Protein 4AF8 (pdb70)

Organism: Trypanosoma brucei brucei (strain 927/4 GUTat10.1) (NCBI:txid185431)

Sequence (333 aa):
SLITTQLCDAGQLADYVGLGWLNNAVSSQPYLVQALLGLQPPPRRVDDVDDAAFRDAKGLHHGHQPWVATPLPGQTVRRRALFIGINYYGTSAALSSGCCNDVKQMLATLQKRGLPINEAVILVDEDDNFPGRTDQPTRDNIVRYMAWLVKDAKPGDVLFFHYSSGHGTQQCCKSRKYDQCCIAPVDFQKSGCIVVDDDDIHKLLFSRRLPEEKVRLLTAVFDCGHSGSIMMDDLPFTYVCSSGGEQASGTTPHMKRIRREEGNNDVLLGDVMMMMISGCADEQTSADVKGSTGAGGAATQCCITCCMLMMNNNQQSLLSYGKLLIEETTRDMLLKKRRKRRFKQQVPQLLSASKAIDLDQTFSLTEMMFSSVDRRSIQ

B-factor: mean 12.46, std 8.26, range [3.7, 69.27]

Solvent-accessible surface area: 14625 Å² total; per-residue (Å²): 164,20,45,75,100,82,106,76,67,33,151,44,34,82,1,41,60,106,14,17,36,118,81,42,67,32,101,31,27,141,11,61,74,32,38,74,23,86,44,13,136,114,20,84,30,105,23,4,41,142,74,0,160,73,29,129,10,72,19,3,6,48,18,114,64,55,129,74,48,68,2,39,0,0,0,0,0,0,7,2,119,87,54,113,2,45,7,90,6,1,0,30,3,0,34,12,0,0,0,3,0,34,111,102,33,14,10,0,45,49,0,0,0,0,0,19,38,112,141,9,49,31,97,52,48,56,0,33,10,78,13,0,10,69,12,0,0,1,1,3,72,55,17,132,85,18,18,1,6,1,0,0,0,0,2,2,4,12,70,0,77,64,247,126,122,44,52,5,7,0,0,25,37,21,104,191,27,19,1,3,2,20,44,5,0,12,86,0,0,0,33,140,4,46,87,113,0,0,0,0,0,0,9,4,16,16,88,40,44,25,18,5,43,0,2,11,5,14,14,0,14,21,48,58,111,46,113,37,113,33,92,2,106,94,77,127,174,53,77,86,11,115,0,9,0,0,1,0,7,9,17,72,48,108,95,128,71,99,126,146,156,129,80,86,12,18,0,2,0,2,0,14,1,0,10,26,2,21,54,32,125,131,94,47,21,2,5,99,3,0,20,69,0,17,58,12,1,95,169,51,145,8,132,12,4,0,14,0,0,0,1,58,2,0,45,5,117,40,67,21,24,10,21,85,59,17,51,73,14,212,75,43,164

CATH classification: 3.40.50.12660

Radius of gyration: 18.79 Å; Cα contacts (8 Å, |Δi|>4): 886; chains: 1; bounding box: 50×62×42 Å

InterPro domains:
  IPR011600 Peptidase C14, caspase domain [PF00656] (74-326)
  IPR029030 Caspase-like domain superfamily [SSF52129] (74-182)
  IPR050452 Metacaspase [PTHR48104] (71-331)

Secondary structure (DSSP, 8-state):
----STTTS-----TTTTTTTTSS--S-B-------BPPP----HHHHHHHHTT---B--S--PPPTT--EEEEEEE---TTSTT--SSHHHHHHHHHHHHHHTT---SEEEEEE--TT-TT--B---HHHHHHHHHHHHHT--TT-EEEEEEES-EEEE----PEEEE--TTHHHH--EEHHHHIIIIITT--TT-EEEEEEE-TT----TT-SEEEE--TT--TTS----EE-SS-----SEEEEEEEE---SPP-------B-BSHHHHHHHHHHH--S--BHHHHHHHHHHHHHHTTBS-EEEEEESS-B-TTSBP-SSSPPPB-TT--

Nearest PDB structures (foldseek):
  4af8-assembly2_A  TM=1.003E+00  e=7.589E-78  Trypanosoma brucei
  4afr-assembly1_A  TM=1.002E+00  e=8.042E-75  Trypanosoma brucei brucei
  4afp-assembly1_A  TM=1.002E+00  e=5.921E-71  Trypanosoma brucei
  4afv-assembly1_A  TM=9.962E-01  e=7.094E-70  Trypanosoma brucei
  8a53-assembly4_D  TM=7.317E-01  e=1.784E-14  Arabidopsis thaliana

GO terms:
  GO:0008234 cysteine-type peptidase activity (F, IDA)
  GO:0005634 nucleus (C, IDA)
  GO:0004197 cysteine-type endopeptidase activity (F, IDA)
  GO:0006508 proteolysis (P, IDA)

Foldseek 3Di:
DFDADCVPPHHADQLVVVVLAPNDDLFFWAFDAPDAAEDADADDLVVLLVLLVPDFFAFRHHADDDPPEAEEEEEAFEQLPPDPRGTDCRVSLSSNVVNLCVVLGDRHHGYAYAYPDPPDPRHHYHQAPSVVSNVLLNQAVPDDAQYFYEYEGFGAWHWYDDCVIFIFGATSVCVPRNTYGLQRSCVSNFQPHAARYFYEYEYWHLPGQDPSPAFKKDFPADVDDPPDFDWIAGDDPDARGRYKYKYKYWDAHPDDDPDDPDAAHRGNLRSQLVSQLSVPPPQAFQRNSQNVSQVVCVVSRHRTGMMMGINATARRRHGDDSRDHGDHDPVYD

Structure (mmCIF, N/CA/C/O backbone):
data_4AF8
#
_entry.id   4AF8
#
_cell.length_a   78.372
_cell.length_b   50.115
_cell.length_c   85.400
_cell.angle_alpha   90.00
_cell.angle_beta   117.09
_cell.angle_gamma   90.00
#
_symmetry.space_group_name_H-M   'C 1 2 1'
#
loop_
_entity.id
_entity.type
_entity.pdbx_description
1 polymer 'METACASPASE MCA2'
2 non-polymer 'SODIUM ION'
3 non-polymer 'CHLORIDE ION'
4 water water
#
loop_
_atom_site.group_PDB
_atom_site.id
_atom_site.type_symbol
_atom_site.label_atom_id
_atom_site.label_alt_id
_atom_site.label_comp_id
_atom_site.label_asym_id
_atom_site.label_entity_id
_atom_site.label_seq_id
_atom_site.pdbx_PDB_ins_code
_atom_site.Cartn_x
_atom_site.Cartn_y
_atom_site.Cartn_z
_atom_site.occupancy
_atom_site.B_iso_or_equiv
_atom_site.auth_seq_id
_atom_site.auth_comp_id
_atom_site.auth_asym_id
_atom_site.auth_atom_id
_atom_site.pdbx_PDB_model_num
ATOM 1 N N . SER A 1 23 ? 61.121 8.920 -21.559 1.00 26.95 3 SER A N 1
ATOM 2 C CA . SER A 1 23 ? 59.893 8.980 -20.713 1.00 26.91 3 SER A CA 1
ATOM 3 C C . SER A 1 23 ? 60.083 9.889 -19.500 1.00 26.15 3 SER A C 1
ATOM 4 O O . SER A 1 23 ? 61.214 10.141 -19.067 1.00 26.64 3 SER A O 1
ATOM 7 N N . LEU A 1 24 ? 58.966 10.370 -18.956 1.00 24.71 4 LEU A N 1
ATOM 8 C CA . LEU A 1 24 ? 58.971 11.136 -17.713 1.00 23.33 4 LEU A CA 1
ATOM 9 C C . LEU A 1 24 ? 59.326 10.220 -16.538 1.00 22.26 4 LEU A C 1
ATOM 10 O O . LEU A 1 24 ? 58.873 9.076 -16.471 1.00 22.39 4 LEU A O 1
ATOM 15 N N . ILE A 1 25 ? 60.156 10.732 -15.633 1.00 20.68 5 ILE A N 1
ATOM 16 C CA . ILE A 1 25 ? 60.496 10.037 -14.391 1.00 19.40 5 ILE A CA 1
ATOM 17 C C . ILE A 1 25 ? 59.276 10.087 -13.473 1.00 18.86 5 ILE A C 1
ATOM 18 O O . ILE A 1 25 ? 58.797 11.167 -13.125 1.00 19.19 5 ILE A O 1
ATOM 23 N N A THR A 1 26 ? 58.785 8.916 -13.074 0.50 18.25 6 THR A N 1
ATOM 24 N N B THR A 1 26 ? 58.774 8.915 -13.083 0.50 18.45 6 THR A N 1
ATOM 25 C CA A THR A 1 26 ? 57.558 8.844 -12.286 0.50 17.73 6 THR A CA 1
ATOM 26 C CA B THR A 1 26 ? 57.551 8.836 -12.278 0.50 18.15 6 THR A CA 1
ATOM 27 C C A THR A 1 26 ? 57.774 8.429 -10.828 0.50 17.33 6 THR A C 1
ATOM 28 C C B THR A 1 26 ? 57.762 8.364 -10.840 0.50 17.57 6 THR A C 1
ATOM 29 O O A THR A 1 26 ? 56.838 8.475 -10.029 0.50 17.53 6 THR A O 1
ATOM 30 O O B THR A 1 26 ? 56.804 8.294 -10.067 0.50 17.79 6 THR A O 1
ATOM 37 N N . GLN A 1 27 ? 59.003 8.038 -10.487 1.00 16.82 7 GLN A N 1
ATOM 38 C CA . GLN A 1 27 ? 59.327 7.570 -9.130 1.00 16.06 7 GLN A CA 1
ATOM 39 C C . GLN A 1 27 ? 60.603 8.238 -8.639 1.00 15.40 7 GLN A C 1
ATOM 40 O O . GLN A 1 27 ? 61.525 8.471 -9.422 1.00 14.83 7 GLN A O 1
ATOM 46 N N . LEU A 1 28 ? 60.667 8.495 -7.334 1.00 14.97 8 LEU A N 1
ATOM 47 C CA . LEU A 1 28 ? 61.836 9.125 -6.715 1.00 15.00 8 LEU A CA 1
ATOM 48 C C . LEU A 1 28 ? 63.069 8.216 -6.625 1.00 15.35 8 LEU A C 1
ATOM 49 O O . LEU A 1 28 ? 64.165 8.680 -6.310 1.00 15.77 8 LEU A O 1
ATOM 54 N N . CYS A 1 29 ? 62.884 6.929 -6.912 1.00 15.64 9 CYS A N 1
ATOM 55 C CA . CYS A 1 29 ? 63.986 5.964 -6.943 1.00 16.08 9 CYS A CA 1
ATOM 56 C C . CYS A 1 29 ? 64.598 5.810 -8.337 1.00 16.35 9 CYS A C 1
ATOM 57 O O . CYS A 1 29 ? 65.583 5.088 -8.511 1.00 16.99 9 CYS A O 1
ATOM 60 N N . ASP A 1 30 ? 64.021 6.487 -9.326 1.00 16.27 10 ASP A N 1
ATOM 61 C CA . ASP A 1 30 ? 64.448 6.314 -10.714 1.00 16.41 10 ASP A CA 1
ATOM 62 C C . ASP A 1 30 ? 65.755 7.043 -11.018 1.00 16.57 10 ASP A C 1
ATOM 63 O O . ASP A 1 30 ? 66.707 6.436 -11.520 1.00 17.17 10 ASP A O 1
ATOM 68 N N . ALA A 1 31 ? 65.786 8.344 -10.722 1.00 16.39 11 ALA A N 1
ATOM 69 C CA . ALA A 1 31 ? 66.969 9.177 -10.951 1.00 16.43 11 ALA A CA 1
ATOM 70 C C . ALA A 1 31 ? 67.433 9.810 -9.644 1.00 16.12 11 ALA A C 1
ATOM 71 O O . ALA A 1 31 ? 68.219 10.760 -9.643 1.00 16.58 11 ALA A O 1
ATOM 73 N N . GLY A 1 32 ? 66.942 9.280 -8.528 1.00 15.46 12 GLY A N 1
ATOM 74 C CA . GLY A 1 32 ? 67.259 9.844 -7.220 1.00 14.31 12 GLY A CA 1
ATOM 75 C C . GLY A 1 32 ? 66.288 10.932 -6.801 1.00 13.51 12 GLY A C 1
ATOM 76 O O . GLY A 1 32 ? 65.310 11.235 -7.494 1.00 13.61 12 GLY A O 1
ATOM 77 N N . GLN A 1 33 ? 66.570 11.522 -5.652 1.00 12.63 13 GLN A N 1
ATOM 78 C CA . GLN A 1 33 ? 65.714 12.553 -5.092 1.00 11.96 13 GLN A CA 1
ATOM 79 C C . GLN A 1 33 ? 65.661 13.787 -5.980 1.00 12.04 13 GLN A C 1
ATOM 80 O O . GLN A 1 33 ? 66.650 14.144 -6.630 1.00 12.59 13 GLN A O 1
ATOM 86 N N . LEU A 1 34 ? 64.493 14.421 -6.016 1.00 11.56 14 LEU A N 1
ATOM 87 C CA . LEU A 1 34 ? 64.295 15.656 -6.777 1.00 11.35 14 LEU A CA 1
ATOM 88 C C . LEU A 1 34 ? 63.919 16.793 -5.816 1.00 11.21 14 LEU A C 1
ATOM 89 O O . LEU A 1 34 ? 63.595 16.540 -4.650 1.00 11.26 14 LEU A O 1
ATOM 94 N N . ALA A 1 35 ? 63.979 18.034 -6.292 1.00 11.59 15 ALA A N 1
ATOM 95 C CA . ALA A 1 35 ? 63.672 19.194 -5.439 1.00 11.14 15 ALA A CA 1
ATOM 96 C C . ALA A 1 35 ? 62.254 19.143 -4.895 1.00 10.65 15 ALA A C 1
ATOM 97 O O . ALA A 1 35 ? 61.325 18.713 -5.592 1.00 11.65 15 ALA A O 1
ATOM 99 N N . ASP A 1 36 ? 62.107 19.541 -3.635 1.00 8.91 16 ASP A N 1
ATOM 100 C CA . ASP A 1 36 ? 60.797 19.817 -3.078 1.00 7.47 16 ASP A CA 1
ATOM 101 C C . ASP A 1 36 ? 60.774 21.305 -2.756 1.00 6.55 16 ASP A C 1
ATOM 102 O O . ASP A 1 36 ? 61.101 21.749 -1.649 1.00 6.15 16 ASP A O 1
ATOM 107 N N . TYR A 1 37 ? 60.395 22.083 -3.758 1.00 5.40 17 TYR A N 1
ATOM 108 C CA . TYR A 1 37 ? 60.387 23.525 -3.622 1.00 4.73 17 TYR A CA 1
ATOM 109 C C . TYR A 1 37 ? 59.321 23.994 -2.625 1.00 4.79 17 TYR A C 1
ATOM 110 O O . TYR A 1 37 ? 59.515 24.983 -1.909 1.00 5.22 17 TYR A O 1
ATOM 119 N N . VAL A 1 38 ? 58.188 23.302 -2.574 1.00 5.13 18 VAL A N 1
ATOM 120 C CA . VAL A 1 38 ? 57.176 23.624 -1.576 1.00 5.46 18 VAL A CA 1
ATOM 121 C C . VAL A 1 38 ? 57.772 23.436 -0.172 1.00 5.22 18 VAL A C 1
ATOM 122 O O . VAL A 1 38 ? 57.600 24.285 0.716 1.00 5.43 18 VAL A O 1
ATOM 126 N N . GLY A 1 39 ? 58.526 22.348 0.007 1.00 5.09 19 GLY A N 1
ATOM 127 C CA . GLY A 1 39 ? 59.163 22.061 1.285 1.00 5.90 19 GLY A CA 1
ATOM 128 C C . GLY A 1 39 ? 60.213 23.071 1.727 1.00 5.73 19 GLY A C 1
ATOM 129 O O . GLY A 1 39 ? 60.472 23.190 2.919 1.00 6.65 19 GLY A O 1
ATOM 130 N N . LEU A 1 40 ? 60.821 23.785 0.774 1.00 5.86 20 LEU A N 1
ATOM 131 C CA . LEU A 1 40 ? 61.784 24.851 1.066 1.00 6.25 20 LEU A CA 1
ATOM 132 C C . LEU A 1 40 ? 61.079 26.173 1.402 1.00 6.54 20 LEU A C 1
ATOM 133 O O . LEU A 1 40 ? 61.742 27.193 1.644 1.00 7.79 20 LEU A O 1
ATOM 138 N N . GLY A 1 41 ? 59.743 26.157 1.427 1.00 5.95 21 GLY A N 1
ATOM 139 C CA . GLY A 1 41 ? 58.961 27.346 1.806 1.00 6.71 21 GLY A CA 1
ATOM 140 C C . GLY A 1 41 ? 58.646 28.288 0.652 1.00 5.93 21 GLY A C 1
ATOM 141 O O . GLY A 1 41 ? 58.165 29.402 0.871 1.00 6.28 21 GLY A O 1
ATOM 142 N N . TRP A 1 42 ? 58.887 27.842 -0.582 1.00 5.82 22 TRP A N 1
ATOM 143 C CA . TRP A 1 42 ? 58.770 28.723 -1.738 1.00 6.08 22 TRP A CA 1
ATOM 144 C C . TRP A 1 42 ? 57.325 28.981 -2.173 1.00 6.46 22 TRP A C 1
ATOM 145 O O . TRP A 1 42 ? 57.082 29.878 -2.969 1.00 7.09 22 TRP A O 1
ATOM 156 N N . LEU A 1 43 ? 56.370 28.204 -1.654 1.00 7.40 23 LEU A N 1
ATOM 157 C CA . LEU A 1 43 ? 54.954 28.450 -1.927 1.00 9.30 23 LEU A CA 1
ATOM 158 C C . LEU A 1 43 ? 54.361 29.415 -0.901 1.00 10.65 23 LEU A C 1
ATOM 159 O O . LEU A 1 43 ? 53.676 30.367 -1.278 1.00 13.05 23 LEU A O 1
ATOM 164 N N A ASN A 1 44 ? 54.659 29.158 0.376 0.70 11.06 24 ASN A N 1
ATOM 165 N N B ASN A 1 44 ? 54.656 29.180 0.374 0.30 11.11 24 ASN A N 1
ATOM 166 C CA A ASN A 1 44 ? 53.934 29.698 1.534 0.70 11.54 24 ASN A CA 1
ATOM 167 C CA B ASN A 1 44 ? 53.903 29.780 1.470 0.30 11.41 24 ASN A CA 1
ATOM 168 C C A ASN A 1 44 ? 54.738 30.622 2.443 0.70 11.08 24 ASN A C 1
ATOM 169 C C B ASN A 1 44 ? 54.737 30.506 2.532 0.30 11.01 24 ASN A C 1
ATOM 170 O O A ASN A 1 44 ? 54.162 31.367 3.243 0.70 11.48 24 ASN A O 1
ATOM 171 O O B ASN A 1 44 ? 54.176 31.043 3.492 0.30 10.89 24 ASN A O 1
ATOM 180 N N . ALA A 1 45 ? 56.060 30.518 2.372 1.00 10.60 25 ALA A N 1
ATOM 181 C CA . ALA A 1 45 ? 56.938 31.134 3.369 1.00 10.20 25 ALA A CA 1
ATOM 182 C C . ALA A 1 45 ? 57.944 32.117 2.782 1.00 9.86 25 ALA A C 1
ATOM 183 O O . ALA A 1 45 ? 58.994 32.394 3.375 1.00 11.08 25 ALA A O 1
ATOM 185 N N . VAL A 1 46 ? 57.623 32.631 1.602 1.00 8.75 26 VAL A N 1
ATOM 186 C CA . VAL A 1 46 ? 58.347 33.769 1.030 1.00 8.35 26 VAL A CA 1
ATOM 187 C C . VAL A 1 46 ? 57.356 34.920 0.810 1.00 7.68 26 VAL A C 1
ATOM 188 O O . VAL A 1 46 ? 56.130 34.725 0.852 1.00 7.93 26 VAL A O 1
ATOM 192 N N . SER A 1 47 ? 57.868 36.120 0.586 1.00 7.31 27 SER A N 1
ATOM 193 C CA . SER A 1 47 ? 56.984 37.252 0.337 1.00 7.15 27 SER A CA 1
ATOM 194 C C . SER A 1 47 ? 56.168 37.077 -0.939 1.00 6.96 27 SER A C 1
ATOM 195 O O . SER A 1 47 ? 56.700 36.680 -1.974 1.00 7.74 27 SER A O 1
ATOM 198 N N . SER A 1 48 ? 54.876 37.390 -0.847 1.00 6.80 28 SER A N 1
ATOM 199 C CA . SER A 1 4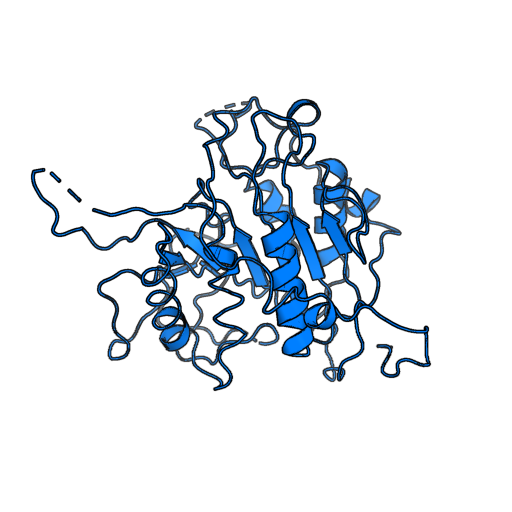8 ? 54.013 37.515 -2.024 1.00 7.44 28 SER A CA 1
ATOM 200 C C . SER A 1 48 ? 53.493 38.949 -2.131 1.00 7.64 28 SER A C 1
ATOM 201 O O . SER A 1 48 ? 52.483 39.214 -2.781 1.00 8.24 28 SER A O 1
ATOM 204 N N . GLN A 1 49 ? 54.210 39.867 -1.491 1.00 7.32 29 GLN A N 1
ATOM 205 C CA . GLN A 1 49 ? 53.875 41.297 -1.484 1.00 7.20 29 GLN A CA 1
ATOM 206 C C . GLN A 1 49 ? 54.541 42.027 -2.635 1.00 6.09 29 GLN A C 1
ATOM 207 O O . GLN A 1 49 ? 55.549 41.560 -3.155 1.00 6.12 29 GLN A O 1
ATOM 213 N N . PRO A 1 50 ? 54.015 43.209 -3.007 1.00 5.56 30 PRO A N 1
ATOM 214 C CA . PRO A 1 50 ? 54.699 44.027 -4.012 1.00 5.22 30 PRO A CA 1
ATOM 215 C C . PRO A 1 50 ? 56.127 44.345 -3.579 1.00 5.50 30 PRO A C 1
ATOM 216 O O . PRO A 1 50 ? 56.417 44.456 -2.378 1.00 5.92 30 PRO A O 1
ATOM 220 N N . TYR A 1 51 ? 57.022 44.472 -4.553 1.00 5.70 31 TYR A N 1
ATOM 221 C CA . TYR A 1 51 ? 58.355 44.998 -4.276 1.00 5.50 31 TYR A CA 1
ATOM 222 C C . TYR A 1 51 ? 58.643 46.192 -5.173 1.00 5.84 31 TYR A C 1
ATOM 223 O O . TYR A 1 51 ? 57.940 46.436 -6.166 1.00 6.48 31 TYR A O 1
ATOM 232 N N . LEU A 1 52 ? 59.660 46.956 -4.795 1.00 5.88 32 LEU A N 1
ATOM 233 C CA . LEU A 1 52 ? 59.969 48.195 -5.491 1.00 6.59 32 LEU A CA 1
ATOM 234 C C . LEU A 1 52 ? 60.667 47.911 -6.813 1.00 6.64 32 LEU A C 1
ATOM 235 O O . LEU A 1 52 ? 61.611 47.102 -6.865 1.00 7.81 32 LEU A O 1
ATOM 240 N N . VAL A 1 53 ? 60.205 48.566 -7.879 1.00 7.60 33 VAL A N 1
ATOM 241 C CA . VAL A 1 53 ? 60.908 48.518 -9.159 1.00 9.10 33 VAL A CA 1
ATOM 242 C C . VAL A 1 53 ? 61.164 49.935 -9.658 1.00 10.81 33 VAL A C 1
ATOM 243 O O . VAL A 1 53 ? 60.258 50.606 -10.162 1.00 11.88 33 VAL A O 1
ATOM 247 N N . GLN A 1 54 ? 62.405 50.375 -9.494 1.00 12.21 34 GLN A N 1
ATOM 248 C CA . GLN A 1 54 ? 62.866 51.647 -10.048 1.00 13.98 34 GLN A CA 1
ATOM 249 C C . GLN A 1 54 ? 63.042 51.505 -11.555 1.00 14.48 34 GLN A C 1
ATOM 250 O O . GLN A 1 54 ? 63.516 50.473 -12.028 1.00 15.50 34 GLN A O 1
ATOM 256 N N . ALA A 1 55 ? 62.648 52.529 -12.307 1.00 15.22 35 ALA A N 1
ATOM 257 C CA . ALA A 1 55 ? 62.827 52.547 -13.760 1.00 15.87 35 ALA A CA 1
ATOM 258 C C . ALA A 1 55 ? 64.313 52.511 -14.114 1.00 16.46 35 ALA A C 1
ATOM 259 O O . ALA A 1 55 ? 65.111 53.237 -13.521 1.00 17.18 35 ALA A O 1
ATOM 261 N N . LEU A 1 56 ? 64.668 51.659 -15.077 1.00 16.82 36 LEU A N 1
ATOM 262 C CA A LEU A 1 56 ? 66.054 51.507 -15.523 0.50 17.20 36 LEU A CA 1
ATOM 263 C CA B LEU A 1 56 ? 66.058 51.500 -15.498 0.50 16.99 36 LEU A CA 1
ATOM 264 C C . LEU A 1 56 ? 66.578 52.696 -16.312 1.00 17.25 36 LEU A C 1
ATOM 265 O O . LEU A 1 56 ? 67.778 52.983 -16.306 1.00 18.53 36 LEU A O 1
ATOM 274 N N . GLY A 1 57 ? 65.683 53.380 -17.011 1.00 17.22 37 GLY A N 1
ATOM 275 C CA . GLY A 1 57 ? 66.094 54.468 -17.877 1.00 16.38 37 GLY A CA 1
ATOM 276 C C . GLY A 1 57 ? 66.404 53.988 -19.287 1.00 15.57 37 GLY A C 1
ATOM 277 O O . GLY A 1 57 ? 66.638 52.793 -19.533 1.00 15.87 37 GLY A O 1
ATOM 278 N N . LEU A 1 58 ? 66.388 54.938 -20.210 1.00 14.84 38 LEU A N 1
ATOM 279 C CA . LEU A 1 58 ? 66.625 54.679 -21.617 1.00 14.08 38 LEU A CA 1
ATOM 280 C C . LEU A 1 58 ? 67.985 54.030 -21.859 1.00 13.18 38 LEU A C 1
ATOM 281 O O . LEU A 1 58 ? 69.005 54.467 -21.317 1.00 13.34 38 LEU A O 1
ATOM 286 N N . GLN A 1 59 ? 67.986 52.979 -22.670 1.00 11.30 39 GLN A N 1
ATOM 287 C CA . GLN A 1 59 ? 69.208 52.228 -22.940 1.00 10.42 39 GLN A CA 1
ATOM 288 C C . GLN A 1 59 ? 69.756 52.522 -24.330 1.00 10.12 39 GLN A C 1
ATOM 289 O O . GLN A 1 59 ? 69.003 52.930 -25.220 1.00 9.79 39 GLN A O 1
ATOM 295 N N . PRO A 1 60 ? 71.075 52.314 -24.523 1.00 9.97 40 PRO A N 1
ATOM 296 C CA . PRO A 1 60 ? 71.655 52.381 -25.866 1.00 10.33 40 PRO A CA 1
ATOM 297 C C . PRO A 1 60 ? 71.074 51.282 -26.760 1.00 10.64 40 PRO A C 1
ATOM 298 O O . PRO A 1 60 ? 70.408 50.376 -26.257 1.00 9.94 40 PRO A O 1
ATOM 302 N N . PRO A 1 61 ? 71.305 51.364 -28.081 1.00 11.33 41 PRO A N 1
ATOM 303 C CA . PRO A 1 61 ? 70.812 50.328 -28.983 1.00 11.90 41 PRO A CA 1
ATOM 304 C C . PRO A 1 61 ? 71.352 48.938 -28.649 1.00 11.84 41 PRO A C 1
ATOM 305 O O . PRO A 1 61 ? 72.532 48.788 -28.320 1.00 12.75 41 PRO A O 1
ATOM 309 N N . PRO A 1 62 ? 70.488 47.923 -28.736 1.00 11.47 42 PRO A N 1
ATOM 310 C CA . PRO A 1 62 ? 70.847 46.542 -28.435 1.00 11.22 42 PRO A CA 1
ATOM 311 C C . PRO A 1 62 ? 71.521 45.870 -29.636 1.00 11.26 42 PRO A C 1
ATOM 312 O O . PRO A 1 62 ? 71.542 46.431 -30.730 1.00 12.44 42 PRO A O 1
ATOM 316 N N . ARG A 1 63 ? 72.083 44.693 -29.410 1.00 10.82 43 ARG A N 1
ATOM 317 C CA . ARG A 1 63 ? 72.507 43.814 -30.492 1.00 11.16 43 ARG A CA 1
ATOM 318 C C . ARG A 1 63 ? 71.313 42.941 -30.881 1.00 10.89 43 ARG A C 1
ATOM 319 O O . ARG A 1 63 ? 70.877 42.085 -30.094 1.00 11.28 43 ARG A O 1
ATOM 327 N N . ARG A 1 64 ? 70.783 43.167 -32.083 1.00 10.04 44 ARG A N 1
ATOM 328 C CA . ARG A 1 64 ? 69.596 42.438 -32.545 1.00 9.45 44 ARG A CA 1
ATOM 329 C C . ARG A 1 64 ? 69.893 40.952 -32.711 1.00 9.11 44 ARG A C 1
ATOM 330 O O . ARG A 1 64 ? 71.024 40.558 -33.012 1.00 9.85 44 ARG A O 1
ATOM 338 N N . VAL A 1 65 ? 68.875 40.139 -32.485 1.00 8.52 45 VAL A N 1
ATOM 339 C CA . VAL A 1 65 ? 69.033 38.695 -32.479 1.00 8.67 45 VAL A CA 1
ATOM 340 C C . VAL A 1 65 ? 69.132 38.136 -33.896 1.00 8.95 45 VAL A C 1
ATOM 341 O O . VAL A 1 65 ? 68.341 38.499 -34.776 1.00 8.41 45 VAL A O 1
ATOM 345 N N A ASP A 1 66 ? 70.129 37.282 -34.092 0.60 9.66 46 ASP A N 1
ATOM 346 N N B ASP A 1 66 ? 70.127 37.284 -34.127 0.40 9.42 46 ASP A N 1
ATOM 347 C CA A ASP A 1 66 ? 70.207 36.434 -35.257 0.60 10.61 46 ASP A CA 1
ATOM 348 C CA B ASP A 1 66 ? 70.165 36.462 -35.329 0.40 10.07 46 ASP A CA 1
ATOM 349 C C A ASP A 1 66 ? 69.579 35.114 -34.844 0.60 10.91 46 ASP A C 1
ATOM 350 C C B ASP A 1 66 ? 69.614 35.106 -34.939 0.40 10.64 46 ASP A C 1
ATOM 351 O O A ASP A 1 66 ? 70.175 34.347 -34.088 0.60 10.21 46 ASP A O 1
ATOM 352 O O B ASP A 1 66 ? 70.291 34.318 -34.284 0.40 10.26 46 ASP A O 1
ATOM 361 N N . VAL A 1 67 ? 68.367 34.858 -35.330 1.00 11.29 47 VAL A N 1
ATOM 362 C CA . VAL A 1 67 ? 67.614 33.673 -34.893 1.00 12.91 47 VAL A CA 1
ATOM 363 C C . VAL A 1 67 ? 68.295 32.379 -35.326 1.00 13.14 47 VAL A C 1
ATOM 364 O O . VAL A 1 67 ? 68.218 31.373 -34.609 1.00 13.18 47 VAL A O 1
ATOM 368 N N A ASP A 1 68 ? 68.953 32.424 -36.480 0.50 13.39 48 ASP A N 1
ATOM 369 N N B ASP A 1 68 ? 69.010 32.402 -36.454 0.50 13.65 48 ASP A N 1
ATOM 370 C CA A ASP A 1 68 ? 69.755 31.316 -36.945 0.50 13.80 48 ASP A CA 1
ATOM 371 C CA B ASP A 1 68 ? 69.755 31.223 -36.929 0.50 14.33 48 ASP A CA 1
ATOM 372 C C A ASP A 1 68 ? 70.772 30.934 -35.873 0.50 13.74 48 ASP A C 1
ATOM 373 C C B ASP A 1 68 ? 70.978 30.887 -36.056 0.50 14.27 48 ASP A C 1
ATOM 374 O O A ASP A 1 68 ? 70.770 29.791 -35.397 0.50 13.46 48 ASP A O 1
ATOM 375 O O B ASP A 1 68 ? 71.349 29.719 -35.907 0.50 14.57 48 ASP A O 1
ATOM 384 N N . ALA A 1 69 ? 71.598 31.908 -35.472 1.00 13.60 49 ALA A N 1
ATOM 385 C CA . ALA A 1 69 ? 72.664 31.702 -34.491 1.00 13.88 49 ALA A CA 1
ATOM 386 C C . ALA A 1 69 ? 72.091 31.224 -33.160 1.00 13.54 49 ALA A C 1
ATOM 387 O O . ALA A 1 69 ? 72.676 30.352 -32.511 1.00 14.69 49 ALA A O 1
ATOM 389 N N . ALA A 1 70 ? 70.949 31.786 -32.760 1.00 13.12 50 ALA A N 1
ATOM 390 C CA . ALA A 1 70 ? 70.267 31.349 -31.540 1.00 13.08 50 ALA A CA 1
ATOM 391 C C . ALA A 1 70 ? 69.954 29.857 -31.573 1.00 13.52 50 ALA A C 1
ATOM 392 O O . ALA A 1 70 ? 70.285 29.128 -30.633 1.00 12.27 50 ALA A O 1
ATOM 394 N N . PHE A 1 71 ? 69.327 29.402 -32.659 1.00 14.91 51 PHE A N 1
ATOM 395 C CA . PHE A 1 71 ? 68.964 27.991 -32.794 1.00 16.82 51 PHE A CA 1
ATOM 396 C C . PHE A 1 71 ? 70.201 27.094 -32.958 1.00 18.05 51 PHE A C 1
ATOM 397 O O . PHE A 1 71 ? 70.211 25.960 -32.458 1.00 18.27 51 PHE A O 1
ATOM 405 N N . ARG A 1 72 ? 71.260 27.620 -33.581 1.00 19.00 52 ARG A N 1
ATOM 406 C CA . ARG A 1 72 ? 72.563 26.937 -33.619 1.00 20.90 52 ARG A CA 1
ATOM 407 C C . ARG A 1 72 ? 73.159 26.768 -32.217 1.00 20.75 52 ARG A C 1
ATOM 408 O O . ARG A 1 72 ? 73.609 25.671 -31.854 1.00 21.32 52 ARG A O 1
ATOM 416 N N . ASP A 1 73 ? 73.180 27.857 -31.446 1.00 20.27 53 ASP A N 1
ATOM 417 C CA . ASP A 1 73 ? 73.731 27.847 -30.086 1.00 20.24 53 ASP A CA 1
ATOM 418 C C . ASP A 1 73 ? 72.879 27.052 -29.107 1.00 19.36 53 ASP A C 1
ATOM 419 O O . ASP A 1 73 ? 73.349 26.743 -28.001 1.00 19.47 53 ASP A O 1
ATOM 424 N N . ALA A 1 74 ? 71.650 26.723 -29.514 1.00 18.30 54 ALA A N 1
ATOM 425 C CA . ALA A 1 74 ? 70.713 25.936 -28.707 1.00 17.79 54 ALA A CA 1
ATOM 426 C C . ALA A 1 74 ? 70.860 24.438 -28.933 1.00 17.82 54 ALA A C 1
ATOM 427 O O . ALA A 1 74 ? 70.359 23.624 -28.154 1.00 16.85 54 ALA A O 1
ATOM 429 N N . LYS A 1 75 ? 71.516 24.077 -30.026 1.00 18.58 55 LYS A N 1
ATOM 430 C CA . LYS A 1 75 ? 71.781 22.681 -30.275 1.00 19.14 55 LYS A CA 1
ATOM 431 C C . LYS A 1 75 ? 72.646 22.135 -29.147 1.00 18.28 55 LYS A C 1
ATOM 432 O O . LYS A 1 75 ? 73.648 22.734 -28.735 1.00 19.12 55 LYS A O 1
ATOM 438 N N . GLY A 1 76 ? 72.222 21.007 -28.622 1.00 17.44 56 GLY A N 1
ATOM 439 C CA . GLY A 1 76 ? 72.932 20.412 -27.509 1.00 15.83 56 GLY A CA 1
ATOM 440 C C . GLY A 1 76 ? 72.568 20.974 -26.145 1.00 14.37 56 GLY A C 1
ATOM 441 O O . GLY A 1 76 ? 73.033 20.445 -25.139 1.00 15.79 56 GLY A O 1
ATOM 442 N N . LEU A 1 77 ? 71.753 22.034 -26.080 1.00 11.59 57 LEU A N 1
ATOM 443 C CA . LEU A 1 77 ? 71.226 22.478 -24.779 1.00 9.92 57 LEU A CA 1
ATOM 444 C C . LEU A 1 77 ? 70.096 21.566 -24.323 1.00 9.51 57 LEU A C 1
ATOM 445 O O . LEU A 1 77 ? 69.340 21.059 -25.142 1.00 8.81 57 LEU A O 1
ATOM 450 N N A HIS A 1 78 ? 69.960 21.421 -23.013 0.70 9.41 58 HIS A N 1
ATOM 451 N N B HIS A 1 78 ? 70.008 21.318 -23.014 0.30 9.32 58 HIS A N 1
ATOM 452 C CA A HIS A 1 78 ? 68.880 20.631 -22.457 0.70 9.48 58 HIS A CA 1
ATOM 453 C CA B HIS A 1 78 ? 68.972 20.438 -22.438 0.30 9.22 58 HIS A CA 1
ATOM 454 C C A HIS A 1 78 ? 68.520 21.151 -21.078 0.70 9.24 58 HIS A C 1
ATOM 455 C C B HIS A 1 78 ? 68.621 20.869 -21.007 0.30 9.00 58 HIS A C 1
ATOM 456 O O A HIS A 1 78 ? 69.267 21.916 -20.447 0.70 9.37 58 HIS A O 1
ATOM 457 O O B HIS A 1 78 ? 69.497 21.309 -20.261 0.30 9.29 58 HIS A O 1
ATOM 470 N N . GLY A 1 79 ? 67.344 20.743 -20.631 1.00 8.55 59 GLY A N 1
ATOM 471 C CA . GLY A 1 79 ? 66.903 21.004 -19.269 1.00 8.18 59 GLY A CA 1
ATOM 472 C C . GLY A 1 79 ? 66.914 19.729 -18.451 1.00 7.90 59 GLY A C 1
ATOM 473 O O . GLY A 1 79 ? 67.440 18.709 -18.892 1.00 9.00 59 GLY A O 1
ATOM 474 N N . HIS A 1 80 ? 66.352 19.787 -17.249 1.00 6.78 60 HIS A N 1
ATOM 475 C CA . HIS A 1 80 ? 66.251 18.612 -16.381 1.00 6.09 60 HIS A CA 1
ATOM 476 C C . HIS A 1 80 ? 64.818 18.511 -15.876 1.00 5.93 60 HIS A C 1
ATOM 477 O O . HIS A 1 80 ? 64.085 19.520 -15.841 1.00 6.00 60 HIS A O 1
ATOM 484 N N . GLN A 1 81 ? 64.421 17.310 -15.467 1.00 6.16 61 GLN A N 1
ATOM 485 C CA . GLN A 1 81 ? 63.096 17.134 -14.883 1.00 6.87 61 GLN A CA 1
ATOM 486 C C . GLN A 1 81 ? 63.132 17.604 -13.431 1.00 7.24 61 GLN A C 1
ATOM 487 O O . GLN A 1 81 ? 63.890 17.065 -12.635 1.00 7.65 61 GLN A O 1
ATOM 493 N N . PRO A 1 82 ? 62.313 18.619 -13.082 1.00 7.22 62 PRO A N 1
ATOM 494 C CA . PRO A 1 82 ? 62.490 19.198 -11.748 1.00 7.75 62 PRO A CA 1
ATOM 495 C C . PRO A 1 82 ? 61.795 18.417 -10.623 1.00 8.55 62 PRO A C 1
ATOM 496 O O . PRO A 1 82 ? 62.268 18.431 -9.486 1.00 9.92 62 PRO A O 1
ATOM 500 N N . TRP A 1 83 ? 60.709 17.711 -10.939 1.00 8.92 63 TRP A N 1
ATOM 501 C CA . TRP A 1 83 ? 59.988 16.907 -9.932 1.00 10.02 63 TRP A CA 1
ATOM 502 C C . TRP A 1 83 ? 59.247 15.745 -10.584 1.00 11.86 63 TRP A C 1
ATOM 503 O O . TRP A 1 83 ? 59.102 15.718 -11.801 1.00 11.61 63 TRP A O 1
ATOM 514 N N . VAL A 1 84 ? 58.808 14.758 -9.795 1.00 14.51 64 VAL A N 1
ATOM 515 C CA . VAL A 1 84 ? 57.936 13.717 -10.361 1.00 17.70 64 VAL A CA 1
ATOM 516 C C . VAL A 1 84 ? 56.501 14.223 -10.394 1.00 18.94 64 VAL A C 1
ATOM 517 O O . VAL A 1 84 ? 56.074 14.957 -9.497 1.00 19.38 64 VAL A O 1
ATOM 521 N N . ALA A 1 85 ? 55.771 13.845 -11.441 1.00 20.90 65 ALA A N 1
ATOM 522 C CA . ALA A 1 85 ? 54.352 14.161 -11.573 1.00 22.83 65 ALA A CA 1
ATOM 523 C C . ALA A 1 85 ? 53.704 13.163 -12.529 1.00 24.36 65 ALA A C 1
ATOM 524 O O . ALA A 1 85 ? 54.397 12.362 -13.158 1.00 25.13 65 ALA A O 1
ATOM 526 N N . THR A 1 86 ? 52.376 13.203 -12.617 1.00 26.02 66 THR A N 1
ATOM 527 C CA . THR A 1 86 ? 51.630 12.300 -13.492 1.00 27.20 66 THR A CA 1
ATOM 528 C C . THR A 1 86 ? 51.709 12.796 -14.942 1.00 27.59 66 THR A C 1
ATOM 529 O O . THR A 1 86 ? 51.302 13.926 -15.228 1.00 27.57 66 THR A O 1
ATOM 533 N N . PRO A 1 87 ? 52.242 11.956 -15.856 1.00 27.96 67 PRO A N 1
ATOM 534 C CA . PRO A 1 87 ? 52.362 12.312 -17.275 1.00 28.16 67 PRO A CA 1
ATOM 535 C C . PRO A 1 87 ? 51.002 12.553 -17.929 1.00 28.14 67 PRO A C 1
ATOM 536 O O . PRO A 1 87 ? 50.024 11.888 -17.585 1.00 28.27 67 PRO A O 1
ATOM 540 N N . LEU A 1 88 ? 50.955 13.512 -18.850 1.00 27.79 68 LEU A N 1
ATOM 541 C CA . LEU A 1 88 ? 49.776 13.757 -19.673 1.00 27.44 68 LEU A CA 1
ATOM 542 C C . LEU A 1 88 ? 49.929 12.967 -20.968 1.00 27.03 68 LEU A C 1
ATOM 543 O O . LEU A 1 88 ? 50.874 13.197 -21.723 1.00 27.21 68 LEU A O 1
ATOM 548 N N . PRO A 1 89 ? 49.010 12.021 -21.229 1.00 26.58 69 PRO A N 1
ATOM 549 C CA . PRO A 1 89 ? 49.085 11.244 -22.470 1.00 25.99 69 PRO A CA 1
ATOM 550 C C . PRO A 1 89 ? 49.079 12.139 -23.714 1.00 25.01 69 PRO A C 1
ATOM 551 O O . PRO A 1 89 ? 48.265 13.063 -23.810 1.00 25.25 69 PRO A O 1
ATOM 555 N N . GLY A 1 90 ? 50.008 11.881 -24.633 1.00 23.97 70 GLY A N 1
ATOM 556 C CA . GLY A 1 90 ? 50.083 12.603 -25.906 1.00 22.66 70 GLY A CA 1
ATOM 557 C C . GLY A 1 90 ? 50.686 13.998 -25.835 1.00 21.45 70 GLY A C 1
ATOM 558 O O . GLY A 1 90 ? 50.607 14.765 -26.799 1.00 21.77 70 GLY A O 1
ATOM 559 N N . GLN A 1 91 ? 51.297 14.331 -24.699 1.00 20.08 71 GLN A N 1
ATOM 560 C CA . GLN A 1 91 ? 51.815 15.680 -24.468 1.00 18.50 71 GLN A CA 1
ATOM 561 C C . GLN A 1 91 ? 53.142 15.648 -23.734 1.00 17.14 71 GLN A C 1
ATOM 562 O O . GLN A 1 91 ? 53.358 14.813 -22.862 1.00 17.62 71 GLN A O 1
ATOM 568 N N . THR A 1 92 ? 54.032 16.566 -24.096 1.00 15.02 72 THR A N 1
ATOM 569 C CA . THR A 1 92 ? 55.246 16.807 -23.316 1.00 13.57 72 THR A CA 1
ATOM 570 C C . THR A 1 92 ? 55.212 18.255 -22.855 1.00 12.25 72 THR A C 1
ATOM 571 O O . THR A 1 92 ? 54.510 19.081 -23.441 1.00 12.33 72 THR A O 1
ATOM 575 N N . VAL A 1 93 ? 55.960 18.547 -21.796 1.00 9.79 73 VAL A N 1
ATOM 576 C CA . VAL A 1 93 ? 55.984 19.885 -21.212 1.00 8.44 73 VAL A CA 1
ATOM 577 C C . VAL A 1 93 ? 57.426 20.338 -21.040 1.00 7.15 73 VAL A C 1
ATOM 578 O O . VAL A 1 93 ? 58.233 19.634 -20.437 1.00 7.37 73 VAL A O 1
ATOM 582 N N A ARG A 1 94 ? 57.729 21.525 -21.556 0.33 6.57 74 ARG A N 1
ATOM 583 N N B ARG A 1 94 ? 57.742 21.517 -21.572 0.33 6.92 74 ARG A N 1
ATOM 584 N N C ARG A 1 94 ? 57.761 21.495 -21.603 0.33 6.86 74 ARG A N 1
ATOM 585 C CA A ARG A 1 94 ? 59.052 22.122 -21.427 0.33 5.98 74 ARG A CA 1
ATOM 586 C CA B ARG A 1 94 ? 59.064 22.119 -21.405 0.33 6.66 74 ARG A CA 1
ATOM 587 C CA C ARG A 1 94 ? 59.067 22.106 -21.364 0.33 6.54 74 ARG A CA 1
ATOM 588 C C A ARG A 1 94 ? 58.889 23.523 -20.838 0.33 5.67 74 ARG A C 1
ATOM 589 C C B ARG A 1 94 ? 58.912 23.536 -20.866 0.33 6.06 74 ARG A C 1
ATOM 590 C C C ARG A 1 94 ? 58.870 23.500 -20.796 0.33 5.96 74 ARG A C 1
ATOM 591 O O A ARG A 1 94 ? 57.913 24.207 -21.148 0.33 5.44 74 ARG A O 1
ATOM 592 O O B ARG A 1 94 ? 57.973 24.242 -21.236 0.33 5.85 74 ARG A O 1
ATOM 593 O O C ARG A 1 94 ? 57.865 24.153 -21.081 0.33 5.71 74 ARG A O 1
ATOM 615 N N . ALA A 1 95 ? 59.822 23.944 -19.982 1.00 5.38 75 ALA A N 1
ATOM 616 C CA . ALA A 1 95 ? 59.703 25.224 -19.286 1.00 5.28 75 ALA A CA 1
ATOM 617 C C . ALA A 1 95 ? 61.022 25.956 -19.126 1.00 4.65 75 ALA A C 1
ATOM 618 O O . ALA A 1 95 ? 62.071 25.336 -18.923 1.00 5.19 75 ALA A O 1
ATOM 620 N N . LEU A 1 96 ? 60.950 27.282 -19.227 1.00 4.28 76 LEU A N 1
ATOM 621 C CA . LEU A 1 96 ? 62.093 28.162 -19.067 1.00 3.93 76 LEU A CA 1
ATOM 622 C C . LEU A 1 96 ? 61.705 29.262 -18.069 1.00 3.96 76 LEU A C 1
ATOM 623 O O . LEU A 1 96 ? 60.677 29.938 -18.241 1.00 4.61 76 LEU A O 1
ATOM 628 N N . PHE A 1 97 ? 62.518 29.425 -17.031 1.00 3.93 77 PHE A N 1
ATOM 629 C CA . PHE A 1 97 ? 62.276 30.411 -15.976 1.00 3.86 77 PHE A CA 1
ATOM 630 C C . PHE A 1 97 ? 63.478 31.323 -15.911 1.00 4.36 77 PHE A C 1
ATOM 631 O O . PHE A 1 97 ? 64.614 30.846 -15.876 1.00 5.20 77 PHE A O 1
ATOM 639 N N . ILE A 1 98 ? 63.227 32.629 -15.903 1.00 4.08 78 ILE A N 1
ATOM 640 C CA . ILE A 1 98 ? 64.284 33.627 -15.844 1.00 4.62 78 ILE A CA 1
ATOM 641 C C . ILE A 1 98 ? 63.953 34.628 -14.740 1.00 4.43 78 ILE A C 1
ATOM 642 O O . ILE A 1 98 ? 62.899 35.262 -14.776 1.00 4.70 78 ILE A O 1
ATOM 647 N N . GLY A 1 99 ? 64.847 34.751 -13.764 1.00 4.47 79 GLY A N 1
ATOM 648 C CA . GLY A 1 99 ? 64.683 35.727 -12.675 1.00 4.26 79 GLY A CA 1
ATOM 649 C C . GLY A 1 99 ? 65.974 36.492 -12.501 1.00 4.82 79 GLY A C 1
ATOM 650 O O . GLY A 1 99 ? 67.054 35.879 -12.474 1.00 5.37 79 GLY A O 1
ATOM 651 N N . ILE A 1 100 ? 65.877 37.818 -12.440 1.00 4.59 80 ILE A N 1
ATOM 652 C CA . ILE A 1 100 ? 67.078 38.644 -12.415 1.00 4.51 80 ILE A CA 1
ATOM 653 C C . ILE A 1 100 ? 66.967 39.743 -11.358 1.00 4.17 80 ILE A C 1
ATOM 654 O O . ILE A 1 100 ? 66.100 40.618 -11.446 1.00 4.77 80 ILE A O 1
ATOM 659 N N . ASN A 1 101 ? 67.854 39.677 -10.370 1.00 4.56 81 ASN A N 1
ATOM 660 C CA . ASN A 1 101 ? 67.914 40.673 -9.308 1.00 4.84 81 ASN A CA 1
ATOM 661 C C . ASN A 1 101 ? 68.977 41.761 -9.509 1.00 4.90 81 ASN A C 1
ATOM 662 O O . ASN A 1 101 ? 68.950 42.780 -8.812 1.00 5.65 81 ASN A O 1
ATOM 667 N N . TYR A 1 102 ? 69.921 41.560 -10.438 1.00 5.38 82 TYR A N 1
ATOM 668 C CA . TYR A 1 102 ? 70.934 42.598 -10.754 1.00 5.45 82 TYR A CA 1
ATOM 669 C C . TYR A 1 102 ? 71.704 43.004 -9.495 1.00 6.07 82 TYR A C 1
ATOM 670 O O . TYR A 1 102 ? 71.983 44.181 -9.255 1.00 5.92 82 TYR A O 1
ATOM 679 N N . TYR A 1 103 ? 72.055 41.998 -8.701 1.00 6.83 83 TYR A N 1
ATOM 680 C CA . TYR A 1 103 ? 72.753 42.203 -7.442 1.00 8.29 83 TYR A CA 1
ATOM 681 C C . TYR A 1 103 ? 73.945 43.138 -7.555 1.00 8.18 83 TYR A C 1
ATOM 682 O O . TYR A 1 103 ? 74.750 43.020 -8.475 1.00 8.43 83 TYR A O 1
ATOM 691 N N . GLY A 1 104 ? 74.053 44.058 -6.600 1.00 8.45 84 GLY A N 1
ATOM 692 C CA . GLY A 1 104 ? 75.228 44.908 -6.492 1.00 9.53 84 GLY A CA 1
ATOM 693 C C . GLY A 1 104 ? 75.271 46.095 -7.438 1.00 9.91 84 GLY A C 1
ATOM 694 O O . GLY A 1 104 ? 76.246 46.836 -7.425 1.00 12.04 84 GLY A O 1
ATOM 695 N N . THR A 1 105 ? 74.228 46.286 -8.249 1.00 9.16 85 THR A N 1
ATOM 696 C CA . THR A 1 105 ? 74.187 47.386 -9.216 1.00 9.45 85 THR A CA 1
ATOM 697 C C . THR A 1 105 ? 73.082 48.362 -8.865 1.00 9.64 85 THR A C 1
ATOM 698 O O . THR A 1 105 ? 72.208 48.063 -8.036 1.00 9.52 85 THR A O 1
ATOM 702 N N . SER A 1 106 ? 73.114 49.529 -9.501 1.00 10.25 86 SER A N 1
ATOM 703 C CA . SER A 1 106 ? 72.008 50.477 -9.399 1.00 11.12 86 SER A CA 1
ATOM 704 C C . SER A 1 106 ? 70.687 49.893 -9.936 1.00 10.80 86 SER A C 1
ATOM 705 O O . SER A 1 106 ? 69.616 50.417 -9.642 1.00 11.21 86 SER A O 1
ATOM 708 N N . ALA A 1 107 ? 70.772 48.823 -10.731 1.00 10.34 87 ALA A N 1
ATOM 709 C CA . ALA A 1 107 ? 69.590 48.159 -11.281 1.00 10.14 87 ALA A CA 1
ATOM 710 C C . ALA A 1 107 ? 68.952 47.159 -10.318 1.00 9.82 87 ALA A C 1
ATOM 711 O O . ALA A 1 107 ? 67.922 46.572 -10.649 1.00 9.72 87 ALA A O 1
ATOM 713 N N . ALA A 1 108 ? 69.548 46.977 -9.137 1.00 8.97 88 ALA A N 1
ATOM 714 C CA . ALA A 1 108 ? 69.133 45.899 -8.215 1.00 8.17 88 ALA A CA 1
ATOM 715 C C . ALA A 1 108 ? 67.649 45.911 -7.871 1.00 8.06 88 ALA A C 1
ATOM 716 O O . ALA A 1 108 ? 67.086 46.948 -7.496 1.00 9.16 88 ALA A O 1
ATOM 718 N N . LEU A 1 109 ? 67.042 44.737 -8.010 1.00 7.17 89 LEU A N 1
ATOM 719 C CA . LEU A 1 109 ? 65.649 44.472 -7.648 1.00 7.12 89 LEU A CA 1
ATOM 720 C C . LEU A 1 109 ? 65.635 43.380 -6.601 1.00 6.86 89 LEU A C 1
ATOM 721 O O . LEU A 1 109 ? 66.410 42.448 -6.674 1.00 8.67 89 LEU A O 1
ATOM 726 N N A SER A 1 110 ? 64.741 43.506 -5.630 0.70 6.63 90 SER A N 1
ATOM 727 N N B SER A 1 110 ? 64.738 43.488 -5.629 0.30 6.76 90 SER A N 1
ATOM 728 C CA A SER A 1 110 ? 64.740 42.607 -4.481 0.70 6.35 90 SER A CA 1
ATOM 729 C CA B SER A 1 110 ? 64.764 42.581 -4.479 0.30 6.41 90 SER A CA 1
ATOM 730 C C A SER A 1 110 ? 63.989 41.294 -4.730 0.70 5.93 90 SER A C 1
ATOM 731 C C B SER A 1 110 ? 63.865 41.348 -4.604 0.30 5.98 90 SER A C 1
ATOM 732 O O A SER A 1 110 ? 64.323 40.273 -4.131 0.70 6.03 90 SER A O 1
ATOM 733 O O B SER A 1 110 ? 63.980 40.420 -3.796 0.30 5.70 90 SER A O 1
ATOM 738 N N . GLY A 1 111 ? 62.974 41.329 -5.594 1.00 5.25 91 GLY A N 1
ATOM 739 C CA . GLY A 1 111 ? 61.954 40.277 -5.650 1.00 5.03 91 GLY A CA 1
ATOM 740 C C . GLY A 1 111 ? 61.875 39.368 -6.854 1.00 4.33 91 GLY A C 1
ATOM 741 O O . GLY A 1 111 ? 61.017 38.483 -6.888 1.00 4.77 91 GLY A O 1
ATOM 742 N N . CYS A 1 112 ? 62.749 39.553 -7.844 1.00 4.25 92 CYS A N 1
ATOM 743 C CA . CYS A 1 112 ? 62.577 38.821 -9.111 1.00 4.32 92 CYS A CA 1
ATOM 744 C C . CYS A 1 112 ? 62.917 37.337 -9.004 1.00 4.26 92 CYS A C 1
ATOM 745 O O . CYS A 1 112 ? 62.181 36.481 -9.519 1.00 4.43 92 CYS A O 1
ATOM 748 N N . CYS A 1 113 ? 64.030 37.011 -8.358 1.00 4.46 93 CYS A N 1
ATOM 749 C CA . CYS A 1 113 ? 64.337 35.595 -8.155 1.00 4.53 93 CYS A CA 1
ATOM 750 C C . CYS A 1 113 ? 63.303 34.945 -7.231 1.00 4.59 93 CYS A C 1
ATOM 751 O O . CYS A 1 113 ? 62.949 33.792 -7.416 1.00 4.95 93 CYS A O 1
ATOM 754 N N . ASN A 1 114 ? 62.799 35.708 -6.261 1.00 4.65 94 ASN A N 1
ATOM 755 C CA . ASN A 1 114 ? 61.715 35.238 -5.407 1.00 4.47 94 ASN A CA 1
ATOM 756 C C . ASN A 1 114 ? 60.427 34.961 -6.190 1.00 4.28 94 ASN A C 1
ATOM 757 O O . ASN A 1 114 ? 59.663 34.055 -5.840 1.00 4.84 94 ASN A O 1
ATOM 762 N N . ASP A 1 115 ? 60.179 35.740 -7.245 1.00 4.52 95 ASP A N 1
ATOM 763 C CA . ASP A 1 115 ? 59.048 35.460 -8.130 1.00 4.47 95 ASP A CA 1
ATOM 764 C C . ASP A 1 115 ? 59.218 34.085 -8.769 1.00 4.38 95 ASP A C 1
ATOM 765 O O . ASP A 1 115 ? 58.268 33.317 -8.859 1.00 4.39 95 ASP A O 1
ATOM 770 N N . VAL A 1 116 ? 60.427 33.783 -9.236 1.00 4.39 96 VAL A N 1
ATOM 771 C CA . VAL A 1 116 ? 60.693 32.476 -9.846 1.00 4.12 96 VAL A CA 1
ATOM 772 C C . VAL A 1 116 ? 60.515 31.353 -8.815 1.00 4.30 96 VAL A C 1
ATOM 773 O O . VAL A 1 116 ? 59.962 30.305 -9.143 1.00 4.33 96 VAL A O 1
ATOM 777 N N . LYS A 1 117 ? 60.953 31.585 -7.577 1.00 4.32 97 LYS A N 1
ATOM 778 C CA . LYS A 1 117 ? 60.714 30.607 -6.506 1.00 4.66 97 LYS A CA 1
ATOM 779 C C . LYS A 1 117 ? 59.231 30.261 -6.381 1.00 4.70 97 LYS A C 1
ATOM 780 O O . LYS A 1 117 ? 58.860 29.084 -6.331 1.00 4.57 97 LYS A O 1
ATOM 786 N N . GLN A 1 118 ? 58.384 31.288 -6.322 1.00 4.51 98 GLN A N 1
ATOM 787 C CA . GLN A 1 118 ? 56.942 31.087 -6.184 1.00 5.00 98 GLN A CA 1
ATOM 788 C C . GLN A 1 118 ? 56.342 30.411 -7.415 1.00 4.53 98 GLN A C 1
ATOM 789 O O . GLN A 1 118 ? 55.435 29.578 -7.296 1.00 4.73 98 GLN A O 1
ATOM 795 N N . MET A 1 119 ? 56.845 30.779 -8.591 1.00 4.47 99 MET A N 1
ATOM 796 C CA . MET A 1 119 ? 56.392 30.159 -9.835 1.00 4.21 99 MET A CA 1
ATOM 797 C C . MET A 1 119 ? 56.661 28.650 -9.846 1.00 4.47 99 MET A C 1
ATOM 798 O O . MET A 1 119 ? 55.759 27.840 -10.129 1.00 5.08 99 MET A O 1
ATOM 803 N N . LEU A 1 120 ? 57.896 28.286 -9.508 1.00 4.25 100 LEU A N 1
ATOM 804 C CA . LEU A 1 120 ? 58.303 26.883 -9.432 1.00 4.35 100 LEU A CA 1
ATOM 805 C C . LEU A 1 120 ? 57.494 26.113 -8.391 1.00 4.69 100 LEU A C 1
ATOM 806 O O . LEU A 1 120 ? 56.967 25.039 -8.678 1.00 5.04 100 LEU A O 1
ATOM 811 N N . ALA A 1 121 ? 57.359 26.666 -7.192 1.00 4.84 101 ALA A N 1
ATOM 812 C CA . ALA A 1 121 ? 56.618 25.964 -6.140 1.00 4.41 101 ALA A CA 1
ATOM 813 C C . ALA A 1 121 ? 55.147 25.785 -6.500 1.00 4.67 101 ALA A C 1
ATOM 814 O O . ALA A 1 121 ? 54.550 24.756 -6.155 1.00 5.22 101 ALA A O 1
ATOM 816 N N . THR A 1 122 ? 54.553 26.782 -7.169 1.00 4.56 102 THR A N 1
ATOM 817 C CA . THR A 1 122 ? 53.148 26.692 -7.553 1.00 4.92 102 THR A CA 1
ATOM 818 C C . THR A 1 122 ? 52.934 25.602 -8.606 1.00 4.81 102 THR A C 1
ATOM 819 O O . THR A 1 122 ? 51.982 24.814 -8.518 1.00 5.24 102 THR A O 1
ATOM 823 N N . LEU A 1 123 ? 53.811 25.555 -9.605 1.00 5.24 103 LEU A N 1
ATOM 824 C CA . LEU A 1 123 ? 53.720 24.509 -10.624 1.00 5.30 103 LEU A CA 1
ATOM 825 C C . LEU A 1 123 ? 53.928 23.122 -10.021 1.00 5.39 103 LEU A C 1
ATOM 826 O O . LEU A 1 123 ? 53.281 22.160 -10.430 1.00 5.85 103 LEU A O 1
ATOM 831 N N . GLN A 1 124 ? 54.826 23.017 -9.044 1.00 5.21 104 GLN A N 1
ATOM 832 C CA . GLN A 1 124 ? 55.029 21.749 -8.365 1.00 5.82 104 GLN A CA 1
ATOM 833 C C . GLN A 1 124 ? 53.797 21.367 -7.547 1.00 6.60 104 GLN A C 1
ATOM 834 O O . GLN A 1 124 ? 53.324 20.229 -7.622 1.00 7.15 104 GLN A O 1
ATOM 840 N N . LYS A 1 125 ? 53.265 22.324 -6.788 1.00 6.76 105 LYS A N 1
ATOM 841 C CA . LYS A 1 125 ? 52.103 22.064 -5.939 1.00 7.92 105 LYS A CA 1
ATOM 842 C C . LYS A 1 125 ? 50.919 21.585 -6.781 1.00 9.04 105 LYS A C 1
ATOM 843 O O . LYS A 1 125 ? 50.204 20.650 -6.402 1.00 9.99 105 LYS A O 1
ATOM 849 N N . ARG A 1 126 ? 50.742 22.209 -7.944 1.00 9.68 106 ARG A N 1
ATOM 850 C CA . ARG A 1 126 ? 49.639 21.867 -8.832 1.00 10.90 106 ARG A CA 1
ATOM 851 C C . ARG A 1 126 ? 49.929 20.693 -9.776 1.00 10.70 106 ARG A C 1
ATOM 852 O O . ARG A 1 126 ? 49.061 20.266 -10.546 1.00 12.05 106 ARG A O 1
ATOM 860 N N . GLY A 1 127 ? 51.140 20.159 -9.704 1.00 10.14 107 GLY A N 1
ATOM 861 C CA . GLY A 1 127 ? 51.484 18.939 -10.426 1.00 10.41 107 GLY A CA 1
ATOM 862 C C . GLY A 1 127 ? 51.684 19.036 -11.925 1.00 10.28 107 GLY A C 1
ATOM 863 O O . GLY A 1 127 ? 51.441 18.057 -12.627 1.00 11.78 107 GLY A O 1
ATOM 864 N N . LEU A 1 128 ? 52.123 20.185 -12.439 1.00 9.25 108 LEU A N 1
ATOM 865 C CA . LEU A 1 128 ? 52.470 20.262 -13.864 1.00 9.25 108 LEU A CA 1
ATOM 866 C C . LEU A 1 128 ? 53.637 19.313 -14.170 1.00 9.01 108 LEU A C 1
ATOM 867 O O . LEU A 1 128 ? 54.709 19.446 -13.582 1.00 8.65 108 LEU A O 1
ATOM 872 N N . PRO A 1 129 ? 53.433 18.351 -15.091 1.00 8.52 109 PRO A N 1
ATOM 873 C CA . PRO A 1 129 ? 54.488 17.349 -15.344 1.00 8.76 109 PRO A CA 1
ATOM 874 C C . PRO A 1 129 ? 55.563 17.855 -16.314 1.00 8.75 109 PRO A C 1
ATOM 875 O O . PRO A 1 129 ? 55.575 17.488 -17.499 1.00 10.45 109 PRO A O 1
ATOM 879 N N . ILE A 1 130 ? 56.473 18.677 -15.808 1.00 7.42 110 ILE A N 1
ATOM 880 C CA . ILE A 1 130 ? 57.528 19.237 -16.657 1.00 7.05 110 ILE A CA 1
ATOM 881 C C . ILE A 1 130 ? 58.580 18.175 -17.014 1.00 6.88 110 ILE A C 1
ATOM 882 O O . ILE A 1 130 ? 59.213 17.612 -16.127 1.00 8.03 110 ILE A O 1
ATOM 887 N N . ASN A 1 131 ? 58.747 17.894 -18.306 1.00 6.84 111 ASN A N 1
ATOM 888 C CA . ASN A 1 131 ? 59.786 16.957 -18.758 1.00 7.10 111 ASN A CA 1
ATOM 889 C C . ASN A 1 131 ? 61.174 17.572 -18.610 1.00 7.09 111 ASN A C 1
ATOM 890 O O . ASN A 1 131 ? 62.095 16.921 -18.117 1.00 7.65 111 ASN A O 1
ATOM 895 N N . GLU A 1 132 ? 61.327 18.813 -19.071 1.00 6.59 112 GLU A N 1
ATOM 896 C CA . GLU A 1 132 ? 62.613 19.517 -19.000 1.00 6.66 112 GLU A CA 1
ATOM 897 C C . GLU A 1 132 ? 62.385 20.954 -18.631 1.00 5.91 112 GLU A C 1
ATOM 898 O O . GLU A 1 132 ? 61.586 21.648 -19.265 1.00 6.04 112 GLU A O 1
ATOM 904 N N . ALA A 1 133 ? 63.082 21.388 -17.589 1.00 5.25 113 ALA A N 1
ATOM 905 C CA . ALA A 1 133 ? 63.099 22.785 -17.145 1.00 5.26 113 ALA A CA 1
ATOM 906 C C . ALA A 1 133 ? 64.498 23.362 -17.248 1.00 4.99 113 ALA A C 1
ATOM 907 O O . ALA A 1 133 ? 65.482 22.661 -16.997 1.00 5.90 113 ALA A O 1
ATOM 909 N N . VAL A 1 134 ? 64.569 24.647 -17.595 1.00 4.35 114 VAL A N 1
ATOM 910 C CA . VAL A 1 134 ? 65.809 25.421 -17.506 1.00 4.31 114 VAL A CA 1
ATOM 911 C C . VAL A 1 134 ? 65.500 26.621 -16.624 1.00 4.26 114 VAL A C 1
ATOM 912 O O . VAL A 1 134 ? 64.471 27.296 -16.802 1.00 4.28 114 VAL A O 1
ATOM 916 N N . ILE A 1 135 ? 66.389 26.865 -15.672 1.00 3.81 115 ILE A N 1
ATOM 917 C CA . ILE A 1 135 ? 66.239 27.954 -14.710 1.00 3.82 115 ILE A CA 1
ATOM 918 C C . ILE A 1 135 ? 67.446 28.878 -14.807 1.00 3.73 115 ILE A C 1
ATOM 919 O O . ILE A 1 135 ? 68.578 28.474 -14.518 1.00 4.49 115 ILE A O 1
ATOM 924 N N . LEU A 1 136 ? 67.214 30.101 -15.274 1.00 3.93 116 LEU A N 1
ATOM 925 C CA . LEU A 1 136 ? 68.262 31.113 -15.378 1.00 3.97 116 LEU A CA 1
ATOM 926 C C . LEU A 1 136 ? 68.017 32.192 -14.330 1.00 3.93 116 LEU A C 1
ATOM 927 O O . LEU A 1 136 ? 67.144 33.048 -14.496 1.00 4.38 116 LEU A O 1
ATOM 932 N N . VAL A 1 137 ? 68.765 32.112 -13.229 1.00 4.33 117 VAL A N 1
ATOM 933 C CA . VAL A 1 137 ? 68.635 33.075 -12.141 1.00 4.71 117 VAL A CA 1
ATOM 934 C C . VAL A 1 137 ? 70.013 33.500 -11.695 1.00 4.91 117 VAL A C 1
ATOM 935 O O . VAL A 1 137 ? 70.969 32.736 -11.830 1.00 5.15 117 VAL A O 1
ATOM 939 N N . ASP A 1 138 ? 70.122 34.728 -11.181 1.00 5.07 118 ASP A N 1
ATOM 940 C CA . ASP A 1 138 ? 71.409 35.230 -10.704 1.00 6.32 118 ASP A CA 1
ATOM 941 C C . ASP A 1 138 ? 71.587 35.071 -9.197 1.00 7.57 118 ASP A C 1
ATOM 942 O O . ASP A 1 138 ? 72.581 35.508 -8.641 1.00 9.47 118 ASP A O 1
ATOM 947 N N . GLU A 1 139 ? 70.618 34.438 -8.536 1.00 8.08 119 GLU A N 1
ATOM 948 C CA . GLU A 1 139 ? 70.738 34.111 -7.118 1.00 9.59 119 GLU A CA 1
ATOM 949 C C . GLU A 1 139 ? 71.614 32.879 -6.912 1.00 10.70 119 GLU A C 1
ATOM 950 O O . GLU A 1 139 ? 71.438 31.854 -7.591 1.00 11.17 119 GLU A O 1
ATOM 956 N N A ASP A 1 140 ? 72.544 32.971 -5.962 0.80 12.14 120 ASP A N 1
ATOM 957 N N B ASP A 1 140 ? 72.554 32.989 -5.970 0.20 11.62 120 ASP A N 1
ATOM 958 C CA A ASP A 1 140 ? 73.410 31.847 -5.637 0.80 13.62 120 ASP A CA 1
ATOM 959 C CA B ASP A 1 140 ? 73.421 31.884 -5.556 0.20 12.62 120 ASP A CA 1
ATOM 960 C C A ASP A 1 140 ? 72.679 30.841 -4.745 0.80 13.65 120 ASP A C 1
ATOM 961 C C B ASP A 1 140 ? 72.624 30.825 -4.801 0.20 13.09 120 ASP A C 1
ATOM 962 O O A ASP A 1 140 ? 71.698 31.173 -4.078 0.80 13.93 120 ASP A O 1
ATOM 963 O O B ASP A 1 140 ? 71.548 31.116 -4.272 0.20 13.19 120 ASP A O 1
ATOM 972 N N . ASN A 1 141 ? 73.150 29.598 -4.760 1.00 13.88 121 ASN A N 1
ATOM 973 C CA . ASN A 1 141 ? 72.578 28.527 -3.920 1.00 14.44 121 ASN A CA 1
ATOM 974 C C . ASN A 1 141 ? 71.078 28.305 -4.191 1.00 13.64 121 ASN A C 1
ATOM 975 O O . ASN A 1 141 ? 70.280 28.062 -3.270 1.00 14.78 121 ASN A O 1
ATOM 980 N N . PHE A 1 142 ? 70.707 28.442 -5.463 1.00 11.35 122 PHE A N 1
ATOM 981 C CA . PHE A 1 142 ? 69.314 28.298 -5.901 1.00 9.03 122 PHE A CA 1
ATOM 982 C C . PHE A 1 142 ? 69.180 26.899 -6.488 1.00 8.71 122 PHE A C 1
ATOM 983 O O . PHE A 1 142 ? 69.730 26.627 -7.546 1.00 8.54 122 PHE A O 1
ATOM 991 N N . PRO A 1 143 ? 68.471 25.992 -5.790 1.00 8.34 123 PRO A N 1
ATOM 992 C CA . PRO A 1 143 ? 68.406 24.605 -6.256 1.00 8.57 123 PRO A CA 1
ATOM 993 C C . PRO A 1 143 ? 67.770 24.480 -7.639 1.00 7.27 123 PRO A C 1
ATOM 994 O O . PRO A 1 143 ? 66.654 24.967 -7.867 1.00 7.43 123 PRO A O 1
ATOM 998 N N . GLY A 1 144 ? 68.495 23.836 -8.547 1.00 6.98 124 GLY A N 1
ATOM 999 C CA . GLY A 1 144 ? 68.025 23.631 -9.906 1.00 6.35 124 GLY A CA 1
ATOM 1000 C C . GLY A 1 144 ? 68.486 24.677 -10.897 1.00 5.90 124 GLY A C 1
ATOM 1001 O O . GLY A 1 144 ? 68.161 24.586 -12.080 1.00 6.12 124 GLY A O 1
ATOM 1002 N N . ARG A 1 145 ? 69.224 25.683 -10.426 1.00 5.45 125 ARG A N 1
ATOM 1003 C CA . ARG A 1 145 ? 69.738 26.716 -11.328 1.00 5.62 125 ARG A CA 1
ATOM 1004 C C . ARG A 1 145 ? 70.564 26.079 -12.457 1.00 5.82 125 ARG A C 1
ATOM 1005 O O . ARG A 1 145 ? 71.516 25.328 -12.207 1.00 6.96 125 ARG A O 1
ATOM 1013 N N . THR A 1 146 ? 70.218 26.416 -13.691 1.00 5.29 126 THR A N 1
ATOM 1014 C CA . THR A 1 146 ? 70.936 25.905 -14.850 1.00 5.41 126 THR A CA 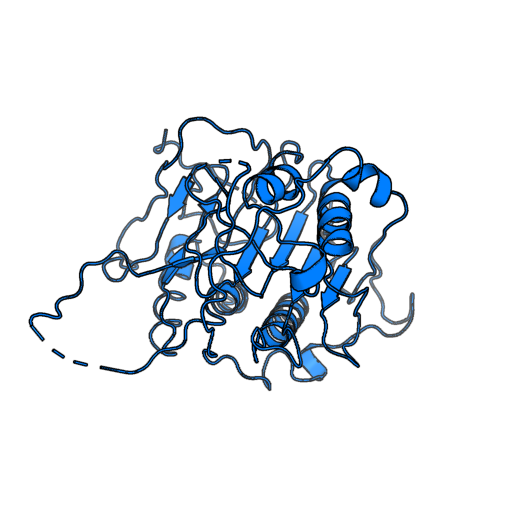1
ATOM 1015 C C . THR A 1 146 ? 72.133 26.786 -15.189 1.00 5.46 126 THR A C 1
ATOM 1016 O O . THR A 1 146 ? 73.237 26.285 -15.399 1.00 6.40 126 THR A O 1
ATOM 1020 N N . ASP A 1 147 ? 71.905 28.095 -15.257 1.00 5.58 127 ASP A N 1
ATOM 1021 C CA . ASP A 1 147 ? 72.962 29.022 -15.656 1.00 5.64 127 ASP A CA 1
ATOM 1022 C C . ASP A 1 147 ? 72.536 30.450 -15.335 1.00 5.56 127 ASP A C 1
ATOM 1023 O O . ASP A 1 147 ? 71.436 30.689 -14.825 1.00 5.55 127 ASP A O 1
ATOM 1028 N N . GLN A 1 148 ? 73.440 31.387 -15.615 1.00 5.63 128 GLN A N 1
ATOM 1029 C CA . GLN A 1 148 ? 73.225 32.813 -15.370 1.00 5.77 128 GLN A CA 1
ATOM 1030 C C . GLN A 1 148 ? 72.368 33.440 -16.475 1.00 5.02 128 GLN A C 1
ATOM 1031 O O . GLN A 1 148 ? 72.532 33.115 -17.657 1.00 5.72 128 GLN A O 1
ATOM 1037 N N . PRO A 1 149 ? 71.468 34.373 -16.105 1.00 4.76 129 PRO A N 1
ATOM 1038 C CA . PRO A 1 149 ? 70.566 34.988 -17.102 1.00 4.51 129 PRO A CA 1
ATOM 1039 C C . PRO A 1 149 ? 71.218 36.126 -17.908 1.00 4.49 129 PRO A C 1
ATOM 1040 O O . PRO A 1 149 ? 70.735 37.272 -17.925 1.00 5.12 129 PRO A O 1
ATOM 1044 N N . THR A 1 150 ? 72.320 35.793 -18.572 1.00 4.87 130 THR A N 1
ATOM 1045 C CA . THR A 1 150 ? 73.009 36.732 -19.452 1.00 5.00 130 THR A CA 1
ATOM 1046 C C . THR A 1 150 ? 72.243 36.854 -20.768 1.00 5.06 130 THR A C 1
ATOM 1047 O O . THR A 1 150 ? 71.388 36.014 -21.068 1.00 5.37 130 THR A O 1
ATOM 1051 N N . ARG A 1 151 ? 72.555 37.875 -21.564 1.00 5.12 131 ARG A N 1
ATOM 1052 C CA . ARG A 1 151 ? 71.899 38.052 -22.869 1.00 5.55 131 ARG A CA 1
ATOM 1053 C C . ARG A 1 151 ? 72.025 36.789 -23.705 1.00 5.76 131 ARG A C 1
ATOM 1054 O O . ARG A 1 151 ? 71.027 36.265 -24.213 1.00 5.85 131 ARG A O 1
ATOM 1062 N N . ASP A 1 152 ? 73.242 36.271 -23.826 1.00 6.03 132 ASP A N 1
ATOM 1063 C CA . ASP A 1 152 ? 73.440 35.119 -24.700 1.00 6.46 132 ASP A CA 1
ATOM 1064 C C . ASP A 1 152 ? 72.698 33.872 -24.190 1.00 5.76 132 ASP A C 1
ATOM 1065 O O . ASP A 1 152 ? 72.150 33.107 -24.989 1.00 6.26 132 ASP A O 1
ATOM 1070 N N . ASN A 1 153 ? 72.655 33.680 -22.872 1.00 5.58 133 ASN A N 1
ATOM 1071 C CA . ASN A 1 153 ? 71.908 32.553 -22.329 1.00 5.32 133 ASN A CA 1
ATOM 1072 C C . ASN A 1 153 ? 70.407 32.689 -22.501 1.00 4.76 133 ASN A C 1
ATOM 1073 O O . ASN A 1 153 ? 69.740 31.709 -22.845 1.00 5.09 133 ASN A O 1
ATOM 1078 N N . ILE A 1 154 ? 69.872 33.890 -22.299 1.00 4.79 134 ILE A N 1
ATOM 1079 C CA . ILE A 1 154 ? 68.446 34.079 -22.501 1.00 4.81 134 ILE A CA 1
ATOM 1080 C C . ILE A 1 154 ? 68.083 33.783 -23.961 1.00 4.41 134 ILE A C 1
ATOM 1081 O O . ILE A 1 154 ? 67.118 33.073 -24.234 1.00 5.10 134 ILE A O 1
ATOM 1086 N N . VAL A 1 155 ? 68.854 34.335 -24.899 1.00 4.41 135 VAL A N 1
ATOM 1087 C CA . VAL A 1 155 ? 68.569 34.138 -26.315 1.00 5.17 135 VAL A CA 1
ATOM 1088 C C . VAL A 1 155 ? 68.628 32.654 -26.695 1.00 5.23 135 VAL A C 1
ATOM 1089 O O . VAL A 1 155 ? 67.685 32.134 -27.315 1.00 5.22 135 VAL A O 1
ATOM 1093 N N . ARG A 1 156 ? 69.709 31.962 -26.333 1.00 5.26 136 ARG A N 1
ATOM 1094 C CA . ARG A 1 156 ? 69.830 30.568 -26.779 1.00 5.68 136 ARG A CA 1
ATOM 1095 C C . ARG A 1 156 ? 68.832 29.649 -26.092 1.00 5.38 136 ARG A C 1
ATOM 1096 O O . ARG A 1 156 ? 68.356 28.700 -26.705 1.00 5.37 136 ARG A O 1
ATOM 1104 N N . TYR A 1 157 ? 68.502 29.941 -24.834 1.00 5.03 137 TYR A N 1
ATOM 1105 C CA . TYR A 1 157 ? 67.516 29.111 -24.133 1.00 4.98 137 TYR A CA 1
ATOM 1106 C C . TYR A 1 157 ? 66.071 29.411 -24.545 1.00 4.61 137 TYR A C 1
ATOM 1107 O O . TYR A 1 157 ? 65.226 28.516 -24.477 1.00 4.68 137 TYR A O 1
ATOM 1116 N N . MET A 1 158 ? 65.780 30.635 -25.003 1.00 5.11 138 MET A N 1
ATOM 1117 C CA . MET A 1 158 ? 64.484 30.891 -25.647 1.00 5.95 138 MET A CA 1
ATOM 1118 C C . MET A 1 158 ? 64.340 30.006 -26.888 1.00 6.33 138 MET A C 1
ATOM 1119 O O . MET A 1 158 ? 63.301 29.379 -27.089 1.00 7.15 138 MET A O 1
ATOM 1124 N N . ALA A 1 159 ? 65.405 29.915 -27.683 1.00 6.81 139 ALA A N 1
ATOM 1125 C CA . ALA A 1 159 ? 65.415 29.034 -28.857 1.00 6.95 139 ALA A CA 1
ATOM 1126 C C . ALA A 1 159 ? 65.251 27.582 -28.419 1.00 7.08 139 ALA A C 1
ATOM 1127 O O . ALA A 1 159 ? 64.465 26.842 -29.012 1.00 7.90 139 ALA A O 1
ATOM 1129 N N . TRP A 1 160 ? 65.964 27.183 -27.363 1.00 6.89 140 TRP A N 1
ATOM 1130 C CA . TRP A 1 160 ? 65.829 25.828 -26.822 1.00 6.46 140 TRP A CA 1
ATOM 1131 C C . TRP A 1 160 ? 64.377 25.485 -26.486 1.00 6.48 140 TRP A C 1
ATOM 1132 O O . TRP A 1 160 ? 63.912 24.379 -26.788 1.00 7.13 140 TRP A O 1
ATOM 1143 N N . LEU A 1 161 ? 63.668 26.421 -25.869 1.00 6.73 141 LEU A N 1
ATOM 1144 C CA . LEU A 1 161 ? 62.321 26.159 -25.410 1.00 6.91 141 LEU A CA 1
ATOM 1145 C C . LEU A 1 161 ? 61.406 25.769 -26.562 1.00 7.73 141 LEU A C 1
ATOM 1146 O O . LEU A 1 161 ? 60.578 24.882 -26.416 1.00 8.17 141 LEU A O 1
ATOM 1151 N N . VAL A 1 162 ? 61.580 26.412 -27.713 1.00 7.88 142 VAL A N 1
ATOM 1152 C CA . VAL A 1 162 ? 60.633 26.252 -28.826 1.00 10.02 142 VAL A CA 1
ATOM 1153 C C . VAL A 1 162 ? 61.113 25.319 -29.925 1.00 10.59 142 VAL A C 1
ATOM 1154 O O . VAL A 1 162 ? 60.313 24.905 -30.761 1.00 10.81 142 VAL A O 1
ATOM 1158 N N . LYS A 1 163 ? 62.400 24.982 -29.925 1.00 12.06 143 LYS A N 1
ATOM 1159 C CA . LYS A 1 163 ? 62.999 24.289 -31.072 1.00 13.89 143 LYS A CA 1
ATOM 1160 C C . LYS A 1 163 ? 62.431 22.913 -31.413 1.00 14.92 143 LYS A C 1
ATOM 1161 O O . LYS A 1 163 ? 62.425 22.530 -32.586 1.00 15.80 143 LYS A O 1
ATOM 1167 N N . ASP A 1 164 ? 61.955 22.176 -30.413 1.00 15.11 144 ASP A N 1
ATOM 1168 C CA . ASP A 1 164 ? 61.527 20.790 -30.647 1.00 16.83 144 ASP A CA 1
ATOM 1169 C C . ASP A 1 164 ? 60.018 20.614 -30.647 1.00 17.03 144 ASP A C 1
ATOM 1170 O O . ASP A 1 164 ? 59.521 19.488 -30.673 1.00 17.55 144 ASP A O 1
ATOM 1175 N N . ALA A 1 165 ? 59.305 21.738 -30.651 1.00 16.83 145 ALA A N 1
ATOM 1176 C CA . ALA A 1 165 ? 57.863 21.757 -30.451 1.00 16.77 145 ALA A CA 1
ATOM 1177 C C . ALA A 1 165 ? 57.100 20.994 -31.526 1.00 16.68 145 ALA A C 1
ATOM 1178 O O . ALA A 1 165 ? 57.277 21.229 -32.722 1.00 17.75 145 ALA A O 1
ATOM 1180 N N . LYS A 1 166 ? 56.262 20.074 -31.073 1.00 16.17 146 LYS A N 1
ATOM 1181 C CA . LYS A 1 166 ? 55.433 19.253 -31.949 1.00 16.45 146 LYS A CA 1
ATOM 1182 C C . LYS A 1 166 ? 53.993 19.297 -31.447 1.00 15.66 146 LYS A C 1
ATOM 1183 O O . LYS A 1 166 ? 53.764 19.631 -30.285 1.00 14.29 146 LYS A O 1
ATOM 1189 N N . PRO A 1 167 ? 53.011 18.982 -32.316 1.00 15.66 147 PRO A N 1
ATOM 1190 C CA . PRO A 1 167 ? 51.609 18.975 -31.888 1.00 15.27 147 PRO A CA 1
ATOM 1191 C C . PRO A 1 167 ? 51.369 18.259 -30.564 1.00 14.94 147 PRO A C 1
ATOM 1192 O O . PRO A 1 167 ? 51.842 17.138 -30.350 1.00 15.49 147 PRO A O 1
ATOM 1196 N N . GLY A 1 168 ? 50.642 18.930 -29.677 1.00 13.79 148 GLY A N 1
ATOM 1197 C CA . GLY A 1 168 ? 50.346 18.394 -28.358 1.00 13.70 148 GLY A CA 1
ATOM 1198 C C . GLY A 1 168 ? 51.269 18.942 -27.279 1.00 12.83 148 GLY A C 1
ATOM 1199 O O . GLY A 1 168 ? 50.939 18.890 -26.092 1.00 13.90 148 GLY A O 1
ATOM 1200 N N . ASP A 1 169 ? 52.417 19.490 -27.682 1.00 11.84 149 ASP A N 1
ATOM 1201 C CA . ASP A 1 169 ? 53.391 19.995 -26.715 1.00 10.69 149 ASP A CA 1
ATOM 1202 C C . ASP A 1 169 ? 52.894 21.222 -25.970 1.00 9.58 149 ASP A C 1
ATOM 1203 O O . ASP A 1 169 ? 52.117 22.023 -26.499 1.00 9.73 149 ASP A O 1
ATOM 1208 N N . VAL A 1 170 ? 53.382 21.358 -24.742 1.00 8.07 150 VAL A N 1
ATOM 1209 C CA . VAL A 1 170 ? 53.030 22.454 -23.862 1.00 7.70 150 VAL A CA 1
ATOM 1210 C C . VAL A 1 170 ? 54.325 23.132 -23.435 1.00 6.72 150 VAL A C 1
ATOM 1211 O O . VAL A 1 170 ? 55.243 22.464 -22.971 1.00 7.65 150 VAL A O 1
ATOM 1215 N N . LEU A 1 171 ? 54.380 24.450 -23.570 1.00 5.69 151 LEU A N 1
ATOM 1216 C CA . LEU A 1 171 ? 55.568 25.205 -23.222 1.00 5.34 151 LEU A CA 1
ATOM 1217 C C . LEU A 1 171 ? 55.193 26.246 -22.186 1.00 4.96 151 LEU A C 1
ATOM 1218 O O . LEU A 1 171 ? 54.101 26.811 -22.240 1.00 5.04 151 LEU A O 1
ATOM 1223 N N . PHE A 1 172 ? 56.091 26.488 -21.234 1.00 5.04 152 PHE A N 1
ATOM 1224 C CA . PHE A 1 172 ? 55.867 27.475 -20.190 1.00 4.71 152 PHE A CA 1
ATOM 1225 C C . PHE A 1 172 ? 57.086 28.372 -20.080 1.00 4.08 152 PHE A C 1
ATOM 1226 O O . PHE A 1 172 ? 58.217 27.880 -20.050 1.00 5.35 152 PHE A O 1
ATOM 1234 N N . PHE A 1 173 ? 56.850 29.682 -20.020 1.00 4.05 153 PHE A N 1
ATOM 1235 C CA . PHE A 1 173 ? 57.923 30.672 -19.953 1.00 4.10 153 PHE A CA 1
ATOM 1236 C C . PHE A 1 173 ? 57.591 31.699 -18.877 1.00 4.46 153 PHE A C 1
ATOM 1237 O O . PHE A 1 173 ? 56.470 32.224 -18.864 1.00 4.68 153 PHE A O 1
ATOM 1245 N N . HIS A 1 174 ? 58.561 31.999 -18.012 1.00 4.27 154 HIS A N 1
ATOM 1246 C CA . HIS A 1 174 ? 58.402 33.032 -16.979 1.00 4.20 154 HIS A CA 1
ATOM 1247 C C . HIS A 1 174 ? 59.646 33.915 -16.964 1.00 4.47 154 HIS A C 1
ATOM 1248 O O . HIS A 1 174 ? 60.762 33.405 -16.934 1.00 4.67 154 HIS A O 1
ATOM 1255 N N . TYR A 1 175 ? 59.427 35.231 -17.032 1.00 4.04 155 TYR A N 1
ATOM 1256 C CA . TYR A 1 175 ? 60.469 36.227 -16.869 1.00 4.50 155 TYR A CA 1
ATOM 1257 C C . TYR A 1 175 ? 60.072 37.227 -15.796 1.00 4.78 155 TYR A C 1
ATOM 1258 O O . TYR A 1 175 ? 59.000 37.821 -15.875 1.00 5.45 155 TYR A O 1
ATOM 1267 N N . SER A 1 176 ? 60.955 37.404 -14.816 1.00 4.35 156 SER A N 1
ATOM 1268 C CA A SER A 1 176 ? 60.831 38.486 -13.858 0.70 4.40 156 SER A CA 1
ATOM 1269 C CA B SER A 1 176 ? 60.850 38.472 -13.831 0.30 4.83 156 SER A CA 1
ATOM 1270 C C . SER A 1 176 ? 62.166 39.228 -13.813 1.00 4.66 156 SER A C 1
ATOM 1271 O O . SER A 1 176 ? 63.214 38.643 -13.511 1.00 4.85 156 SER A O 1
ATOM 1276 N N . GLY A 1 177 ? 62.115 40.514 -14.142 1.00 4.52 157 GLY A N 1
ATOM 1277 C CA . GLY A 1 177 ? 63.307 41.350 -14.215 1.00 5.04 157 GLY A CA 1
ATOM 1278 C C . GLY A 1 177 ? 62.935 42.700 -14.787 1.00 5.55 157 GLY A C 1
ATOM 1279 O O . GLY A 1 177 ? 61.754 43.025 -14.882 1.00 6.46 157 GLY A O 1
ATOM 1280 N N . HIS A 1 178 ? 63.928 43.484 -15.195 1.00 5.39 158 HIS A N 1
ATOM 1281 C CA . HIS A 1 178 ? 63.632 44.804 -15.752 1.00 5.96 158 HIS A CA 1
ATOM 1282 C C . HIS A 1 178 ? 63.069 44.722 -17.159 1.00 6.26 158 HIS A C 1
ATOM 1283 O O . HIS A 1 178 ? 63.560 43.961 -18.015 1.00 6.19 158 HIS A O 1
ATOM 1290 N N . GLY A 1 179 ? 62.044 45.536 -17.388 1.00 6.60 159 GLY A N 1
ATOM 1291 C CA . GLY A 1 179 ? 61.647 45.944 -18.730 1.00 7.83 159 GLY A CA 1
ATOM 1292 C C . GLY A 1 179 ? 61.941 47.428 -18.844 1.00 8.72 159 GLY A C 1
ATOM 1293 O O . GLY A 1 179 ? 61.824 48.169 -17.866 1.00 10.01 159 GLY A O 1
ATOM 1294 N N . THR A 1 180 ? 62.354 47.870 -20.028 1.00 8.76 160 THR A N 1
ATOM 1295 C CA . THR A 1 180 ? 62.666 49.286 -20.227 1.00 9.64 160 THR A CA 1
ATOM 1296 C C . THR A 1 180 ? 62.548 49.644 -21.699 1.00 10.02 160 THR A C 1
ATOM 1297 O O . THR A 1 180 ? 61.967 48.889 -22.472 1.00 9.52 160 THR A O 1
ATOM 1301 N N A GLN A 1 181 ? 63.159 50.751 -22.110 0.50 10.39 161 GLN A N 1
ATOM 1302 N N B GLN A 1 181 ? 62.981 50.860 -22.013 0.50 10.94 161 GLN A N 1
ATOM 1303 C CA A GLN A 1 181 ? 63.203 51.127 -23.523 0.50 10.84 161 GLN A CA 1
ATOM 1304 C CA B GLN A 1 181 ? 62.968 51.380 -23.358 0.50 11.76 161 GLN A CA 1
ATOM 1305 C C A GLN A 1 181 ? 64.641 51.234 -24.012 0.50 10.69 161 GLN A C 1
ATOM 1306 C C B GLN A 1 181 ? 64.405 51.492 -23.808 0.50 11.78 161 GLN A C 1
ATOM 1307 O O A GLN A 1 181 ? 65.528 51.608 -23.244 0.50 10.48 161 GLN A O 1
ATOM 1308 O O B GLN A 1 181 ? 65.316 51.649 -22.993 0.50 11.82 161 GLN A O 1
ATOM 1319 N N A CYS A 1 182 ? 64.880 50.899 -25.279 0.80 11.15 162 CYS A N 1
ATOM 1320 N N B CYS A 1 182 ? 64.597 51.397 -25.124 0.20 12.08 162 CYS A N 1
ATOM 1321 C CA A CYS A 1 182 ? 66.203 51.105 -25.851 0.80 11.55 162 CYS A CA 1
ATOM 1322 C CA B CYS A 1 182 ? 65.917 51.430 -25.757 0.20 12.35 162 CYS A CA 1
ATOM 1323 C C A CYS A 1 182 ? 66.076 51.875 -27.173 0.80 12.30 162 CYS A C 1
ATOM 1324 C C B CYS A 1 182 ? 65.913 52.353 -26.979 0.20 12.73 162 CYS A C 1
ATOM 1325 O O A CYS A 1 182 ? 65.055 51.805 -27.858 0.70 11.77 162 CYS A O 1
ATOM 1326 O O B CYS A 1 182 ? 64.853 52.738 -27.463 0.20 12.53 162 CYS A O 1
ATOM 1331 N N . LYS A 1 183 ? 67.104 52.653 -27.486 1.00 12.81 163 LYS A N 1
ATOM 1332 C CA . LYS A 1 183 ? 67.188 53.394 -28.737 1.00 14.51 163 LYS A CA 1
ATOM 1333 C C . LYS A 1 183 ? 67.275 52.433 -29.928 1.00 16.53 163 LYS A C 1
ATOM 1334 O O . LYS A 1 183 ? 67.695 51.278 -29.793 1.00 16.48 163 LYS A O 1
ATOM 1340 N N . SER A 1 184 ? 66.863 52.917 -31.095 1.00 19.48 164 SER A N 1
ATOM 1341 C CA . SER A 1 184 ? 66.993 52.1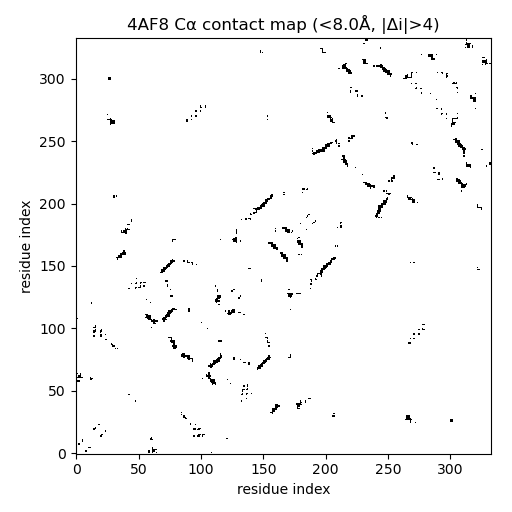50 -32.331 1.00 22.01 164 SER A CA 1
ATOM 1342 C C . SER A 1 184 ? 68.127 52.718 -33.179 1.00 23.15 164 SER A C 1
ATOM 1343 O O . SER A 1 184 ? 68.681 53.771 -32.855 1.00 23.89 164 SER A O 1
ATOM 1346 N N . ARG A 1 185 ? 68.473 52.015 -34.256 0.50 24.03 165 ARG A N 1
ATOM 1347 C CA . ARG A 1 185 ? 69.470 52.491 -35.211 0.50 24.67 165 ARG A CA 1
ATOM 1348 C C . ARG A 1 185 ? 68.828 52.806 -36.557 0.50 24.91 165 ARG A C 1
ATOM 1349 O O . ARG A 1 185 ? 69.523 53.025 -37.551 0.50 25.11 165 ARG A O 1
ATOM 1357 N N . LYS A 1 191 ? 62.351 56.879 -32.491 1.00 26.79 171 LYS A N 1
ATOM 1358 C CA . LYS A 1 191 ? 61.331 56.109 -31.784 1.00 26.60 171 LYS A CA 1
ATOM 1359 C C . LYS A 1 191 ? 61.960 54.935 -31.039 1.00 26.02 171 LYS A C 1
ATOM 1360 O O . LYS A 1 191 ? 62.779 54.198 -31.594 1.00 26.55 171 LYS A O 1
ATOM 1362 N N . TYR A 1 192 ? 61.562 54.770 -29.783 1.00 24.96 172 TYR A N 1
ATOM 1363 C CA . TYR A 1 192 ? 62.167 53.777 -28.899 1.00 23.51 172 TYR A CA 1
ATOM 1364 C C . TYR A 1 192 ? 61.511 52.404 -28.998 1.00 21.88 172 TYR A C 1
ATOM 1365 O O . TYR A 1 192 ? 60.327 52.290 -29.324 1.00 22.24 172 TYR A O 1
ATOM 1374 N N . ASP A 1 193 ? 62.302 51.366 -28.738 1.00 19.25 173 ASP A N 1
ATOM 1375 C CA . ASP A 1 193 ? 61.793 50.000 -28.645 1.00 17.05 173 ASP A CA 1
ATOM 1376 C C . ASP A 1 193 ? 61.623 49.595 -27.189 1.00 14.93 173 ASP A C 1
ATOM 1377 O O . ASP A 1 193 ? 62.387 50.027 -26.330 1.00 15.12 173 ASP A O 1
ATOM 1382 N N . GLN A 1 194 ? 60.622 48.765 -26.913 1.00 12.01 174 GLN A N 1
ATOM 1383 C CA . GLN A 1 194 ? 60.493 48.128 -25.602 1.00 10.50 174 GLN A CA 1
ATOM 1384 C C . GLN A 1 194 ? 61.434 46.935 -25.566 1.00 8.75 174 GLN A C 1
ATOM 1385 O O . GLN A 1 194 ? 61.631 46.263 -26.587 1.00 9.00 174 GLN A O 1
ATOM 1391 N N A CYS A 1 195 ? 62.018 46.670 -24.399 0.80 7.67 175 CYS A N 1
ATOM 1392 N N B CYS A 1 195 ? 62.018 46.677 -24.397 0.20 8.60 175 CYS A N 1
ATOM 1393 C CA A CYS A 1 195 ? 63.017 45.611 -24.278 0.80 6.67 175 CYS A CA 1
ATOM 1394 C CA B CYS A 1 195 ? 63.015 45.621 -24.248 0.20 8.19 175 CYS A CA 1
ATOM 1395 C C A CYS A 1 195 ? 63.099 45.063 -22.852 0.80 6.62 175 CYS A C 1
ATOM 1396 C C B CYS A 1 195 ? 62.966 44.975 -22.868 0.20 7.39 175 CYS A C 1
ATOM 1397 O O A CYS A 1 195 ? 62.585 45.675 -21.914 0.80 6.81 175 CYS A O 1
ATOM 1398 O O B CYS A 1 195 ? 62.223 45.418 -21.993 0.20 7.29 175 CYS A O 1
ATOM 1403 N N . ILE A 1 196 ? 63.755 43.915 -22.699 1.00 6.38 176 ILE A N 1
ATOM 1404 C CA . ILE A 1 196 ? 64.091 43.371 -21.375 1.00 6.07 176 ILE A CA 1
ATOM 1405 C C . ILE A 1 196 ? 65.604 43.461 -21.161 1.00 5.51 176 ILE A C 1
ATOM 1406 O O . ILE A 1 196 ? 66.376 43.473 -22.132 1.00 5.35 176 ILE A O 1
ATOM 1411 N N . ALA A 1 197 ? 66.021 43.544 -19.899 1.00 5.07 177 ALA A N 1
ATOM 1412 C CA . ALA A 1 197 ? 67.429 43.721 -19.553 1.00 5.05 177 ALA A CA 1
ATOM 1413 C C . ALA A 1 197 ? 68.009 42.441 -18.965 1.00 5.30 177 ALA A C 1
ATOM 1414 O O . ALA A 1 197 ? 67.674 42.060 -17.847 1.00 5.37 177 ALA A O 1
ATOM 1416 N N . PRO A 1 198 ? 68.894 41.763 -19.711 1.00 4.86 178 PRO A N 1
ATOM 1417 C CA . PRO A 1 198 ? 69.592 40.622 -19.114 1.00 5.13 178 PRO A CA 1
ATOM 1418 C C . PRO A 1 198 ? 70.503 41.071 -17.963 1.00 4.56 178 PRO A C 1
ATOM 1419 O O . PRO A 1 198 ? 70.736 42.273 -17.783 1.00 4.86 178 PRO A O 1
ATOM 1423 N N . VAL A 1 199 ? 71.014 40.125 -17.180 1.00 4.97 179 VAL A N 1
ATOM 1424 C CA . VAL A 1 199 ? 71.833 40.499 -16.026 1.00 5.57 179 VAL A CA 1
ATOM 1425 C C . VAL A 1 199 ? 73.120 41.214 -16.429 1.00 5.74 179 VAL A C 1
ATOM 1426 O O . VAL A 1 199 ? 73.664 41.998 -15.642 1.00 6.63 179 VAL A O 1
ATOM 1430 N N . ASP A 1 200 ? 73.588 40.961 -17.648 1.00 5.67 180 ASP A N 1
ATOM 1431 C CA . ASP A 1 200 ? 74.771 41.616 -18.167 1.00 5.92 180 ASP A CA 1
ATOM 1432 C C . ASP A 1 200 ? 74.421 42.690 -19.204 1.00 5.72 180 ASP A C 1
ATOM 1433 O O . ASP A 1 200 ? 75.197 42.950 -20.126 1.00 6.01 180 ASP A O 1
ATOM 1438 N N . PHE A 1 201 ? 73.257 43.324 -19.057 1.00 5.87 181 PHE A N 1
ATOM 1439 C CA . PHE A 1 201 ? 72.844 44.345 -20.029 1.00 6.28 181 PHE A CA 1
ATOM 1440 C C . PHE A 1 201 ? 73.840 45.496 -20.155 1.00 6.94 181 PHE A C 1
ATOM 1441 O O . PHE A 1 201 ? 73.957 46.103 -21.219 1.00 7.10 181 PHE A O 1
ATOM 1449 N N . GLN A 1 202 ? 74.560 45.780 -19.073 1.00 7.24 182 GLN A N 1
ATOM 1450 C CA . GLN A 1 202 ? 75.513 46.877 -19.058 1.00 8.09 182 GLN A CA 1
ATOM 1451 C C . GLN A 1 202 ? 76.614 46.662 -20.099 1.00 7.94 182 GLN A C 1
ATOM 1452 O O . GLN A 1 202 ? 77.088 47.615 -20.709 1.00 8.58 182 GLN A O 1
ATOM 1458 N N . LYS A 1 203 ? 76.984 45.402 -20.311 1.00 8.15 183 LYS A N 1
ATOM 1459 C CA . LYS A 1 203 ? 77.992 45.021 -21.293 1.00 8.09 183 LYS A CA 1
ATOM 1460 C C . LYS A 1 203 ? 77.387 44.578 -22.625 1.00 7.41 183 LYS A C 1
ATOM 1461 O O . LYS A 1 203 ? 77.886 44.918 -23.699 1.00 8.00 183 LYS A O 1
ATOM 1467 N N . SER A 1 204 ? 76.312 43.803 -22.558 1.00 6.52 184 SER A N 1
ATOM 1468 C CA . SER A 1 204 ? 75.830 43.072 -23.726 1.00 6.49 184 SER A CA 1
ATOM 1469 C C . SER A 1 204 ? 74.590 43.683 -24.357 1.00 6.41 184 SER A C 1
ATOM 1470 O O . SER A 1 204 ? 74.171 43.254 -25.430 1.00 5.84 184 SER A O 1
ATOM 1473 N N . GLY A 1 205 ? 73.993 44.666 -23.684 1.00 5.86 185 GLY A N 1
ATOM 1474 C CA . GLY A 1 205 ? 72.762 45.280 -24.167 1.00 5.98 185 GLY A CA 1
ATOM 1475 C C . GLY A 1 205 ? 71.503 44.501 -23.828 1.00 5.66 185 GLY A C 1
ATOM 1476 O O . GLY A 1 205 ? 71.544 43.422 -23.222 1.00 6.02 185 GLY A O 1
ATOM 1477 N N . CYS A 1 206 ? 70.368 45.078 -24.211 1.00 5.50 186 CYS A N 1
ATOM 1478 C CA . CYS A 1 206 ? 69.057 44.505 -23.921 1.00 5.21 186 CYS A CA 1
ATOM 1479 C C . CYS A 1 206 ? 68.548 43.587 -25.050 1.00 5.39 186 CYS A C 1
ATOM 1480 O O . CYS A 1 206 ? 69.237 43.378 -26.049 1.00 6.56 186 CYS A O 1
ATOM 1483 N N . ILE A 1 207 ? 67.360 43.012 -24.868 1.00 5.43 187 ILE A N 1
ATOM 1484 C CA . ILE A 1 207 ? 66.725 42.195 -25.911 1.00 5.73 187 ILE A CA 1
ATOM 1485 C C . ILE A 1 207 ? 65.378 42.840 -26.232 1.00 5.93 187 ILE A C 1
ATOM 1486 O O . ILE A 1 207 ? 64.523 42.968 -25.352 1.00 6.01 187 ILE A O 1
ATOM 1491 N N A VAL A 1 208 ? 65.203 43.246 -27.490 0.50 6.61 188 VAL A N 1
ATOM 1492 N N B VAL A 1 208 ? 65.190 43.278 -27.474 0.50 6.26 188 VAL A N 1
ATOM 1493 C CA A VAL A 1 208 ? 64.004 43.956 -27.952 0.50 7.26 188 VAL A CA 1
ATOM 1494 C CA B VAL A 1 208 ? 63.955 43.983 -27.804 0.50 6.50 188 VAL A CA 1
ATOM 1495 C C A VAL A 1 208 ? 62.778 43.043 -27.991 0.50 7.40 188 VAL A C 1
ATOM 1496 C C B VAL A 1 208 ? 62.772 43.044 -27.973 0.50 6.86 188 VAL A C 1
ATOM 1497 O O A VAL A 1 208 ? 62.909 41.848 -28.296 0.50 7.10 188 VAL A O 1
ATOM 1498 O O B VAL A 1 208 ? 62.926 41.868 -28.339 0.50 6.63 188 VAL A O 1
ATOM 1505 N N . ASP A 1 209 ? 61.591 43.590 -27.701 1.00 7.95 189 ASP A N 1
ATOM 1506 C CA A ASP A 1 209 ? 60.382 42.773 -27.726 0.70 9.29 189 ASP A CA 1
ATOM 1507 C CA B ASP A 1 209 ? 60.322 42.856 -27.782 0.30 8.55 189 ASP A CA 1
ATOM 1508 C C . ASP A 1 209 ? 60.146 42.114 -29.091 1.00 8.92 189 ASP A C 1
ATOM 1509 O O . ASP A 1 209 ? 59.714 40.973 -29.120 1.00 8.80 189 ASP A O 1
ATOM 1518 N N . ASP A 1 210 ? 60.476 42.796 -30.195 1.00 9.37 190 ASP A N 1
ATOM 1519 C CA . ASP A 1 210 ? 60.319 42.183 -31.523 1.00 9.67 190 ASP A CA 1
ATOM 1520 C C . ASP A 1 210 ? 61.111 40.871 -31.620 1.00 9.12 190 ASP A C 1
ATOM 1521 O O . ASP A 1 210 ? 60.628 39.891 -32.187 1.00 9.24 190 ASP A O 1
ATOM 1526 N N . ASP A 1 211 ? 62.310 40.848 -31.047 1.00 8.55 191 ASP A N 1
ATOM 1527 C CA . ASP A 1 211 ? 63.136 39.639 -31.072 1.00 8.26 191 ASP A CA 1
ATOM 1528 C C . ASP A 1 211 ? 62.609 38.563 -30.133 1.00 8.30 191 ASP A C 1
ATOM 1529 O O . ASP A 1 211 ? 62.678 37.380 -30.442 1.00 8.38 191 ASP A O 1
ATOM 1534 N N . ILE A 1 212 ? 62.070 38.969 -28.990 1.00 8.28 192 ILE A N 1
ATOM 1535 C CA . ILE A 1 212 ? 61.416 38.009 -28.105 1.00 8.87 192 ILE A CA 1
ATOM 1536 C C . ILE A 1 212 ? 60.224 37.350 -28.810 1.00 9.19 192 ILE A C 1
ATOM 1537 O O . ILE A 1 212 ? 60.048 36.139 -28.740 1.00 9.46 192 ILE A O 1
ATOM 1542 N N . HIS A 1 213 ? 59.422 38.160 -29.500 1.00 9.10 193 HIS A N 1
ATOM 1543 C CA . HIS A 1 213 ? 58.268 37.671 -30.250 1.00 9.82 193 HIS A CA 1
ATOM 1544 C C . HIS A 1 213 ? 58.743 36.662 -31.312 1.00 10.51 193 HIS A C 1
ATOM 1545 O O . HIS A 1 213 ? 58.152 35.588 -31.464 1.00 10.83 193 HIS A O 1
ATOM 1552 N N . LYS A 1 214 ? 59.822 37.000 -32.018 1.00 10.60 194 LYS A N 1
ATOM 1553 C CA . LYS A 1 214 ? 60.382 36.119 -33.066 1.00 11.85 194 LYS A CA 1
ATOM 1554 C C . LYS A 1 214 ? 60.974 34.816 -32.545 1.00 11.67 194 LY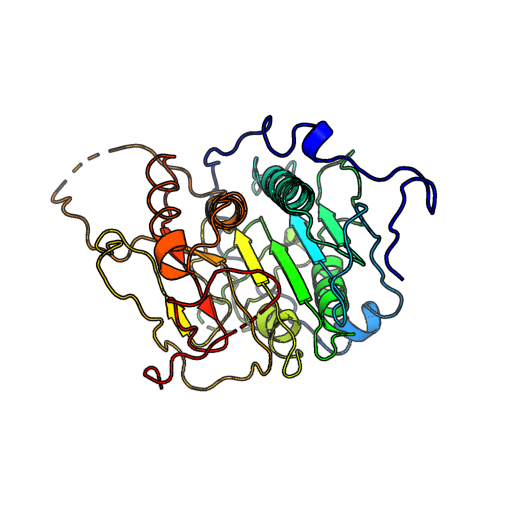S A C 1
ATOM 1555 O O . LYS A 1 214 ? 60.877 33.772 -33.221 1.00 13.55 194 LYS A O 1
ATOM 1561 N N . LEU A 1 215 ? 61.610 34.868 -31.381 1.00 11.71 195 LEU A N 1
ATOM 1562 C CA . LEU A 1 215 ? 62.206 33.678 -30.773 1.00 11.89 195 LEU A CA 1
ATOM 1563 C C . LEU A 1 215 ? 61.113 32.809 -30.176 1.00 11.05 195 LEU A C 1
ATOM 1564 O O . LEU A 1 215 ? 61.030 31.607 -30.456 1.00 11.22 195 LEU A O 1
ATOM 1569 N N . LEU A 1 216 ? 60.273 33.416 -29.342 1.00 9.96 196 LEU A N 1
ATOM 1570 C CA . LEU A 1 216 ? 59.355 32.635 -28.525 1.00 9.67 196 LEU A CA 1
ATOM 1571 C C . LEU A 1 216 ? 58.035 32.305 -29.177 1.00 8.81 196 LEU A C 1
ATOM 1572 O O . LEU A 1 216 ? 57.481 31.246 -28.910 1.00 9.00 196 LEU A O 1
ATOM 1577 N N . PHE A 1 217 ? 57.520 33.210 -30.009 1.00 7.86 197 PHE A N 1
ATOM 1578 C CA . PHE A 1 217 ? 56.145 33.069 -30.517 1.00 8.07 197 PHE A CA 1
ATOM 1579 C C . PHE A 1 217 ? 56.094 32.653 -31.983 1.00 8.68 197 PHE A C 1
ATOM 1580 O O . PHE A 1 217 ? 55.327 31.760 -32.350 1.00 9.44 197 PHE A O 1
ATOM 1588 N N . SER A 1 218 ? 56.904 33.309 -32.817 1.00 9.25 198 SER A N 1
ATOM 1589 C CA . SER A 1 218 ? 56.821 33.177 -34.273 1.00 10.61 198 SER A CA 1
ATOM 1590 C C . SER A 1 218 ? 57.123 31.808 -34.838 1.00 10.19 198 SER A C 1
ATOM 1591 O O . SER A 1 218 ? 56.643 31.470 -35.922 1.00 10.87 198 SER A O 1
ATOM 1594 N N A ARG A 1 219 ? 57.910 31.026 -34.101 0.70 10.06 199 ARG A N 1
ATOM 1595 N N B ARG A 1 219 ? 57.938 31.023 -34.153 0.30 10.10 199 ARG A N 1
ATOM 1596 C CA A ARG A 1 219 ? 58.422 29.731 -34.577 0.70 11.05 199 ARG A CA 1
ATOM 1597 C CA B ARG A 1 219 ? 58.324 29.755 -34.746 0.30 10.25 199 ARG A CA 1
ATOM 1598 C C A ARG A 1 219 ? 57.669 28.510 -34.032 0.70 11.45 199 ARG A C 1
ATOM 1599 C C B ARG A 1 219 ? 57.418 28.586 -34.400 0.30 10.83 199 ARG A C 1
ATOM 1600 O O A ARG A 1 219 ? 58.099 27.363 -34.171 0.70 12.32 199 ARG A O 1
ATOM 1601 O O B ARG A 1 219 ? 57.501 27.553 -35.061 0.30 10.74 199 ARG A O 1
ATOM 1616 N N . LEU A 1 220 ? 56.531 28.750 -33.412 1.00 11.27 200 LEU A N 1
ATOM 1617 C CA . LEU A 1 220 ? 55.691 27.634 -32.990 1.00 12.49 200 LEU A CA 1
ATOM 1618 C C . LEU A 1 220 ? 54.811 27.171 -34.140 1.00 13.28 200 LEU A C 1
ATOM 1619 O O . LEU A 1 220 ? 54.304 27.997 -34.904 1.00 14.00 200 LEU A O 1
ATOM 1624 N N . PRO A 1 221 ? 54.641 25.846 -34.288 1.00 13.45 201 PRO A N 1
ATOM 1625 C CA . PRO A 1 221 ? 53.681 25.384 -35.262 1.00 13.61 201 PRO A CA 1
ATOM 1626 C C . PRO A 1 221 ? 52.296 25.335 -34.627 1.00 13.25 201 PRO A C 1
ATOM 1627 O O . PRO A 1 221 ? 52.138 25.635 -33.430 1.00 12.66 201 PRO A O 1
ATOM 1631 N N A GLU A 1 222 ? 51.304 24.971 -35.430 0.70 13.65 202 GLU A N 1
ATOM 1632 N N B GLU A 1 222 ? 51.305 24.958 -35.428 0.30 13.30 202 GLU A N 1
ATOM 1633 C CA A GLU A 1 222 ? 49.948 24.783 -34.945 0.70 13.86 202 GLU A CA 1
ATOM 1634 C CA B GLU A 1 222 ? 49.938 24.799 -34.960 0.30 13.26 202 GLU A CA 1
ATOM 1635 C C A GLU A 1 222 ? 49.926 23.717 -33.852 0.70 13.28 202 GLU A C 1
ATOM 1636 C C B GLU A 1 222 ? 49.869 23.683 -33.918 0.30 13.05 202 GLU A C 1
ATOM 1637 O O A GLU A 1 222 ? 50.799 22.846 -33.795 0.70 13.08 202 GLU A O 1
ATOM 1638 O O B GLU A 1 222 ? 50.670 22.747 -33.955 0.30 13.02 202 GLU A O 1
ATOM 1649 N N . LYS A 1 223 ? 48.923 23.806 -32.987 1.00 12.99 203 LYS A N 1
ATOM 1650 C CA . LYS A 1 223 ? 48.638 22.769 -31.976 1.00 12.42 203 LYS A CA 1
ATOM 1651 C C . LYS A 1 223 ? 49.697 22.642 -30.885 1.00 10.70 203 LYS A C 1
ATOM 1652 O O . LYS A 1 223 ? 49.764 21.626 -30.191 1.00 10.34 203 LYS A O 1
ATOM 1658 N N . VAL A 1 224 ? 50.508 23.685 -30.741 1.00 9.13 204 VAL A N 1
ATOM 1659 C CA . VAL A 1 224 ? 51.406 23.823 -29.601 1.00 7.70 204 VAL A CA 1
ATOM 1660 C C . VAL A 1 224 ? 50.879 24.960 -28.731 1.00 7.26 204 VAL A C 1
ATOM 1661 O O . VAL A 1 224 ? 50.497 26.022 -29.242 1.00 7.72 204 VAL A O 1
ATOM 1665 N N . ARG A 1 225 ? 50.845 24.716 -27.425 1.00 6.52 205 ARG A N 1
ATOM 1666 C CA . ARG A 1 225 ? 50.382 25.709 -26.458 1.00 6.23 205 ARG A CA 1
ATOM 1667 C C . ARG A 1 225 ? 51.564 26.263 -25.670 1.00 5.92 205 ARG A C 1
ATOM 1668 O O . ARG A 1 225 ? 52.362 25.489 -25.137 1.00 7.14 205 ARG A O 1
ATOM 1676 N N . LEU A 1 226 ? 51.665 27.592 -25.630 1.00 5.47 206 LEU A N 1
ATOM 1677 C CA A LEU A 1 226 ? 52.649 28.299 -24.810 0.70 5.70 206 LEU A CA 1
ATOM 1678 C CA B LEU A 1 226 ? 52.649 28.284 -24.813 0.30 5.57 206 LEU A CA 1
ATOM 1679 C C . LEU A 1 226 ? 51.943 29.255 -23.866 1.00 5.37 206 LEU A C 1
ATOM 1680 O O . LEU A 1 226 ? 50.958 29.887 -24.248 1.00 6.38 206 LEU A O 1
ATOM 1689 N N . THR A 1 227 ? 52.447 29.344 -22.638 1.00 5.28 207 THR A N 1
ATOM 1690 C CA . THR A 1 227 ? 52.065 30.397 -21.702 1.00 5.48 207 THR A CA 1
ATOM 1691 C C . THR A 1 227 ? 53.333 31.146 -21.346 1.00 4.68 207 THR A C 1
ATOM 1692 O O . THR A 1 227 ? 54.345 30.527 -20.973 1.00 5.55 207 THR A O 1
ATOM 1696 N N . ALA A 1 228 ? 53.273 32.469 -21.475 1.00 5.12 208 ALA A N 1
ATOM 1697 C CA . ALA A 1 228 ? 54.412 33.330 -21.170 1.00 4.90 208 ALA A CA 1
ATOM 1698 C C . ALA A 1 228 ? 54.004 34.367 -20.142 1.00 5.07 208 ALA A C 1
ATOM 1699 O O . ALA A 1 228 ? 53.026 35.084 -20.342 1.00 7.38 208 ALA A O 1
ATOM 1701 N N . VAL A 1 229 ? 54.751 34.441 -19.046 1.00 4.63 209 VAL A N 1
ATOM 1702 C CA . VAL A 1 229 ? 54.462 35.401 -17.988 1.00 5.03 209 VAL A CA 1
ATOM 1703 C C . VAL A 1 229 ? 55.612 36.386 -17.930 1.00 4.61 209 VAL A C 1
ATOM 1704 O O . VAL A 1 229 ? 56.757 35.976 -17.754 1.00 6.18 209 VAL A O 1
ATOM 1708 N N . PHE A 1 230 ? 55.322 37.666 -18.142 1.00 5.21 210 PHE A N 1
ATOM 1709 C CA . PHE A 1 230 ? 56.349 38.704 -18.052 1.00 5.42 210 PHE A CA 1
ATOM 1710 C C . PHE A 1 230 ? 56.040 39.618 -16.880 1.00 5.74 210 PHE A C 1
ATOM 1711 O O . PHE A 1 230 ? 55.027 40.330 -16.890 1.00 6.64 210 PHE A O 1
ATOM 1719 N N . ASP A 1 231 ? 56.892 39.566 -15.865 1.00 5.54 211 ASP A N 1
ATOM 1720 C CA . ASP A 1 231 ? 56.737 40.402 -14.682 1.00 6.86 211 ASP A CA 1
ATOM 1721 C C . ASP A 1 231 ? 57.737 41.537 -14.774 1.00 7.42 211 ASP A C 1
ATOM 1722 O O . ASP A 1 231 ? 58.891 41.401 -14.371 1.00 7.35 211 ASP A O 1
ATOM 1727 N N . CYS A 1 232 ? 57.273 42.647 -15.340 1.00 9.79 212 CYS A N 1
ATOM 1728 C CA . CYS A 1 232 ? 58.074 43.838 -15.526 1.00 13.35 212 CYS A CA 1
ATOM 1729 C C . CYS A 1 232 ? 57.260 44.989 -14.931 1.00 15.52 212 CYS A C 1
ATOM 1730 O O . CYS A 1 232 ? 56.083 45.195 -15.294 1.00 16.89 212 CYS A O 1
ATOM 1733 N N . GLY A 1 233 ? 57.862 45.725 -14.003 1.00 17.60 213 GLY A N 1
ATOM 1734 C CA . GLY A 1 233 ? 57.174 46.843 -13.358 1.00 20.69 213 GLY A CA 1
ATOM 1735 C C . GLY A 1 233 ? 56.873 48.009 -14.285 1.00 23.02 213 GLY A C 1
ATOM 1736 O O . GLY A 1 233 ? 55.868 48.698 -14.106 1.00 23.87 213 GLY A O 1
ATOM 1737 N N . HIS A 1 234 ? 57.738 48.232 -15.272 1.00 25.32 214 HIS A N 1
ATOM 1738 C CA . HIS A 1 234 ? 57.625 49.419 -16.129 1.00 27.70 214 HIS A CA 1
ATOM 1739 C C . HIS A 1 234 ? 57.702 49.090 -17.620 1.00 28.84 214 HIS A C 1
ATOM 1740 O O . HIS A 1 234 ? 58.668 49.455 -18.308 1.00 29.57 214 HIS A O 1
ATOM 1747 N N . SER A 1 235 ? 56.672 48.407 -18.117 1.00 29.64 215 SER A N 1
ATOM 1748 C CA . SER A 1 235 ? 56.627 48.030 -19.529 1.00 30.29 215 SER A CA 1
ATOM 1749 C C . SER A 1 235 ? 55.281 48.291 -20.209 1.00 30.31 215 SER A C 1
ATOM 1750 O O . SER A 1 235 ? 55.188 49.131 -21.108 1.00 30.83 215 SER A O 1
ATOM 1753 N N . GLY A 1 236 ? 54.248 47.565 -19.784 1.00 30.13 216 GLY A N 1
ATOM 1754 C CA . GLY A 1 236 ? 52.957 47.582 -20.474 1.00 29.21 216 GLY A CA 1
ATOM 1755 C C . GLY A 1 236 ? 52.979 46.866 -21.819 1.00 28.47 216 GLY A C 1
ATOM 1756 O O . GLY A 1 236 ? 51.937 46.720 -22.468 1.00 28.70 216 GLY A O 1
ATOM 1757 N N . SER A 1 237 ? 54.168 46.429 -22.234 1.00 27.38 217 SER A N 1
ATOM 1758 C CA . SER A 1 237 ? 54.371 45.711 -23.491 1.00 25.90 217 SER A CA 1
ATOM 1759 C C . SER A 1 237 ? 53.563 44.424 -23.521 1.00 24.41 217 SER A C 1
ATOM 1760 O O . SER A 1 237 ? 53.470 43.729 -22.502 1.00 24.56 217 SER A O 1
ATOM 1763 N N . ILE A 1 238 ? 52.966 44.125 -24.676 1.00 22.24 218 ILE A N 1
ATOM 1764 C CA . ILE A 1 238 ? 52.328 42.819 -24.883 1.00 19.97 218 ILE A CA 1
ATOM 1765 C C . ILE A 1 238 ? 53.000 41.972 -25.963 1.00 18.55 218 ILE A C 1
ATOM 1766 O O . ILE A 1 238 ? 52.371 41.101 -26.598 1.00 17.43 218 ILE A O 1
ATOM 1771 N N . MET A 1 239 ? 54.295 42.232 -26.143 1.00 17.42 219 MET A N 1
ATOM 1772 C CA A MET A 1 239 ? 55.134 41.398 -26.989 0.70 16.68 219 MET A CA 1
ATOM 1773 C CA B MET A 1 239 ? 55.170 41.431 -27.012 0.30 16.64 219 MET A CA 1
ATOM 1774 C C . MET A 1 239 ? 54.588 41.241 -28.412 1.00 16.24 219 MET A C 1
ATOM 1775 O O . MET A 1 239 ? 54.733 40.175 -29.029 1.00 16.04 219 MET A O 1
ATOM 1784 N N A ASP A 1 240 ? 53.947 42.302 -28.904 0.50 15.84 220 ASP A N 1
ATOM 1785 N N B ASP A 1 240 ? 53.937 42.295 -28.902 0.50 15.94 220 ASP A N 1
ATOM 1786 C CA A ASP A 1 240 ? 53.352 42.369 -30.250 0.50 15.38 220 ASP A CA 1
ATOM 1787 C CA B ASP A 1 240 ? 53.361 42.358 -30.252 0.50 15.58 220 ASP A CA 1
ATOM 1788 C C A ASP A 1 240 ? 52.267 41.331 -30.576 0.50 14.61 220 ASP A C 1
ATOM 1789 C C B ASP A 1 240 ? 52.311 41.282 -30.569 0.50 14.73 220 ASP A C 1
ATOM 1790 O O A ASP A 1 240 ? 52.060 40.997 -31.739 0.50 14.96 220 ASP A O 1
ATOM 1791 O O B ASP A 1 240 ? 52.179 40.866 -31.717 0.50 15.08 220 ASP A O 1
ATOM 1800 N N . LEU A 1 241 ? 51.573 40.831 -29.556 1.00 13.60 221 LEU A N 1
ATOM 1801 C CA . LEU A 1 241 ? 50.476 39.876 -29.773 1.00 11.78 221 LEU A CA 1
ATOM 1802 C C . LEU A 1 241 ? 49.218 40.580 -30.295 1.00 10.76 221 LEU A C 1
ATOM 1803 O O . LEU A 1 241 ? 49.006 41.756 -29.990 1.00 11.27 221 LEU A O 1
ATOM 1808 N N . PRO A 1 242 ? 48.394 39.874 -31.092 1.00 9.82 222 PRO A N 1
ATOM 1809 C CA . PRO A 1 242 ? 47.270 40.559 -31.751 1.00 9.47 222 PRO A CA 1
ATOM 1810 C C . PRO A 1 242 ? 46.007 40.799 -30.916 1.00 8.48 222 PRO A C 1
ATOM 1811 O O . PRO A 1 242 ? 45.229 41.673 -31.269 1.00 9.10 222 PRO A O 1
ATOM 1815 N N . PHE A 1 243 ? 45.807 40.049 -29.836 1.00 6.93 223 PHE A N 1
ATOM 1816 C CA . PHE A 1 243 ? 44.584 40.154 -29.036 1.00 6.17 223 PHE A CA 1
ATOM 1817 C C . PHE A 1 243 ? 44.914 40.380 -27.582 1.00 5.89 223 PHE A C 1
ATOM 1818 O O . PHE A 1 243 ? 45.891 39.840 -27.072 1.00 5.96 223 PHE A O 1
ATOM 1826 N N . THR A 1 244 ? 44.084 41.163 -26.907 1.00 5.97 224 THR A N 1
ATOM 1827 C CA . THR A 1 244 ? 44.307 41.432 -25.496 1.00 5.94 224 THR A CA 1
ATOM 1828 C C . THR A 1 244 ? 43.008 41.675 -24.739 1.00 5.75 224 THR A C 1
ATOM 1829 O O . THR A 1 244 ? 41.972 41.993 -25.340 1.00 6.43 224 THR A O 1
ATOM 1833 N N . TYR A 1 245 ? 43.079 41.473 -23.426 1.00 5.99 225 TYR A N 1
ATOM 1834 C CA . TYR A 1 245 ? 41.998 41.798 -22.505 1.00 5.89 225 TYR A CA 1
ATOM 1835 C C . TYR A 1 245 ? 42.629 42.309 -21.221 1.00 6.05 225 TYR A C 1
ATOM 1836 O O . TYR A 1 245 ? 43.488 41.639 -20.635 1.00 6.90 225 TYR A O 1
ATOM 1845 N N . VAL A 1 246 ? 42.205 43.491 -20.793 1.00 6.60 226 VAL A N 1
ATOM 1846 C CA . VAL A 1 246 ? 42.682 44.080 -19.548 1.00 6.90 226 VAL A CA 1
ATOM 1847 C C . VAL A 1 246 ? 41.551 43.999 -18.530 1.00 6.92 226 VAL A C 1
ATOM 1848 O O . VAL A 1 246 ? 40.452 44.477 -18.791 1.00 7.27 226 VAL A O 1
ATOM 1852 N N . CYS A 1 247 ? 41.800 43.363 -17.389 1.00 7.10 227 CYS A N 1
ATOM 1853 C CA . CYS A 1 247 ? 40.750 43.225 -16.368 1.00 7.31 227 CYS A CA 1
ATOM 1854 C C . CYS A 1 247 ? 40.760 44.439 -15.460 1.00 7.70 227 CYS A C 1
ATOM 1855 O O . CYS A 1 247 ? 41.300 44.423 -14.347 1.00 8.05 227 CYS A O 1
ATOM 1858 N N A SER A 1 248 ? 40.141 45.501 -15.967 0.50 7.71 228 SER A N 1
ATOM 1859 N N B SER A 1 248 ? 40.153 45.508 -15.957 0.50 8.22 228 SER A N 1
ATOM 1860 C CA A SER A 1 248 ? 40.097 46.804 -15.312 0.50 8.10 228 SER A CA 1
ATOM 1861 C CA B SER A 1 248 ? 40.142 46.790 -15.269 0.50 9.10 228 SER A CA 1
ATOM 1862 C C A SER A 1 248 ? 39.026 46.880 -14.226 0.50 8.22 228 SER A C 1
ATOM 1863 C C B SER A 1 248 ? 39.036 46.878 -14.221 0.50 8.81 228 SER A C 1
ATOM 1864 O O A SER A 1 248 ? 38.187 45.982 -14.104 0.50 7.66 228 SER A O 1
ATOM 1865 O O B SER A 1 248 ? 38.186 45.989 -14.122 0.50 8.25 228 SER A O 1
ATOM 1870 N N . GLY A 1 249 ? 39.052 47.969 -13.454 1.00 8.94 229 GLY A N 1
ATOM 1871 C CA . GLY A 1 249 ? 38.140 48.160 -12.313 1.00 10.49 229 GLY A CA 1
ATOM 1872 C C . GLY A 1 249 ? 36.630 48.081 -12.472 1.00 11.46 229 GLY A C 1
ATOM 1873 O O . GLY A 1 249 ? 35.919 47.814 -11.503 1.00 13.22 229 GLY A O 1
ATOM 1874 N N . GLY A 1 250 ? 36.131 48.325 -13.675 1.00 11.00 230 GLY A N 1
ATOM 1875 C CA . GLY A 1 250 ? 34.681 48.322 -13.923 1.00 10.25 230 GLY A CA 1
ATOM 1876 C C . GLY A 1 250 ? 34.139 46.977 -14.385 1.00 9.38 230 GLY A C 1
ATOM 1877 O O . GLY A 1 250 ? 32.932 46.802 -14.539 1.00 10.10 230 GLY A O 1
ATOM 1878 N N . GLU A 1 251 ? 35.023 46.012 -14.611 1.00 8.78 231 GLU A N 1
ATOM 1879 C CA . GLU A 1 251 ? 34.579 44.674 -14.983 1.00 8.91 231 GLU A CA 1
ATOM 1880 C C . GLU A 1 251 ? 33.913 44.012 -13.787 1.00 8.89 231 GLU A C 1
ATOM 1881 O O . GLU A 1 251 ? 34.313 44.239 -12.634 1.00 9.31 231 GLU A O 1
ATOM 1887 N N . GLN A 1 252 ? 32.911 43.184 -14.063 1.00 8.81 232 GLN A N 1
ATOM 1888 C CA . GLN A 1 252 ? 32.228 42.425 -13.014 1.00 9.14 232 GLN A CA 1
ATOM 1889 C C . GLN A 1 252 ? 32.108 40.963 -13.393 1.00 9.21 232 GLN A C 1
ATOM 1890 O O . GLN A 1 252 ? 32.067 40.622 -14.572 1.00 9.09 232 GLN A O 1
ATOM 1896 N N . ALA A 1 253 ? 31.998 40.101 -12.378 1.00 9.31 233 ALA A N 1
ATOM 1897 C CA . ALA A 1 253 ? 31.781 38.667 -12.608 1.00 9.37 233 ALA A CA 1
ATOM 1898 C C . ALA A 1 253 ? 30.479 38.412 -13.366 1.00 9.52 233 ALA A C 1
ATOM 1899 O O . ALA A 1 253 ? 30.374 37.435 -14.098 1.00 10.60 233 ALA A O 1
ATOM 1901 N N . SER A 1 254 ? 29.495 39.305 -13.212 1.00 8.28 234 SER A N 1
ATOM 1902 C CA . SER A 1 254 ? 28.220 39.173 -13.919 1.00 7.70 234 SER A CA 1
ATOM 1903 C C . SER A 1 254 ? 28.206 39.869 -15.284 1.00 8.16 234 SER A C 1
ATOM 1904 O O . SER A 1 254 ? 27.140 40.094 -15.849 1.00 7.92 234 SER A O 1
ATOM 1907 N N . GLY A 1 255 ? 29.379 40.236 -15.789 1.00 8.51 235 GLY A N 1
ATOM 1908 C CA . GLY A 1 255 ? 29.508 40.732 -17.160 1.00 10.11 235 GLY A CA 1
ATOM 1909 C C . GLY A 1 255 ? 30.051 39.631 -18.046 1.00 10.94 235 GLY A C 1
ATOM 1910 O O . GLY A 1 255 ? 30.405 38.561 -17.552 1.00 12.74 235 GLY A O 1
ATOM 1911 N N . THR A 1 256 ? 30.104 39.895 -19.350 1.00 11.36 236 THR A N 1
ATOM 1912 C CA A THR A 1 256 ? 30.666 38.938 -20.305 0.50 11.78 236 THR A CA 1
ATOM 1913 C CA B THR A 1 256 ? 30.629 38.945 -20.327 0.50 11.70 236 THR A CA 1
ATOM 1914 C C . THR A 1 256 ? 31.834 39.562 -21.052 1.00 11.44 236 THR A C 1
ATOM 1915 O O . THR A 1 256 ? 31.657 40.279 -22.053 1.00 12.16 236 THR A O 1
ATOM 1922 N N . PRO A 1 257 ? 33.056 39.301 -20.554 1.00 10.67 237 PRO A N 1
ATOM 1923 C CA . PRO A 1 257 ? 34.227 39.905 -21.167 1.00 10.26 237 PRO A CA 1
ATOM 1924 C C . PRO A 1 257 ? 34.638 39.215 -22.462 1.00 9.37 237 PRO A C 1
ATOM 1925 O O . PRO A 1 257 ? 34.369 38.024 -22.655 1.00 9.27 237 PRO A O 1
ATOM 1929 N N . HIS A 1 258 ? 35.300 39.977 -23.325 1.00 8.49 238 HIS A N 1
ATOM 1930 C CA . HIS A 1 258 ? 35.872 39.461 -24.565 1.00 7.55 238 HIS A CA 1
ATOM 1931 C C . HIS A 1 258 ? 37.233 40.088 -24.784 1.00 7.30 238 HIS A C 1
ATOM 1932 O O . HIS A 1 258 ? 37.479 41.229 -24.389 1.00 7.35 238 HIS A O 1
ATOM 1939 N N . MET A 1 259 ? 38.113 39.351 -25.451 1.00 6.15 239 MET A N 1
ATOM 1940 C CA . MET A 1 259 ? 39.347 39.949 -25.929 1.00 6.24 239 MET A CA 1
ATOM 1941 C C . MET A 1 259 ? 39.045 40.879 -27.099 1.00 6.22 239 MET A C 1
ATOM 1942 O O . MET A 1 259 ? 37.961 40.813 -27.700 1.00 6.89 239 MET A O 1
ATOM 1947 N N . LYS A 1 260 ? 40.000 41.758 -27.398 1.00 6.50 240 LYS A N 1
ATOM 1948 C CA . LYS A 1 260 ? 39.878 42.674 -28.523 1.00 7.50 240 LYS A CA 1
ATOM 1949 C C . LYS A 1 260 ? 41.128 42.596 -29.389 1.00 7.49 240 LYS A C 1
ATOM 1950 O O . LYS A 1 260 ? 42.220 42.299 -28.902 1.00 7.73 240 LYS A O 1
ATOM 1956 N N . ARG A 1 261 ? 40.959 42.837 -30.682 1.00 8.11 241 ARG A N 1
ATOM 1957 C CA . ARG A 1 261 ? 42.109 42.878 -31.572 1.00 9.74 241 ARG A CA 1
ATOM 1958 C C . ARG A 1 261 ? 42.787 44.233 -31.450 1.00 10.55 241 ARG A C 1
ATOM 1959 O O . ARG A 1 261 ? 42.121 45.268 -31.559 1.00 11.31 241 ARG A O 1
ATOM 1967 N N . ILE A 1 262 ? 44.100 44.239 -31.224 1.00 11.90 242 ILE A N 1
ATOM 1968 C CA . ILE A 1 262 ? 44.840 45.511 -31.143 1.00 14.02 242 ILE A CA 1
ATOM 1969 C C . ILE A 1 262 ? 45.947 45.688 -32.181 1.00 14.85 242 ILE A C 1
ATOM 1970 O O . ILE A 1 262 ? 46.619 46.732 -32.211 1.00 15.48 242 ILE A O 1
ATOM 1975 N N . ARG A 1 263 ? 46.133 44.678 -33.024 1.00 15.48 243 ARG A N 1
ATOM 1976 C CA A ARG A 1 263 ? 47.146 44.713 -34.080 0.70 16.01 243 ARG A CA 1
ATOM 1977 C CA B ARG A 1 263 ? 47.106 44.776 -34.095 0.30 15.51 243 ARG A CA 1
ATOM 1978 C C . ARG A 1 263 ? 46.581 44.076 -35.330 1.00 15.65 243 ARG A C 1
ATOM 1979 O O . ARG A 1 263 ? 45.904 43.045 -35.244 1.00 15.52 243 ARG A O 1
ATOM 1994 N N A GLU A 1 264 ? 46.878 44.676 -36.480 0.50 15.64 244 GLU A N 1
ATOM 1995 N N B GLU A 1 264 ? 46.888 44.646 -36.489 0.50 15.37 244 GLU A N 1
ATOM 1996 C CA A GLU A 1 264 ? 46.550 44.085 -37.765 0.50 15.76 244 GLU A CA 1
ATOM 1997 C CA B GLU A 1 264 ? 46.481 44.039 -37.734 0.50 15.35 244 GLU A CA 1
ATOM 1998 C C A GLU A 1 264 ? 47.562 42.993 -38.045 0.50 15.28 244 GLU A C 1
ATOM 1999 C C B GLU A 1 264 ? 47.551 43.061 -38.179 0.50 15.13 244 GLU A C 1
ATOM 2000 O O A GLU A 1 264 ? 48.738 43.118 -37.686 0.50 15.70 244 GLU A O 1
ATOM 2001 O O B GLU A 1 264 ? 48.750 43.334 -38.071 0.50 15.82 244 GLU A O 1
ATOM 2012 N N . GLY A 1 265 ? 47.105 41.913 -38.670 1.00 14.84 245 GLY A N 1
ATOM 2013 C CA . GLY A 1 265 ? 48.011 40.850 -39.074 1.00 13.59 245 GLY A CA 1
ATOM 2014 C C . GLY A 1 265 ? 48.498 40.046 -37.885 1.00 12.53 245 GLY A C 1
ATOM 2015 O O . GLY A 1 265 ? 48.379 40.469 -36.722 1.00 13.50 245 GLY A O 1
ATOM 2016 N N A ASN A 1 266 ? 49.080 38.888 -38.183 0.50 11.75 246 ASN A N 1
ATOM 2017 N N B ASN A 1 266 ? 49.032 38.868 -38.177 0.50 11.81 246 ASN A N 1
ATOM 2018 C CA A ASN A 1 266 ? 49.452 37.918 -37.164 0.50 10.77 246 ASN A CA 1
ATOM 2019 C CA B ASN A 1 266 ? 49.519 37.971 -37.145 0.50 10.85 246 ASN A CA 1
ATOM 2020 C C A ASN A 1 266 ? 50.459 36.951 -37.766 0.50 10.24 246 ASN A C 1
ATOM 2021 C C B ASN A 1 266 ? 50.475 36.982 -37.769 0.50 10.28 246 ASN A C 1
ATOM 2022 O O A ASN A 1 266 ? 50.227 36.441 -38.857 0.50 9.65 246 ASN A O 1
ATOM 2023 O O B ASN A 1 266 ? 50.222 36.484 -38.862 0.50 9.66 246 ASN A O 1
ATOM 2032 N N . ASP A 1 267 ? 51.573 36.704 -37.075 1.00 10.01 247 ASP A N 1
ATOM 2033 C CA . ASP A 1 267 ? 52.553 35.732 -37.551 1.00 10.38 247 ASP A CA 1
ATOM 2034 C C . ASP A 1 267 ? 52.702 34.523 -36.614 1.00 10.16 247 ASP A C 1
ATOM 2035 O O . ASP A 1 267 ? 53.640 33.741 -36.746 1.00 11.25 247 ASP A O 1
ATOM 2040 N N . VAL A 1 268 ? 51.763 34.358 -35.685 1.00 9.84 248 VAL A N 1
ATOM 2041 C CA . VAL A 1 268 ? 51.857 33.284 -34.703 1.00 9.37 248 VAL A CA 1
ATOM 2042 C C . VAL A 1 268 ? 50.861 32.183 -35.050 1.00 9.32 248 VAL A C 1
ATOM 2043 O O . VAL A 1 268 ? 49.647 32.439 -35.105 1.00 9.78 248 VAL A O 1
ATOM 2047 N N A LEU A 1 269 ? 51.381 30.983 -35.301 0.70 9.63 249 LEU A N 1
ATOM 2048 N N B LEU A 1 269 ? 51.359 30.975 -35.306 0.30 9.32 249 LEU A N 1
ATOM 2049 C CA A LEU A 1 269 ? 50.574 29.811 -35.644 0.70 10.05 249 LEU A CA 1
ATOM 2050 C CA B LEU A 1 269 ? 50.494 29.834 -35.631 0.30 9.30 249 LEU A CA 1
ATOM 2051 C C A LEU A 1 269 ? 50.054 29.084 -34.421 0.70 10.10 249 LEU A C 1
ATOM 2052 C C B LEU A 1 269 ? 50.029 29.082 -34.400 0.30 9.40 249 LEU A C 1
ATOM 2053 O O A LEU A 1 269 ? 48.926 28.590 -34.418 0.70 11.26 249 LEU A O 1
ATOM 2054 O O B LEU A 1 269 ? 48.909 28.568 -34.365 0.30 10.03 249 LEU A O 1
ATOM 2063 N N . GLY A 1 270 ? 50.899 29.004 -33.399 1.00 9.03 250 GLY A N 1
ATOM 2064 C CA . GLY A 1 270 ? 50.573 28.308 -32.167 1.00 8.27 250 GLY A CA 1
ATOM 2065 C C . GLY A 1 270 ? 49.621 29.089 -31.291 1.00 6.45 250 GLY A C 1
ATOM 2066 O O . GLY A 1 270 ? 49.192 30.205 -31.636 1.00 6.62 250 GLY A O 1
ATOM 2067 N N . ASP A 1 271 ? 49.276 28.483 -30.163 1.00 5.82 251 ASP A N 1
ATOM 2068 C CA . ASP A 1 271 ? 48.376 29.095 -29.199 1.00 5.31 251 ASP A CA 1
ATOM 2069 C C . ASP A 1 271 ? 49.226 29.657 -28.077 1.00 5.24 251 ASP A C 1
ATOM 2070 O O . ASP A 1 271 ? 49.668 28.927 -27.184 1.00 5.69 251 ASP A O 1
ATOM 2075 N N . VAL A 1 272 ? 49.465 30.960 -28.157 1.00 5.65 252 VAL A N 1
ATOM 2076 C CA . VAL A 1 272 ? 50.274 31.661 -27.178 1.00 6.37 252 VAL A CA 1
ATOM 2077 C C . VAL A 1 272 ? 49.363 32.488 -26.280 1.00 5.98 252 VAL A C 1
ATOM 2078 O O . VAL A 1 272 ? 48.556 33.276 -26.778 1.00 6.54 252 VAL A O 1
ATOM 2082 N N A MET A 1 273 ? 49.474 32.293 -24.960 0.50 6.21 253 MET A N 1
ATOM 2083 N N B MET A 1 273 ? 49.496 32.276 -24.977 0.50 6.63 253 MET A N 1
ATOM 2084 C CA A MET A 1 273 ? 48.790 33.127 -23.953 0.50 6.82 253 MET A CA 1
ATOM 2085 C CA B MET A 1 273 ? 48.887 33.135 -23.994 0.50 7.59 253 MET A CA 1
ATOM 2086 C C A MET A 1 273 ? 49.818 33.803 -23.049 0.50 6.47 253 MET A C 1
ATOM 2087 C C B MET A 1 273 ? 49.987 33.873 -23.274 0.50 7.02 253 MET A C 1
ATOM 2088 O O A MET A 1 273 ? 50.685 33.133 -22.469 0.50 6.46 253 MET A O 1
ATOM 2089 O O B MET A 1 273 ? 51.062 33.310 -23.018 0.50 7.17 253 MET A O 1
ATOM 2098 N N . MET A 1 274 ? 49.716 35.127 -22.935 1.00 6.58 254 MET A N 1
ATOM 2099 C CA A MET A 1 274 ? 50.643 35.915 -22.138 0.70 6.46 254 MET A CA 1
ATOM 2100 C CA B MET A 1 274 ? 50.648 35.891 -22.125 0.30 6.73 254 MET A CA 1
ATOM 2101 C C . MET A 1 274 ? 49.923 36.577 -20.976 1.00 6.26 254 MET A C 1
ATOM 2102 O O . MET A 1 274 ? 48.833 37.123 -21.152 1.00 6.33 254 MET A O 1
ATOM 2111 N N . ILE A 1 275 ? 50.539 36.517 -19.800 1.00 6.15 255 ILE A N 1
ATOM 2112 C CA . ILE A 1 275 ? 50.063 37.239 -18.622 1.00 7.36 255 ILE A CA 1
ATOM 2113 C C . ILE A 1 275 ? 51.081 38.309 -18.269 1.00 6.75 255 ILE A C 1
ATOM 2114 O O . ILE A 1 275 ? 52.293 38.036 -18.150 1.00 6.91 255 ILE A O 1
ATOM 2119 N N . SER A 1 276 ? 50.582 39.529 -18.117 1.00 6.88 256 SER A N 1
ATOM 2120 C CA . SER A 1 276 ? 51.404 40.642 -17.666 1.00 7.12 256 SER A CA 1
ATOM 2121 C C . SER A 1 276 ? 50.533 41.548 -16.811 1.00 7.47 256 SER A C 1
ATOM 2122 O O . SER A 1 276 ? 49.339 41.286 -16.635 1.00 7.93 256 SER A O 1
ATOM 2125 N N . GLY A 1 277 ? 51.134 42.587 -16.249 1.00 7.86 257 GLY A N 1
ATOM 2126 C CA . GLY A 1 277 ? 50.373 43.592 -15.513 1.00 8.46 257 GLY A CA 1
ATOM 2127 C C . GLY A 1 277 ? 50.407 44.901 -16.266 1.00 8.95 257 GLY A C 1
ATOM 2128 O O . GLY A 1 277 ? 51.388 45.221 -16.931 1.00 9.93 257 GLY A O 1
ATOM 2129 N N . CYS A 1 278 ? 49.334 45.668 -16.169 1.00 8.49 258 CYS A N 1
ATOM 2130 C CA . CYS A 1 278 ? 49.335 47.014 -16.750 1.00 9.70 258 CYS A CA 1
ATOM 2131 C C . CYS A 1 278 ? 48.531 47.990 -15.893 1.00 10.06 258 CYS A C 1
ATOM 2132 O O . CYS A 1 278 ? 47.878 47.589 -14.938 1.00 9.11 258 CYS A O 1
ATOM 2135 N N . ALA A 1 279 ? 48.591 49.272 -16.237 1.00 10.95 259 ALA A N 1
ATOM 2136 C CA . ALA A 1 279 ? 47.769 50.273 -15.575 1.00 11.98 259 ALA A CA 1
ATOM 2137 C C . ALA A 1 279 ? 46.285 49.986 -15.806 1.00 12.58 259 ALA A C 1
ATOM 2138 O O . ALA A 1 279 ? 45.884 49.620 -16.912 1.00 13.06 259 ALA A O 1
ATOM 2140 N N . ASP A 1 280 ? 45.486 50.142 -14.751 1.00 12.89 260 ASP A N 1
ATOM 2141 C CA . ASP A 1 280 ? 44.032 50.072 -14.843 1.00 13.87 260 ASP A CA 1
ATOM 2142 C C . ASP A 1 280 ? 43.567 51.036 -15.932 1.00 14.13 260 ASP A C 1
ATOM 2143 O O . ASP A 1 280 ? 44.005 52.188 -15.972 1.00 15.22 260 ASP A O 1
ATOM 2148 N N . GLU A 1 281 ? 42.699 50.562 -16.823 1.00 14.66 261 GLU A N 1
ATOM 2149 C CA . GLU A 1 281 ? 42.180 51.398 -17.907 1.00 15.45 261 GLU A 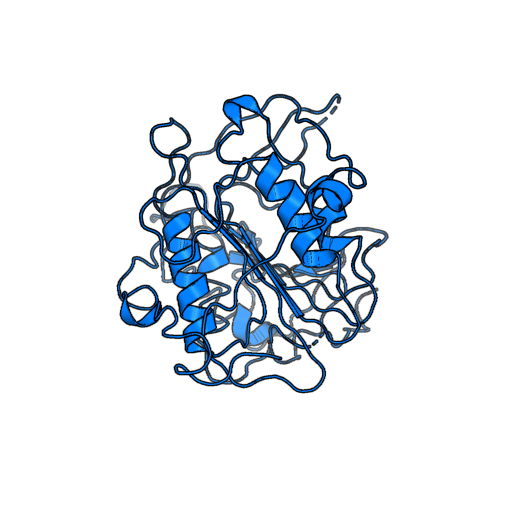CA 1
ATOM 2150 C C . GLU A 1 281 ? 40.894 52.126 -17.518 1.00 15.23 261 GLU A C 1
ATOM 2151 O O . GLU A 1 281 ? 40.409 53.008 -18.250 1.00 15.47 261 GLU A O 1
ATOM 2157 N N . GLN A 1 282 ? 40.339 51.761 -16.367 1.00 15.38 262 GLN A N 1
ATOM 2158 C CA . GLN A 1 282 ? 39.227 52.513 -15.823 1.00 15.62 262 GLN A CA 1
ATOM 2159 C C . GLN A 1 282 ? 39.766 53.880 -15.419 1.00 16.42 262 GLN A C 1
ATOM 2160 O O . GLN A 1 282 ? 40.853 53.979 -14.838 1.00 16.78 262 GLN A O 1
ATOM 2166 N N . THR A 1 283 ? 39.022 54.929 -15.753 1.00 16.98 263 THR A N 1
ATOM 2167 C CA . THR A 1 283 ? 39.382 56.281 -15.339 1.00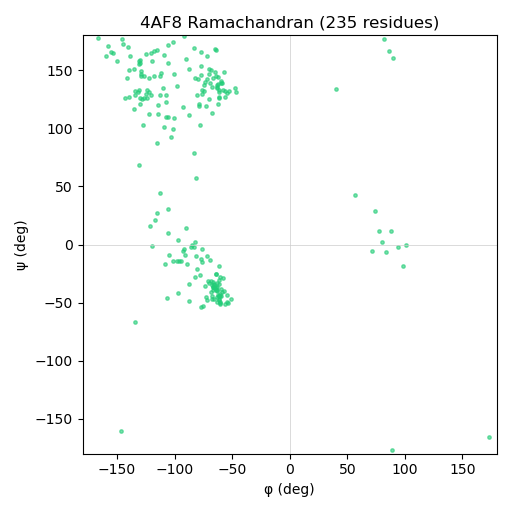 18.12 263 THR A CA 1
ATOM 2168 C C . THR A 1 283 ? 39.019 56.447 -13.869 1.00 19.47 263 THR A C 1
ATOM 2169 O O . THR A 1 283 ? 37.903 56.120 -13.453 1.00 18.82 263 THR A O 1
ATOM 2173 N N . SER A 1 284 ? 39.984 56.930 -13.090 1.00 21.60 264 SER A N 1
ATOM 2174 C CA . SER A 1 284 ? 39.810 57.113 -11.658 1.00 24.29 264 SER A CA 1
ATOM 2175 C C . SER A 1 284 ? 38.840 58.245 -11.358 1.00 26.18 264 SER A C 1
ATOM 2176 O O . SER A 1 284 ? 38.719 59.195 -12.136 1.00 26.08 264 SER A O 1
ATOM 2179 N N . ALA A 1 285 ? 38.161 58.130 -10.221 1.00 29.01 265 ALA A N 1
ATOM 2180 C CA . ALA A 1 285 ? 37.266 59.173 -9.736 1.00 32.36 265 ALA A CA 1
ATOM 2181 C C . ALA A 1 285 ? 38.024 60.252 -8.948 1.00 35.23 265 ALA A C 1
ATOM 2182 O O . ALA A 1 285 ? 37.426 61.216 -8.472 1.00 35.29 265 ALA A O 1
ATOM 2184 N N . ASP A 1 286 ? 39.339 60.086 -8.813 1.00 39.28 266 ASP A N 1
ATOM 2185 C CA . ASP A 1 286 ? 40.187 61.075 -8.141 1.00 43.14 266 ASP A CA 1
ATOM 2186 C C . ASP A 1 286 ? 40.319 62.352 -8.969 1.00 45.05 266 ASP A C 1
ATOM 2187 O O . ASP A 1 286 ? 40.690 62.315 -10.144 1.00 45.52 266 ASP A O 1
ATOM 2192 N N . VAL A 1 287 ? 39.994 63.477 -8.344 1.00 46.50 267 VAL A N 1
ATOM 2193 C CA . VAL A 1 287 ? 40.091 64.787 -8.983 1.00 46.82 267 VAL A CA 1
ATOM 2194 C C . VAL A 1 287 ? 40.846 65.773 -8.087 1.00 44.23 267 VAL A C 1
ATOM 2195 O O . VAL A 1 287 ? 40.906 65.590 -6.869 1.00 44.86 267 VAL A O 1
ATOM 2199 N N . LYS A 1 288 ? 41.429 66.802 -8.698 1.00 38.86 268 LYS A N 1
ATOM 2200 C CA . LYS A 1 288 ? 42.260 67.775 -7.983 1.00 34.68 268 LYS A CA 1
ATOM 2201 C C . LYS A 1 288 ? 42.149 69.176 -8.583 1.00 33.11 268 LYS A C 1
ATOM 2202 O O . LYS A 1 288 ? 41.903 69.338 -9.780 1.00 32.67 268 LYS A O 1
ATOM 2204 N N . GLY A 1 296 ? 47.225 56.455 -0.607 1.00 20.19 276 GLY A N 1
ATOM 2205 C CA . GLY A 1 296 ? 47.513 55.029 -0.649 1.00 19.63 276 GLY A CA 1
ATOM 2206 C C . GLY A 1 296 ? 48.916 54.738 -1.147 1.00 19.17 276 GLY A C 1
ATOM 2207 O O . GLY A 1 296 ? 49.592 55.619 -1.689 1.00 19.76 276 GLY A O 1
ATOM 2208 N N . SER A 1 297 ? 49.350 53.496 -0.952 1.00 18.12 277 SER A N 1
ATOM 2209 C CA . SER A 1 297 ? 50.688 53.067 -1.347 1.00 17.08 277 SER A CA 1
ATOM 2210 C C . SER A 1 297 ? 50.615 51.791 -2.178 1.00 16.49 277 SER A C 1
ATOM 2211 O O . SER A 1 297 ? 49.751 50.935 -1.951 1.00 16.77 277 SER A O 1
ATOM 2214 N N . THR A 1 298 ? 51.518 51.672 -3.149 1.00 15.27 278 THR A N 1
ATOM 2215 C CA . THR A 1 298 ? 51.561 50.492 -4.013 1.00 14.44 278 THR A CA 1
ATOM 2216 C C . THR A 1 298 ? 52.997 50.060 -4.303 1.00 13.64 278 THR A C 1
ATOM 2217 O O . THR A 1 298 ? 53.949 50.781 -3.983 1.00 13.38 278 THR A O 1
ATOM 2221 N N . GLY A 1 299 ? 53.147 48.877 -4.903 1.00 12.66 279 GLY A N 1
ATOM 2222 C CA . GLY A 1 299 ? 54.428 48.429 -5.457 1.00 12.68 279 GLY A CA 1
ATOM 2223 C C . GLY A 1 299 ? 54.241 47.947 -6.884 1.00 12.53 279 GLY A C 1
ATOM 2224 O O . GLY A 1 299 ? 53.200 47.362 -7.210 1.00 12.42 279 GLY A O 1
ATOM 2225 N N . ALA A 1 300 ? 55.266 48.168 -7.715 1.00 12.80 280 ALA A N 1
ATOM 2226 C CA . ALA A 1 300 ? 55.205 47.876 -9.153 1.00 12.98 280 ALA A CA 1
ATOM 2227 C C . ALA A 1 300 ? 55.766 46.498 -9.502 1.00 12.22 280 ALA A C 1
ATOM 2228 O O . ALA A 1 300 ? 55.547 46.013 -10.608 1.00 13.73 280 ALA A O 1
ATOM 2230 N N . GLY A 1 301 ? 56.488 45.872 -8.576 1.00 10.34 281 GLY A N 1
ATOM 2231 C CA . GLY A 1 301 ? 57.100 44.580 -8.859 1.00 8.30 281 GLY A CA 1
ATOM 2232 C C . GLY A 1 301 ? 56.287 43.413 -8.337 1.00 7.04 281 GLY A C 1
ATOM 2233 O O . GLY A 1 301 ? 55.779 43.439 -7.201 1.00 7.19 281 GLY A O 1
ATOM 2234 N N . GLY A 1 302 ? 56.174 42.380 -9.171 1.00 6.46 282 GLY A N 1
ATOM 2235 C CA . GLY A 1 302 ? 55.607 41.092 -8.763 1.00 6.16 282 GLY A CA 1
ATOM 2236 C C . GLY A 1 302 ? 54.168 40.810 -9.153 1.00 5.12 282 GLY A C 1
ATOM 2237 O O . GLY A 1 302 ? 53.640 39.739 -8.828 1.00 5.44 282 GLY A O 1
ATOM 2238 N N . ALA A 1 303 ? 53.517 41.750 -9.836 1.00 5.63 283 ALA A N 1
ATOM 2239 C CA . ALA A 1 303 ? 52.086 41.610 -10.117 1.00 5.03 283 ALA A CA 1
ATOM 2240 C C . ALA A 1 303 ? 51.777 40.448 -11.054 1.00 4.66 283 ALA A C 1
ATOM 2241 O O . ALA A 1 303 ? 50.874 39.665 -10.786 1.00 4.83 283 ALA A O 1
ATOM 2243 N N . ALA A 1 304 ? 52.515 40.329 -12.156 1.00 4.41 284 ALA A N 1
ATOM 2244 C CA . ALA A 1 304 ? 52.220 39.264 -13.125 1.00 4.47 284 ALA A CA 1
ATOM 2245 C C . ALA A 1 304 ? 52.413 37.883 -12.507 1.00 4.88 284 ALA A C 1
ATOM 2246 O O . ALA A 1 304 ? 51.633 36.954 -12.774 1.00 5.22 284 ALA A O 1
ATOM 2248 N N . THR A 1 305 ? 53.455 37.746 -11.691 1.00 4.73 285 THR A N 1
ATOM 2249 C CA . THR A 1 305 ? 53.712 36.484 -11.002 1.00 5.00 285 THR A CA 1
ATOM 2250 C C . THR A 1 305 ? 52.570 36.158 -10.037 1.00 4.65 285 THR A C 1
ATOM 2251 O O . THR A 1 305 ? 52.061 35.021 -10.014 1.00 5.24 285 THR A O 1
ATOM 2255 N N . GLN A 1 306 ? 52.127 37.145 -9.258 1.00 4.62 286 GLN A N 1
ATOM 2256 C CA . GLN A 1 306 ? 50.980 36.888 -8.388 1.00 5.13 286 GLN A CA 1
ATOM 2257 C C . GLN A 1 306 ? 49.721 36.529 -9.179 1.00 4.96 286 GLN A C 1
ATOM 2258 O O . GLN A 1 306 ? 48.932 35.687 -8.743 1.00 5.81 286 GLN A O 1
ATOM 2264 N N A CYS A 1 307 ? 49.540 37.158 -10.335 0.50 4.93 287 CYS A N 1
ATOM 2265 N N B CYS A 1 307 ? 49.520 37.173 -10.331 0.50 5.20 287 CYS A N 1
ATOM 2266 C CA A CYS A 1 307 ? 48.386 36.865 -11.162 0.50 5.02 287 CYS A CA 1
ATOM 2267 C CA B CYS A 1 307 ? 48.388 36.837 -11.192 0.50 5.61 287 CYS A CA 1
ATOM 2268 C C A CYS A 1 307 ? 48.370 35.406 -11.630 0.50 5.07 287 CYS A C 1
ATOM 2269 C C B CYS A 1 307 ? 48.411 35.362 -11.530 0.50 5.38 287 CYS A C 1
ATOM 2270 O O A CYS A 1 307 ? 47.368 34.708 -11.457 0.50 5.21 287 CYS A O 1
ATOM 2271 O O B CYS A 1 307 ? 47.490 34.615 -11.172 0.50 5.62 287 CYS A O 1
ATOM 2276 N N . ILE A 1 308 ? 49.472 34.935 -12.212 1.00 5.20 288 ILE A N 1
ATOM 2277 C CA . ILE A 1 308 ? 49.501 33.558 -12.700 1.00 5.66 288 ILE A CA 1
ATOM 2278 C C . ILE A 1 308 ? 49.470 32.545 -11.547 1.00 5.59 288 ILE A C 1
ATOM 2279 O O . ILE A 1 308 ? 48.773 31.533 -11.633 1.00 6.01 288 ILE A O 1
ATOM 2284 N N . THR A 1 309 ? 50.188 32.824 -10.456 1.00 5.17 289 THR A N 1
ATOM 2285 C CA . THR A 1 309 ? 50.189 31.857 -9.350 1.00 5.79 289 THR A CA 1
ATOM 2286 C C . THR A 1 309 ? 48.809 31.761 -8.672 1.00 5.81 289 THR A C 1
ATOM 2287 O O . THR A 1 309 ? 48.361 30.657 -8.323 1.00 6.29 289 THR A O 1
ATOM 2291 N N A CYS A 1 310 ? 48.146 32.914 -8.507 0.50 6.13 290 CYS A N 1
ATOM 2292 N N B CYS A 1 310 ? 48.125 32.885 -8.499 0.50 5.56 290 CYS A N 1
ATOM 2293 C CA A CYS A 1 310 ? 46.763 32.997 -7.984 0.50 7.00 290 CYS A CA 1
ATOM 2294 C CA B CYS A 1 310 ? 46.786 32.821 -7.917 0.50 5.80 290 CYS A CA 1
ATOM 2295 C C A CYS A 1 310 ? 45.805 32.209 -8.870 0.50 6.32 290 CYS A C 1
ATOM 2296 C C B CYS A 1 310 ? 45.784 32.169 -8.874 0.50 5.67 290 CYS A C 1
ATOM 2297 O O A CYS A 1 310 ? 44.964 31.454 -8.377 0.50 6.85 290 CYS A O 1
ATOM 2298 O O B CYS A 1 310 ? 44.895 31.437 -8.431 0.50 6.15 290 CYS A O 1
ATOM 2303 N N . MET A 1 311 ? 45.952 32.381 -10.181 1.00 6.32 291 MET A N 1
ATOM 2304 C CA . MET A 1 311 ? 45.124 31.669 -11.173 1.00 6.72 291 MET A CA 1
ATOM 2305 C C . MET A 1 311 ? 45.294 30.155 -11.019 1.00 6.77 291 MET A C 1
ATOM 2306 O O . MET A 1 311 ? 44.308 29.409 -11.014 1.00 7.84 291 MET A O 1
ATOM 2311 N N . LEU A 1 312 ? 46.547 29.716 -10.868 1.00 6.90 292 LEU A N 1
ATOM 2312 C CA . LEU A 1 312 ? 46.862 28.301 -10.690 1.00 7.30 292 LEU A CA 1
ATOM 2313 C C . LEU A 1 312 ? 46.419 27.716 -9.345 1.00 7.51 292 LEU A C 1
ATOM 2314 O O . LEU A 1 312 ? 45.981 26.567 -9.293 1.00 8.47 292 LEU A O 1
ATOM 2319 N N A MET A 1 313 ? 46.514 28.519 -8.279 0.50 8.08 293 MET A N 1
ATOM 2320 N N B MET A 1 313 ? 46.518 28.491 -8.272 0.50 7.63 293 MET A N 1
ATOM 2321 C CA A MET A 1 313 ? 46.182 28.075 -6.911 0.50 8.47 293 MET A CA 1
ATOM 2322 C CA B MET A 1 313 ? 46.171 27.948 -6.964 0.50 7.55 293 MET A CA 1
ATOM 2323 C C A MET A 1 313 ? 44.683 27.996 -6.629 0.50 8.62 293 MET A C 1
ATOM 2324 C C B MET A 1 313 ? 44.664 27.838 -6.744 0.50 8.08 293 MET A C 1
ATOM 2325 O O A MET A 1 313 ? 44.265 27.384 -5.638 0.50 9.19 293 MET A O 1
ATOM 2326 O O B MET A 1 313 ? 44.219 27.010 -5.942 0.50 8.39 293 MET A O 1
ATOM 2335 N N . ASN A 1 314 ? 43.879 28.630 -7.476 1.00 8.32 294 ASN A N 1
ATOM 2336 C CA . ASN A 1 314 ? 42.427 28.529 -7.378 1.00 9.69 294 ASN A CA 1
ATOM 2337 C C . ASN A 1 314 ? 42.067 27.093 -7.768 1.00 11.32 294 ASN A C 1
ATOM 2338 O O . ASN A 1 314 ? 42.427 26.638 -8.849 1.00 11.91 294 ASN A O 1
ATOM 2343 N N A ASN A 1 315 ? 41.406 26.353 -6.885 0.70 12.99 295 ASN A N 1
ATOM 2344 N N B ASN A 1 315 ? 41.348 26.407 -6.884 0.30 11.80 295 ASN A N 1
ATOM 2345 C CA A ASN A 1 315 ? 41.285 24.908 -7.154 0.70 14.54 295 ASN A CA 1
ATOM 2346 C CA B ASN A 1 315 ? 41.077 24.978 -7.053 0.30 12.43 295 ASN A CA 1
ATOM 2347 C C A ASN A 1 315 ? 39.961 24.454 -7.770 0.70 14.50 295 ASN A C 1
ATOM 2348 C C B ASN A 1 315 ? 39.971 24.658 -8.048 0.30 12.51 295 ASN A C 1
ATOM 2349 O O A ASN A 1 315 ? 39.606 23.276 -7.699 0.70 15.11 295 ASN A O 1
ATOM 2350 O O B ASN A 1 315 ? 39.908 23.547 -8.576 0.30 12.68 295 ASN A O 1
ATOM 2359 N N A GLN A 1 316 ? 39.268 25.379 -8.431 0.70 13.90 296 GLN A N 1
ATOM 2360 N N B GLN A 1 316 ? 39.135 25.655 -8.322 0.30 12.36 296 GLN A N 1
ATOM 2361 C CA A GLN A 1 316 ? 37.863 25.171 -8.771 0.70 13.06 296 GLN A CA 1
ATOM 2362 C CA B GLN A 1 316 ? 37.768 25.433 -8.788 0.30 12.03 296 GLN A CA 1
ATOM 2363 C C A GLN A 1 316 ? 37.542 25.169 -10.264 0.70 11.92 296 GLN A C 1
ATOM 2364 C C B GLN A 1 316 ? 37.520 25.215 -10.286 0.30 11.55 296 GLN A C 1
ATOM 2365 O O A GLN A 1 316 ? 36.373 25.216 -10.645 0.70 10.74 296 GLN A O 1
ATOM 2366 O O B GLN A 1 316 ? 36.360 25.147 -10.691 0.30 11.13 296 GLN A O 1
ATOM 2377 N N . SER A 1 317 ? 38.571 25.098 -11.099 1.00 11.26 297 SER A N 1
ATOM 2378 C CA . SER A 1 317 ? 38.395 25.000 -12.564 1.00 10.62 297 SER A CA 1
ATOM 2379 C C . SER A 1 317 ? 37.502 26.128 -13.126 1.00 9.72 297 SER A C 1
ATOM 2380 O O . SER A 1 317 ? 36.519 25.883 -13.836 1.00 10.34 297 SER A O 1
ATOM 2383 N N A LEU A 1 318 ? 37.858 27.362 -12.780 0.50 9.19 298 LEU A N 1
ATOM 2384 N N B LEU A 1 318 ? 37.859 27.362 -12.788 0.50 8.89 298 LEU A N 1
ATOM 2385 C CA A LEU A 1 318 ? 37.156 28.551 -13.255 0.50 8.56 298 LEU A CA 1
ATOM 2386 C CA B LEU A 1 318 ? 37.134 28.538 -13.254 0.50 8.01 298 LEU A CA 1
ATOM 2387 C C A LEU A 1 318 ? 37.556 28.927 -14.674 0.50 8.40 298 LEU A C 1
ATOM 2388 C C B LEU A 1 318 ? 37.563 28.949 -14.658 0.50 8.05 298 LEU A C 1
ATOM 2389 O O A LEU A 1 318 ? 38.629 28.548 -15.157 0.50 8.20 298 LEU A O 1
ATOM 2390 O O B LEU A 1 318 ? 38.659 28.605 -15.116 0.50 7.81 298 LEU A O 1
ATOM 2399 N N . SER A 1 319 ? 36.693 29.697 -15.328 1.00 8.20 299 SER A N 1
ATOM 2400 C CA . SER A 1 319 ? 36.992 30.240 -16.648 1.00 8.83 299 SER A CA 1
ATOM 2401 C C . SER A 1 319 ? 38.071 31.336 -16.584 1.00 8.70 299 SER A C 1
ATOM 2402 O O . SER A 1 319 ? 38.322 31.940 -15.525 1.00 9.28 299 SER A O 1
ATOM 2405 N N . TYR A 1 320 ? 38.708 31.609 -17.721 1.00 9.03 300 TYR A N 1
ATOM 2406 C CA . TYR A 1 320 ? 39.646 32.720 -17.809 1.00 9.04 300 TYR A CA 1
ATOM 2407 C C . TYR A 1 320 ? 39.005 34.002 -17.271 1.00 9.36 300 TYR A C 1
ATOM 2408 O O . TYR A 1 320 ? 39.612 34.708 -16.467 1.00 9.12 300 TYR A O 1
ATOM 2417 N N . GLY A 1 321 ? 37.773 34.289 -17.699 1.00 9.29 301 GLY A N 1
ATOM 2418 C CA . GLY A 1 321 ? 37.071 35.521 -17.323 1.00 10.17 301 GLY A CA 1
ATOM 2419 C C . GLY A 1 321 ? 36.849 35.666 -15.827 1.00 10.29 301 GLY A C 1
ATOM 2420 O O . GLY A 1 321 ? 37.188 36.694 -15.233 1.00 10.39 301 GLY A O 1
ATOM 2421 N N . LYS A 1 322 ? 36.288 34.631 -15.205 1.00 10.86 302 LYS A N 1
ATOM 2422 C CA . LYS A 1 322 ? 36.000 34.676 -13.768 1.00 11.55 302 LYS A CA 1
ATOM 2423 C C . LYS A 1 322 ? 37.272 34.732 -12.939 1.00 10.85 302 LYS A C 1
ATOM 2424 O O . LYS A 1 322 ? 37.348 35.440 -11.923 1.00 10.73 302 LYS A O 1
ATOM 2430 N N . LEU A 1 323 ? 38.276 33.985 -13.379 1.00 10.89 303 LEU A N 1
ATOM 2431 C CA . LEU A 1 323 ? 39.542 33.929 -12.675 1.00 11.07 303 LEU A CA 1
ATOM 2432 C C . LEU A 1 323 ? 40.269 35.273 -12.721 1.00 10.75 303 LEU A C 1
ATOM 2433 O O . LEU A 1 323 ? 40.903 35.670 -11.753 1.00 11.28 303 LEU A O 1
ATOM 2438 N N . LEU A 1 324 ? 40.161 35.987 -13.841 1.00 9.55 304 LEU A N 1
ATOM 2439 C CA . LEU A 1 324 ? 40.791 37.298 -13.945 1.00 8.87 304 LEU A CA 1
ATOM 2440 C C . LEU A 1 324 ? 40.164 38.319 -12.992 1.00 8.40 304 LEU A C 1
ATOM 2441 O O . LEU A 1 324 ? 40.879 39.171 -12.462 1.00 8.31 304 LEU A O 1
ATOM 2446 N N . ILE A 1 325 ? 38.850 38.231 -12.759 1.00 8.25 305 ILE A N 1
ATOM 2447 C CA . ILE A 1 325 ? 38.185 39.102 -11.773 1.00 8.25 305 ILE A CA 1
ATOM 2448 C C . ILE A 1 325 ? 38.779 38.837 -10.387 1.00 7.88 305 ILE A C 1
ATOM 2449 O O . ILE A 1 325 ? 39.140 39.771 -9.660 1.00 7.10 305 ILE A O 1
ATOM 2454 N N A GLU A 1 326 ? 38.797 37.574 -9.974 0.70 7.67 306 GLU A N 1
ATOM 2455 N N B GLU A 1 326 ? 38.969 37.555 -10.085 0.30 7.32 306 GLU A N 1
ATOM 2456 C CA A GLU A 1 326 ? 39.274 37.234 -8.631 0.70 7.70 306 GLU A CA 1
ATOM 2457 C CA B GLU A 1 326 ? 39.600 37.131 -8.840 0.30 7.08 306 GLU A CA 1
ATOM 2458 C C A GLU A 1 326 ? 40.706 37.726 -8.483 0.70 7.21 306 GLU A C 1
ATOM 2459 C C B GLU A 1 326 ? 41.052 37.609 -8.676 0.30 6.94 306 GLU A C 1
ATOM 2460 O O A GLU A 1 326 ? 41.111 38.287 -7.462 0.70 7.09 306 GLU A O 1
ATOM 2461 O O B GLU A 1 326 ? 41.419 38.074 -7.597 0.30 6.60 306 GLU A O 1
ATOM 2472 N N A THR A 1 327 ? 41.468 37.539 -9.556 0.50 6.86 307 THR A N 1
ATOM 2473 N N B THR A 1 327 ? 41.878 37.542 -9.720 0.50 7.02 307 THR A N 1
ATOM 2474 C CA A THR A 1 327 ? 42.880 37.889 -9.604 0.50 7.41 307 THR A CA 1
ATOM 2475 C CA B THR A 1 327 ? 43.239 38.039 -9.539 0.50 7.64 307 THR A CA 1
ATOM 2476 C C A THR A 1 327 ? 43.125 39.409 -9.519 0.50 6.99 307 THR A C 1
ATOM 2477 C C B THR A 1 327 ? 43.286 39.555 -9.573 0.50 7.19 307 THR A C 1
ATOM 2478 O O A THR A 1 327 ? 43.996 39.849 -8.772 0.50 7.07 307 THR A O 1
ATOM 2479 O O B THR A 1 327 ? 44.160 40.151 -8.945 0.50 7.40 307 THR A O 1
ATOM 2486 N N . ARG A 1 328 ? 42.344 40.190 -10.273 1.00 6.92 308 ARG A N 1
ATOM 2487 C CA . ARG A 1 328 ? 42.309 41.658 -10.203 1.00 6.80 308 ARG A CA 1
ATOM 2488 C C . ARG A 1 328 ? 42.037 42.113 -8.771 1.00 7.20 308 ARG A C 1
ATOM 2489 O O . ARG A 1 328 ? 42.707 43.010 -8.252 1.00 7.46 308 ARG A O 1
ATOM 2497 N N . ASP A 1 329 ? 41.050 41.493 -8.137 1.00 7.17 309 ASP A N 1
ATOM 2498 C CA . ASP A 1 329 ? 40.700 41.874 -6.776 1.00 7.65 309 ASP A CA 1
ATOM 2499 C C . ASP A 1 329 ? 41.849 41.609 -5.814 1.00 7.75 309 ASP A C 1
ATOM 2500 O O . ASP A 1 329 ? 42.118 42.428 -4.928 1.00 7.94 309 ASP A O 1
ATOM 2505 N N . MET A 1 330 ? 42.536 40.484 -6.008 1.00 7.27 310 MET A N 1
ATOM 2506 C CA . MET A 1 330 ? 43.714 40.153 -5.210 1.00 7.74 310 MET A CA 1
ATOM 2507 C C . MET A 1 330 ? 44.822 41.202 -5.367 1.00 7.40 310 MET A C 1
ATOM 2508 O O . MET A 1 330 ? 45.429 41.620 -4.379 1.00 7.36 310 MET A O 1
ATOM 2513 N N A LEU A 1 331 ? 45.143 41.569 -6.601 0.70 6.70 311 LEU A N 1
ATOM 2514 N N B LEU A 1 331 ? 45.015 41.686 -6.595 0.30 7.66 311 LEU A N 1
ATOM 2515 C CA A LEU A 1 331 ? 46.248 42.504 -6.817 0.70 6.38 311 LEU A CA 1
ATOM 2516 C CA B LEU A 1 331 ? 45.981 42.760 -6.868 0.30 8.02 311 LEU A CA 1
ATOM 2517 C C A LEU A 1 331 ? 45.967 43.808 -6.086 0.70 6.58 311 LEU A C 1
ATOM 2518 C C B LEU A 1 331 ? 45.646 44.093 -6.184 0.30 8.25 311 LEU A C 1
ATOM 2519 O O A LEU A 1 331 ? 46.862 44.465 -5.553 0.70 6.41 311 LEU A O 1
ATOM 2520 O O B LEU A 1 331 ? 46.505 44.681 -5.528 0.30 7.63 311 LEU A O 1
ATOM 2529 N N A LYS A 1 332 ? 44.689 44.188 -6.080 0.40 6.55 312 LYS A N 1
ATOM 2530 N N B LYS A 1 332 ? 44.416 44.581 -6.330 0.60 8.71 312 LYS A N 1
ATOM 2531 C CA A LYS A 1 332 ? 44.244 45.409 -5.416 0.40 7.20 312 LYS A CA 1
ATOM 2532 C CA B LYS A 1 332 ? 44.093 45.870 -5.740 0.60 9.36 312 LYS A CA 1
ATOM 2533 C C A LYS A 1 332 ? 44.297 45.288 -3.888 0.40 7.61 312 LYS A C 1
ATOM 2534 C C B LYS A 1 332 ? 44.361 45.791 -4.242 0.60 9.17 312 LYS A C 1
ATOM 2535 O O A LYS A 1 332 ? 44.832 46.175 -3.209 0.40 7.30 312 LYS A 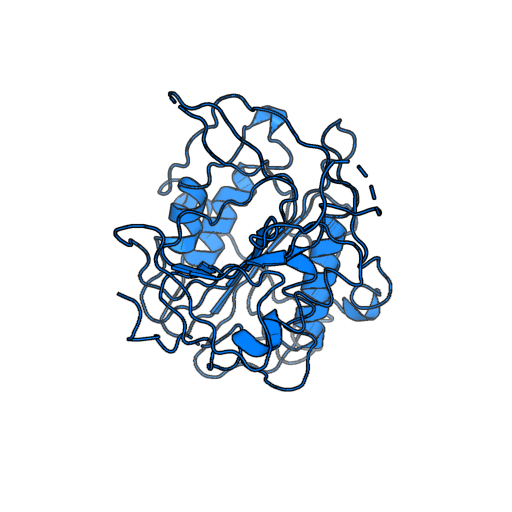O 1
ATOM 2536 O O B LYS A 1 332 ? 45.022 46.649 -3.656 0.60 9.19 312 LYS A O 1
ATOM 2547 N N A ARG A 1 333 ? 43.766 44.186 -3.357 0.70 8.59 313 ARG A N 1
ATOM 2548 N N B ARG A 1 333 ? 43.846 44.725 -3.631 0.30 8.72 313 ARG A N 1
ATOM 2549 C CA A ARG A 1 333 ? 43.818 43.891 -1.930 0.70 10.35 313 ARG A CA 1
ATOM 2550 C CA B ARG A 1 333 ? 43.931 44.520 -2.183 0.30 8.97 313 ARG A CA 1
ATOM 2551 C C A ARG A 1 333 ? 45.260 44.017 -1.436 0.70 9.90 313 ARG A C 1
ATOM 2552 C C B ARG A 1 333 ? 45.368 44.436 -1.657 0.30 9.01 313 ARG A C 1
ATOM 2553 O O A ARG A 1 333 ? 45.520 44.532 -0.340 0.70 10.90 313 ARG A O 1
ATOM 2554 O O B ARG A 1 333 ? 45.716 45.136 -0.698 0.30 8.91 313 ARG A O 1
ATOM 2569 N N . LYS A 1 334 ? 46.197 43.592 -2.280 1.00 9.48 314 LYS A N 1
ATOM 2570 C CA . LYS A 1 334 ? 47.600 43.448 -1.891 1.00 9.51 314 LYS A CA 1
ATOM 2571 C C . LYS A 1 334 ? 48.492 44.638 -2.252 1.00 9.11 314 LYS A C 1
ATOM 2572 O O . LYS A 1 334 ? 49.703 44.606 -2.019 1.00 9.73 314 LYS A O 1
ATOM 2578 N N . ARG A 1 335 ? 47.868 45.697 -2.769 1.00 9.11 315 ARG A N 1
ATOM 2579 C CA A ARG A 1 335 ? 48.544 46.977 -3.040 0.70 8.88 315 ARG A CA 1
ATOM 2580 C CA B ARG A 1 335 ? 48.525 46.982 -3.053 0.30 8.78 315 ARG A CA 1
ATOM 2581 C C . ARG A 1 335 ? 49.504 46.940 -4.228 1.00 8.43 315 ARG A C 1
ATOM 2582 O O . ARG A 1 335 ? 50.465 47.689 -4.267 1.00 8.89 315 ARG A O 1
ATOM 2597 N N . PHE A 1 336 ? 49.240 46.066 -5.199 1.00 8.49 316 PHE A N 1
ATOM 2598 C CA . PHE A 1 336 ? 49.987 46.106 -6.457 1.00 8.91 316 PHE A CA 1
ATOM 2599 C C . PHE A 1 336 ? 49.448 47.257 -7.278 1.00 10.16 316 PHE A C 1
ATOM 2600 O O . PHE A 1 336 ? 48.262 47.564 -7.219 1.00 11.11 316 PHE A O 1
ATOM 2608 N N . LYS A 1 337 ? 50.328 47.903 -8.029 1.00 10.35 317 LYS A N 1
ATOM 2609 C CA . LYS A 1 337 ? 49.936 49.004 -8.892 1.00 12.25 317 LYS A CA 1
ATOM 2610 C C . LYS A 1 337 ? 49.125 48.552 -10.104 1.00 12.22 317 LYS A C 1
ATOM 2611 O O . LYS A 1 337 ? 48.247 49.276 -10.568 1.00 12.87 317 LYS A O 1
ATOM 2617 N N . GLN A 1 338 ? 49.406 47.343 -10.589 1.00 12.15 318 GLN A N 1
ATOM 2618 C CA A GLN A 1 338 ? 48.874 46.851 -11.868 0.70 12.09 318 GLN A CA 1
ATOM 2619 C CA B GLN A 1 338 ? 48.863 46.894 -11.871 0.30 12.05 318 GLN A CA 1
ATOM 2620 C C . GLN A 1 338 ? 47.578 46.065 -11.747 1.00 11.80 318 GLN A C 1
ATOM 2621 O O . GLN A 1 338 ? 47.254 45.543 -10.677 1.00 13.01 318 GLN A O 1
ATOM 2632 N N . VAL A 1 339 ? 46.847 45.975 -12.860 1.00 10.07 319 VAL A N 1
ATOM 2633 C CA . VAL A 1 339 ? 45.724 45.044 -13.019 1.00 9.22 319 VAL A CA 1
ATOM 2634 C C . VAL A 1 339 ? 46.162 43.950 -14.011 1.00 7.92 319 VAL A C 1
ATOM 2635 O O . VAL A 1 339 ? 47.154 44.125 -14.747 1.00 7.26 319 VAL A O 1
ATOM 2639 N N . PRO A 1 340 ? 45.440 42.815 -14.054 1.00 6.87 320 PRO A N 1
ATOM 2640 C CA . PRO A 1 340 ? 45.860 41.745 -14.970 1.00 6.32 320 PRO A CA 1
ATOM 2641 C C . PRO A 1 340 ? 45.614 42.068 -16.434 1.00 5.91 320 PRO A C 1
ATOM 2642 O O . PRO A 1 340 ? 44.577 42.657 -16.789 1.00 6.26 320 PRO A O 1
ATOM 2646 N N . GLN A 1 341 ? 46.546 41.639 -17.275 1.00 5.97 321 GLN A N 1
ATOM 2647 C CA . GLN A 1 341 ? 46.406 41.755 -18.723 1.00 6.27 321 GLN A CA 1
ATOM 2648 C C . GLN A 1 341 ? 46.685 40.399 -19.341 1.00 5.78 321 GLN A C 1
ATOM 2649 O O . GLN A 1 341 ? 47.748 39.804 -19.135 1.00 6.74 321 GLN A O 1
ATOM 2655 N N A LEU A 1 342 ? 45.710 39.894 -20.091 0.70 5.70 322 LEU A N 1
ATOM 2656 N N B LEU A 1 342 ? 45.698 39.922 -20.085 0.30 5.62 322 LEU A N 1
ATOM 2657 C CA A LEU A 1 342 ? 45.843 38.613 -20.782 0.70 5.51 322 LEU A CA 1
ATOM 2658 C CA B LEU A 1 342 ? 45.793 38.682 -20.815 0.30 5.27 322 LEU A CA 1
ATOM 2659 C C A LEU A 1 342 ? 45.879 38.872 -22.284 0.70 5.13 322 LEU A C 1
ATOM 2660 C C B LEU A 1 342 ? 45.968 39.052 -22.277 0.30 5.05 322 LEU A C 1
ATOM 2661 O O A LEU A 1 342 ? 44.932 39.408 -22.843 0.70 5.13 322 LEU A O 1
ATOM 2662 O O B LEU A 1 342 ? 45.219 39.878 -22.799 0.30 5.13 322 LEU A O 1
ATOM 2671 N N . SER A 1 343 ? 46.970 38.467 -22.928 1.00 4.89 323 SER A N 1
ATOM 2672 C CA . SER A 1 343 ? 47.161 38.683 -24.366 1.00 4.84 323 SER A CA 1
ATOM 2673 C C . SER A 1 343 ? 47.324 37.333 -25.044 1.00 4.53 323 SER A C 1
ATOM 2674 O O . SER A 1 343 ? 47.707 36.342 -24.410 1.00 5.15 323 SER A O 1
ATOM 2677 N N . ALA A 1 344 ? 47.028 37.269 -26.337 1.00 4.75 324 ALA A N 1
ATOM 2678 C CA . ALA A 1 344 ? 47.055 35.975 -26.997 1.00 4.66 324 ALA A CA 1
ATOM 2679 C C . ALA A 1 344 ? 47.194 36.071 -28.495 1.00 4.70 324 ALA A C 1
ATOM 2680 O O . ALA A 1 344 ? 46.936 37.124 -29.089 1.00 5.31 324 ALA A O 1
ATOM 2682 N N . SER A 1 345 ? 47.587 34.948 -29.097 1.00 5.04 325 SER A N 1
ATOM 2683 C CA . SER A 1 345 ? 47.703 34.830 -30.548 1.00 5.34 325 SER A CA 1
ATOM 2684 C C . SER A 1 345 ? 46.382 34.560 -31.268 1.00 5.57 325 SER A C 1
ATOM 2685 O O . SER A 1 345 ? 46.350 34.582 -32.495 1.00 6.17 325 SER A O 1
ATOM 2688 N N . LYS A 1 346 ? 45.327 34.255 -30.506 1.00 5.55 326 LYS A N 1
ATOM 2689 C CA . LYS A 1 346 ? 43.962 34.123 -31.018 1.00 5.61 326 LYS A CA 1
ATOM 2690 C C . LYS A 1 346 ? 43.037 34.784 -30.000 1.00 5.89 326 LYS A C 1
ATOM 2691 O O . LYS A 1 346 ? 43.436 35.034 -28.858 1.00 6.06 326 LYS A O 1
ATOM 2697 N N . ALA A 1 347 ? 41.817 35.105 -30.425 1.00 5.63 327 ALA A N 1
ATOM 2698 C CA . ALA A 1 347 ? 40.820 35.652 -29.503 1.00 5.78 327 ALA A CA 1
ATOM 2699 C C . ALA A 1 347 ? 40.273 34.480 -28.689 1.00 6.43 327 ALA A C 1
ATOM 2700 O O . ALA A 1 347 ? 39.483 33.672 -29.187 1.00 7.57 327 ALA A O 1
ATOM 2702 N N . ILE A 1 348 ? 40.738 34.357 -27.451 1.00 5.88 328 ILE A N 1
ATOM 2703 C CA . ILE A 1 348 ? 40.299 33.267 -26.578 1.00 5.72 328 ILE A CA 1
ATOM 2704 C C . ILE A 1 348 ? 38.893 33.551 -26.086 1.00 5.91 328 ILE A C 1
ATOM 2705 O O . ILE A 1 348 ? 38.606 34.655 -25.643 1.00 6.06 328 ILE A O 1
ATOM 2710 N N . ASP A 1 349 ? 38.016 32.560 -26.183 1.00 5.65 329 ASP A N 1
ATOM 2711 C CA . ASP A 1 349 ? 36.710 32.625 -25.556 1.00 6.33 329 ASP A CA 1
ATOM 2712 C C . ASP A 1 349 ? 36.922 32.590 -24.048 1.00 6.15 329 ASP A C 1
ATOM 2713 O O . ASP A 1 349 ? 37.340 31.571 -23.501 1.00 6.13 329 ASP A O 1
ATOM 2718 N N . LEU A 1 350 ? 36.609 33.690 -23.368 1.00 6.32 330 LEU A N 1
ATOM 2719 C CA . LEU A 1 350 ? 36.953 33.800 -21.949 1.00 6.97 330 LEU A CA 1
ATOM 2720 C C . LEU A 1 350 ? 36.026 32.980 -21.044 1.00 7.45 330 LEU A C 1
ATOM 2721 O O . LEU A 1 350 ? 36.260 32.883 -19.841 1.00 7.79 330 LEU A O 1
ATOM 2726 N N . ASP A 1 351 ? 35.010 32.360 -21.646 1.00 7.55 331 ASP A N 1
ATOM 2727 C CA . ASP A 1 351 ? 34.199 31.337 -20.976 1.00 8.66 331 ASP A CA 1
ATOM 2728 C C . ASP A 1 351 ? 34.907 29.992 -20.881 1.00 7.80 331 ASP A C 1
ATOM 2729 O O . ASP A 1 351 ? 34.461 29.111 -20.151 1.00 8.28 331 ASP A O 1
ATOM 2734 N N . GLN A 1 352 ? 35.979 29.810 -21.648 1.00 7.11 332 GLN A N 1
ATOM 2735 C CA . GLN A 1 352 ? 36.775 28.592 -21.538 1.00 5.73 332 GLN A CA 1
ATOM 2736 C C . GLN A 1 352 ? 37.471 28.505 -20.179 1.00 5.77 332 GLN A C 1
ATOM 2737 O O . GLN A 1 352 ? 37.904 29.521 -19.619 1.00 5.80 332 GLN A O 1
ATOM 2743 N N . THR A 1 353 ? 37.563 27.286 -19.653 1.00 5.47 333 THR A N 1
ATOM 2744 C CA . THR A 1 353 ? 38.281 27.019 -18.404 1.00 6.03 333 THR A CA 1
ATOM 2745 C C . THR A 1 353 ? 39.753 27.396 -18.557 1.00 6.03 333 THR A C 1
ATOM 2746 O O . THR A 1 353 ? 40.391 27.056 -19.555 1.00 6.76 333 THR A O 1
ATOM 2750 N N . PHE A 1 354 ? 40.298 28.124 -17.589 1.00 5.94 334 PHE A N 1
ATOM 2751 C CA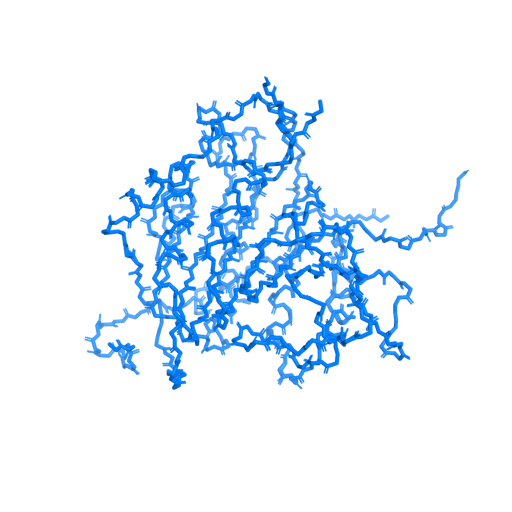 . PHE A 1 354 ? 41.727 28.396 -17.600 1.00 6.75 334 PHE A CA 1
ATOM 2752 C C . PHE A 1 354 ? 42.544 27.105 -17.477 1.00 6.66 334 PHE A C 1
ATOM 2753 O O . PHE A 1 354 ? 42.190 26.220 -16.701 1.00 7.10 334 PHE A O 1
ATOM 2761 N N . SER A 1 355 ? 43.613 26.996 -18.266 1.00 6.93 335 SER A N 1
ATOM 2762 C CA . SER A 1 355 ? 44.578 25.902 -18.139 1.00 7.05 335 SER A CA 1
ATOM 2763 C C . SER A 1 355 ? 45.897 26.375 -18.702 1.00 6.76 335 SER A C 1
ATOM 2764 O O . SER A 1 355 ? 45.943 27.387 -19.392 1.00 7.14 335 SER A O 1
ATOM 2767 N N . LEU A 1 356 ? 46.956 25.625 -18.410 1.00 6.46 336 LEU A N 1
ATOM 2768 C CA . LEU A 1 356 ? 48.261 25.829 -19.052 1.00 6.05 336 LEU A CA 1
ATOM 2769 C C . LEU A 1 356 ? 48.471 24.891 -20.229 1.00 6.81 336 LEU A C 1
ATOM 2770 O O . LEU A 1 356 ? 49.386 25.082 -21.029 1.00 7.49 336 LEU A O 1
ATOM 2775 N N . THR A 1 357 ? 47.629 23.867 -20.330 1.00 7.10 337 THR A N 1
ATOM 2776 C CA . THR A 1 357 ? 47.930 22.740 -21.200 1.00 8.27 337 THR A CA 1
ATOM 2777 C C . THR A 1 357 ? 47.081 22.652 -22.465 1.00 8.28 337 THR A C 1
ATOM 2778 O O . THR A 1 357 ? 47.452 21.941 -23.400 1.00 9.70 337 THR A O 1
ATOM 2782 N N . GLU A 1 358 ? 45.958 23.363 -22.510 1.00 7.47 338 GLU A N 1
ATOM 2783 C CA . GLU A 1 358 ? 44.964 23.148 -23.576 1.00 7.73 338 GLU A CA 1
ATOM 2784 C C . GLU A 1 358 ? 45.019 24.204 -24.653 1.00 7.55 338 GLU A C 1
ATOM 2785 O O . GLU A 1 358 ? 45.334 25.370 -24.382 1.00 8.37 338 GLU A O 1
ATOM 2791 N N B MET A 1 359 ? 44.684 23.804 -25.878 0.70 6.98 339 MET A N 1
ATOM 2792 N N C MET A 1 359 ? 44.678 23.800 -25.873 0.30 7.53 339 MET A N 1
ATOM 2793 C CA B MET A 1 359 ? 44.538 24.758 -26.975 0.70 7.15 339 MET A CA 1
ATOM 2794 C CA C MET A 1 359 ? 44.505 24.734 -26.974 0.30 7.70 339 MET A CA 1
ATOM 2795 C C B MET A 1 359 ? 43.322 25.646 -26.730 0.70 6.65 339 MET A C 1
ATOM 2796 C C C MET A 1 359 ? 43.343 25.672 -26.676 0.30 7.14 339 MET A C 1
ATOM 2797 O O B MET A 1 359 ? 42.383 25.266 -26.015 0.70 6.91 339 MET A O 1
ATOM 2798 O O C MET A 1 359 ? 42.468 25.356 -25.862 0.30 7.16 339 MET A O 1
ATOM 2807 N N . PHE A 1 360 ? 43.341 26.831 -27.324 1.00 6.53 340 PHE A N 1
ATOM 2808 C CA . PHE A 1 360 ? 42.275 27.805 -27.125 1.00 6.79 340 PHE A CA 1
ATOM 2809 C C . PHE A 1 360 ? 40.987 27.453 -27.833 1.00 7.23 340 PHE A C 1
ATOM 2810 O O . PHE A 1 360 ? 40.997 26.966 -28.966 1.00 7.91 340 PHE A O 1
ATOM 2818 N N A SER A 1 361 ? 39.869 27.720 -27.166 0.50 7.45 341 SER A N 1
ATOM 2819 N N B SER A 1 361 ? 39.877 27.707 -27.146 0.50 7.34 341 SER A N 1
ATOM 2820 C CA A SER A 1 361 ? 38.589 27.820 -27.856 0.50 8.04 341 SER A CA 1
ATOM 2821 C CA B SER A 1 361 ? 38.578 27.857 -27.786 0.50 7.88 341 SER A CA 1
ATOM 2822 C C A SER A 1 361 ? 38.440 29.238 -28.370 0.50 8.02 341 SER A C 1
ATOM 2823 C C B SER A 1 361 ? 38.574 29.258 -28.385 0.50 7.91 341 SER A C 1
ATOM 2824 O O A SER A 1 361 ? 38.459 30.199 -27.603 0.50 8.06 341 SER A O 1
ATOM 2825 O O B SER A 1 361 ? 38.869 30.236 -27.689 0.50 7.79 341 SER A O 1
ATOM 2830 N N . VAL A 1 362 ? 38.283 29.362 -29.676 1.00 8.28 342 VAL A N 1
ATOM 2831 C CA . VAL A 1 362 ? 38.299 30.652 -30.332 1.00 9.02 342 VAL A CA 1
ATOM 2832 C C . VAL A 1 362 ? 36.952 31.362 -30.234 1.00 8.91 342 VAL A C 1
ATOM 2833 O O . VAL A 1 362 ? 35.889 30.772 -30.494 1.00 9.24 342 VAL A O 1
ATOM 2837 N N . ASP A 1 363 ? 37.008 32.630 -29.838 1.00 8.74 343 ASP A N 1
ATOM 2838 C CA . ASP A 1 363 ? 35.847 33.517 -29.815 1.00 9.77 343 ASP A CA 1
ATOM 2839 C C . ASP A 1 363 ? 35.615 34.022 -31.238 1.00 10.97 343 ASP A C 1
ATOM 2840 O O . ASP A 1 363 ? 36.336 34.901 -31.724 1.00 11.05 343 ASP A O 1
ATOM 2845 N N A ARG A 1 364 ? 34.600 33.470 -31.897 0.70 11.96 344 ARG A N 1
ATOM 2846 N N B ARG A 1 364 ? 34.613 33.448 -31.900 0.30 11.80 344 ARG A N 1
ATOM 2847 C CA A ARG A 1 364 ? 34.348 33.759 -33.312 0.70 13.58 344 ARG A CA 1
ATOM 2848 C CA B ARG A 1 364 ? 34.326 33.755 -33.300 0.30 12.95 344 ARG A CA 1
ATOM 2849 C C A ARG A 1 364 ? 33.759 35.147 -33.541 0.70 13.81 344 ARG A C 1
ATOM 2850 C C B ARG A 1 364 ? 33.917 35.204 -33.508 0.30 13.36 344 ARG A C 1
ATOM 2851 O O A ARG A 1 364 ? 33.661 35.597 -34.686 0.70 14.25 344 ARG A O 1
ATOM 2852 O O B ARG A 1 364 ? 34.114 35.754 -34.595 0.30 13.51 344 ARG A O 1
ATOM 2867 N N . SER A 1 365 ? 33.368 35.816 -32.459 1.00 13.74 345 SER A N 1
ATOM 2868 C CA . SER A 1 365 ? 32.832 37.182 -32.534 1.00 14.20 345 SER A CA 1
ATOM 2869 C C . SER A 1 365 ? 33.916 38.244 -32.745 1.00 15.05 345 SER A C 1
ATOM 2870 O O . SER A 1 365 ? 33.612 39.370 -33.126 1.00 15.47 345 SER A O 1
ATOM 2873 N N . ILE A 1 366 ? 35.179 37.879 -32.525 1.00 15.66 346 ILE A N 1
ATOM 2874 C CA . ILE A 1 366 ? 36.285 38.824 -32.643 1.00 17.05 346 ILE A CA 1
ATOM 2875 C C . ILE A 1 366 ? 37.085 38.569 -33.926 1.00 19.09 346 ILE A C 1
ATOM 2876 O O . ILE A 1 366 ? 37.774 37.559 -34.039 1.00 19.98 346 ILE A O 1
ATOM 2881 N N . GLN A 1 367 ? 36.962 39.487 -34.886 1.00 21.15 347 GLN A N 1
ATOM 2882 C CA . GLN A 1 367 ? 37.693 39.422 -36.161 1.00 22.73 347 GLN A CA 1
ATOM 2883 C C . GLN A 1 367 ? 39.179 39.720 -35.993 1.00 23.05 347 GLN A C 1
ATOM 2884 O O . GLN A 1 367 ? 39.570 40.593 -35.214 1.00 23.12 347 GLN A O 1
#